Protein AF-0000000065942175 (afdb_homodimer)

Foldseek 3Di:
DDPVVVVVLVVVLQVLLVVLVVVVVAAEDDDDQKDKDDPVPDDPQNVVCVVWWDWDDDDRIIITGAQDDVVVVLVVCLVVPDPGQKHKYWDWHATPNDIFIKIKMKGFPDDPVVQVVRVVSVQVSCCPSVVWHFPAKEKEFQCLCVQQDPPVLPDPVLLVCLLVLVLVVNCVRQNCPRPSSVLSPDFQLCSLVCSCVRGPCPPPQNVVVVVVVVVCVVVPHRHYGYDSSDHDPTPQFGTMKMWTAIDPDRVWIWIKGWGHDSTTIIMIMITD/DDPVVVVVLVVVLQVLLVVLVVVVVAAEDDDDQKDKDDPVPDDPQNVVCVVWWDWDDDDRIIITGAQDDVVVVLVVCLVVPDPGQKHKYWDWHATPNDIFIKIKMKGFPDDPVVQVVVVVSVQVSCCPSVVWHFPAKEKEFQCLCVQQDPPVLPDPVLLVCLLVLVLVVNCVRQNCPRPSSVLSPDFQLCSLVCSCVRGPCPPPQNVVVVVVVVVCVVVPHRHYGYDSSDHDPTPQFGTMKMWTAIDPDRVWIWIKGWGDDSTTIIMIMITD

Organism: Staphylococcus aureus (strain NCTC 8325 / PS 47) (NCBI:txid93061)

Radius of gyration: 29.19 Å; Cα contacts (8 Å, |Δi|>4): 883; chains: 2; bounding box: 44×88×67 Å

Nearest PDB structures (foldseek):
  1z7m-assembly2_A  TM=7.204E-01  e=3.787E-15  Lactococcus lactis
  4yrr-assembly1_A  TM=7.006E-01  e=8.514E-13  Trypanosoma cruzi strain CL Brener
  4yrr-assembly1_B-2  TM=7.001E-01  e=1.846E-12  Trypanosoma cruzi strain CL Brener
  6o76-assembly1_B  TM=7.085E-01  e=9.203E-12  Homo sapiens
  8h9a-assembly1_A  TM=5.505E-01  e=3.182E-05  Escherichia coli

Solvent-accessible surface area (backbone atoms only — not comparable to full-atom values): 29560 Å² total; per-residue (Å²): 129,56,71,44,55,51,54,45,49,50,35,46,50,53,33,50,49,52,52,55,40,45,73,70,68,30,45,56,53,85,76,66,51,55,37,81,46,55,78,91,69,56,46,73,66,52,59,64,42,53,82,63,40,58,61,48,75,55,90,96,38,37,37,31,46,34,62,48,66,67,61,51,51,46,57,49,37,65,76,50,75,69,87,71,46,39,35,33,39,66,48,64,30,38,50,92,80,38,76,44,44,33,38,37,39,39,31,39,72,59,53,71,68,55,52,53,47,50,50,51,52,54,50,48,46,36,37,70,77,64,66,36,47,79,56,38,35,39,36,35,37,47,49,46,48,65,67,63,40,58,74,90,63,66,38,75,67,52,49,47,32,46,59,66,61,34,59,75,63,43,34,74,76,64,34,72,79,29,61,62,51,50,44,68,71,42,56,44,66,49,29,62,70,52,44,55,78,68,39,63,75,79,37,65,60,56,45,51,49,51,54,51,51,53,51,38,44,73,74,65,52,78,52,51,28,49,42,70,47,67,71,60,93,44,87,38,40,56,38,49,34,40,34,39,32,31,59,76,46,75,87,38,48,41,38,33,33,34,32,55,58,92,53,42,30,41,38,38,41,32,66,107,130,55,72,45,54,50,55,45,48,51,36,46,48,54,32,49,50,50,52,54,39,46,73,71,69,28,46,55,53,85,75,67,52,55,37,82,46,55,79,90,68,56,48,72,66,52,58,64,42,54,80,64,38,60,61,49,72,56,91,97,38,37,35,31,47,34,61,46,67,66,60,51,51,46,56,50,38,66,76,49,74,69,88,71,45,39,36,34,41,66,46,63,29,38,51,92,80,36,77,44,44,33,39,36,38,39,30,39,73,59,52,72,67,54,52,53,48,50,52,50,53,52,50,48,45,36,37,69,75,65,65,35,47,79,58,37,35,39,36,35,37,47,49,45,48,65,67,64,40,58,73,90,62,67,38,72,67,52,48,50,32,46,58,66,62,34,59,76,62,43,34,74,75,64,33,73,80,28,60,64,50,50,44,69,70,41,57,44,66,48,29,63,70,53,45,58,80,68,42,63,75,81,34,66,61,56,44,53,49,50,52,51,51,53,52,39,43,73,75,67,51,78,52,50,28,48,43,70,48,66,72,60,94,45,87,37,40,56,38,48,34,40,35,41,31,30,61,77,45,74,87,35,47,42,37,34,33,34,32,55,58,94,53,43,29,39,38,38,38,34,66,106

Structure (mmCIF, N/CA/C/O backbone):
data_AF-0000000065942175-model_v1
#
loop_
_entity.id
_entity.type
_entity.pdbx_description
1 polymer 'ATP phosphoribosyltransferase regulatory subunit'
#
loop_
_atom_site.group_PDB
_atom_site.id
_atom_site.type_symbol
_atom_site.label_atom_id
_atom_site.label_alt_id
_atom_site.label_comp_id
_atom_site.label_asym_id
_atom_site.label_entity_id
_atom_site.label_seq_id
_atom_site.pdbx_PDB_ins_code
_atom_site.Cartn_x
_atom_site.Cartn_y
_atom_site.Cartn_z
_atom_site.occupancy
_atom_site.B_iso_or_equiv
_atom_site.auth_seq_id
_atom_site.auth_comp_id
_atom_site.auth_asym_id
_atom_site.auth_atom_id
_atom_site.pdbx_PDB_model_num
ATOM 1 N N . MET A 1 1 ? -20.281 6.555 -8.578 1 53.06 1 MET A N 1
ATOM 2 C CA . MET A 1 1 ? -19.094 5.852 -9.023 1 53.06 1 MET A CA 1
ATOM 3 C C . MET A 1 1 ? -19.031 4.441 -8.445 1 53.06 1 MET A C 1
ATOM 5 O O . MET A 1 1 ? -19.266 4.25 -7.246 1 53.06 1 MET A O 1
ATOM 9 N N . ASN A 1 2 ? -18.922 3.379 -9.312 1 74.75 2 ASN A N 1
ATOM 10 C CA . ASN A 1 2 ? -18.875 2.023 -8.773 1 74.75 2 ASN A CA 1
ATOM 11 C C . ASN A 1 2 ? -17.516 1.716 -8.141 1 74.75 2 ASN A C 1
ATOM 13 O O . ASN A 1 2 ? -16.594 2.518 -8.242 1 74.75 2 ASN A O 1
ATOM 17 N N . ASN A 1 3 ? -17.391 0.761 -7.316 1 84.25 3 ASN A N 1
ATOM 18 C CA . ASN A 1 3 ? -16.219 0.385 -6.551 1 84.25 3 ASN A CA 1
ATOM 19 C C . ASN A 1 3 ? -14.977 0.311 -7.441 1 84.25 3 ASN A C 1
ATOM 21 O O . ASN A 1 3 ? -13.898 0.774 -7.055 1 84.25 3 ASN A O 1
ATOM 25 N N . SER A 1 4 ? -15.195 0.024 -8.68 1 88.56 4 SER A N 1
ATOM 26 C CA . SER A 1 4 ? -14.078 -0.115 -9.609 1 88.56 4 SER A CA 1
ATOM 27 C C . SER A 1 4 ? -13.547 1.247 -10.039 1 88.56 4 SER A C 1
ATOM 29 O O . SER A 1 4 ? -12.336 1.467 -10.07 1 88.56 4 SER A O 1
ATOM 31 N N . GLU A 1 5 ? -14.461 2.113 -10.281 1 89.81 5 GLU A N 1
ATOM 32 C CA . GLU A 1 5 ? -14.078 3.459 -10.695 1 89.81 5 GLU A CA 1
ATOM 33 C C . GLU A 1 5 ? -13.344 4.191 -9.586 1 89.81 5 GLU A C 1
ATOM 35 O O . GLU A 1 5 ? -12.391 4.93 -9.844 1 89.81 5 GLU A O 1
ATOM 40 N N . GLN A 1 6 ? -13.789 3.953 -8.414 1 92.25 6 GLN A N 1
ATOM 41 C CA . GLN A 1 6 ? -13.156 4.602 -7.266 1 92.25 6 GLN A CA 1
ATOM 42 C C . GLN A 1 6 ? -11.734 4.094 -7.062 1 92.25 6 GLN A C 1
ATOM 44 O O . GLN A 1 6 ? -10.836 4.871 -6.742 1 92.25 6 GLN A O 1
ATOM 49 N N . LEU A 1 7 ? -11.594 2.805 -7.246 1 95.12 7 LEU A N 1
ATOM 50 C CA . LEU A 1 7 ? -10.273 2.201 -7.09 1 95.12 7 LEU A CA 1
ATOM 51 C C . LEU A 1 7 ? -9.305 2.721 -8.148 1 95.12 7 LEU A C 1
ATOM 53 O O . LEU A 1 7 ? -8.164 3.053 -7.836 1 95.12 7 LEU A O 1
ATOM 57 N N . ILE A 1 8 ? -9.742 2.812 -9.352 1 96.69 8 ILE A N 1
ATOM 58 C CA . ILE A 1 8 ? -8.922 3.316 -10.438 1 96.69 8 ILE A CA 1
ATOM 59 C C . ILE A 1 8 ? -8.578 4.785 -10.195 1 96.69 8 ILE A C 1
ATOM 61 O O . ILE A 1 8 ? -7.43 5.199 -10.359 1 96.69 8 ILE A O 1
ATOM 65 N N . ALA A 1 9 ? -9.578 5.555 -9.758 1 95.44 9 ALA A N 1
ATOM 66 C CA . ALA A 1 9 ? -9.391 6.977 -9.492 1 95.44 9 ALA A CA 1
ATOM 67 C C . ALA A 1 9 ? -8.336 7.195 -8.406 1 95.44 9 ALA A C 1
ATOM 69 O O . ALA A 1 9 ? -7.539 8.133 -8.492 1 95.44 9 ALA A O 1
ATOM 70 N N . LEU A 1 10 ? -8.359 6.367 -7.441 1 95.62 10 LEU A N 1
ATOM 71 C CA . LEU A 1 10 ? -7.383 6.465 -6.363 1 95.62 10 LEU A CA 1
ATOM 72 C C . LEU A 1 10 ? -5.969 6.258 -6.891 1 95.62 10 LEU A C 1
ATOM 74 O O . LEU A 1 10 ? -5.07 7.043 -6.59 1 95.62 10 LEU A O 1
ATOM 78 N N . LYS A 1 11 ? -5.781 5.254 -7.691 1 96.94 11 LYS A N 1
ATOM 79 C CA . LYS A 1 11 ? -4.465 4.973 -8.258 1 96.94 11 LYS A CA 1
ATOM 80 C C . LYS A 1 11 ? -4.035 6.07 -9.227 1 96.94 11 LYS A C 1
ATOM 82 O O . LYS A 1 11 ? -2.859 6.441 -9.266 1 96.94 11 LYS A O 1
ATOM 87 N N . GLU A 1 12 ? -4.969 6.57 -9.93 1 97.38 12 GLU A N 1
ATOM 88 C CA . GLU A 1 12 ? -4.684 7.68 -10.836 1 97.38 12 GLU A CA 1
ATOM 89 C C . GLU A 1 12 ? -4.246 8.922 -10.062 1 97.38 12 GLU A C 1
ATOM 91 O O . GLU A 1 12 ? -3.35 9.648 -10.5 1 97.38 12 GLU A O 1
ATOM 96 N N . SER A 1 13 ? -4.906 9.133 -8.977 1 97.56 13 SER A N 1
ATOM 97 C CA . SER A 1 13 ? -4.574 10.297 -8.156 1 97.56 13 SER A CA 1
ATOM 98 C C . SER A 1 13 ? -3.166 10.188 -7.586 1 97.56 13 SER A C 1
ATOM 100 O O . SER A 1 13 ? -2.428 11.18 -7.547 1 97.56 13 SER A O 1
ATOM 102 N N . GLU A 1 14 ? -2.803 9.031 -7.148 1 97.88 14 GLU A N 1
ATOM 103 C CA . GLU A 1 14 ? -1.448 8.812 -6.648 1 97.88 14 GLU A CA 1
ATOM 104 C C . GLU A 1 14 ? -0.41 9.086 -7.734 1 97.88 14 GLU A C 1
ATOM 106 O O . GLU A 1 14 ? 0.584 9.773 -7.496 1 97.88 14 GLU A O 1
ATOM 111 N N . THR A 1 15 ? -0.671 8.539 -8.898 1 97.88 15 THR A N 1
ATOM 112 C CA . THR A 1 15 ? 0.244 8.695 -10.023 1 97.88 15 THR A CA 1
ATOM 113 C C . THR A 1 15 ? 0.358 10.164 -10.422 1 97.88 15 THR A C 1
ATOM 115 O O . THR A 1 15 ? 1.46 10.664 -10.656 1 97.88 15 THR A O 1
ATOM 118 N N . ALA A 1 16 ? -0.771 10.766 -10.492 1 98.38 16 ALA A N 1
ATOM 119 C CA . ALA A 1 16 ? -0.806 12.18 -10.867 1 98.38 16 ALA A CA 1
ATOM 120 C C . ALA A 1 16 ? -0.04 13.031 -9.859 1 98.38 16 ALA A C 1
ATOM 122 O O . ALA A 1 16 ? 0.654 13.977 -10.234 1 98.38 16 ALA A O 1
ATOM 123 N N . PHE A 1 17 ? -0.171 12.703 -8.602 1 98.75 17 PHE A N 1
ATOM 124 C CA . PHE A 1 17 ? 0.521 13.438 -7.551 1 98.75 17 PHE A CA 1
ATOM 125 C C . PHE A 1 17 ? 2.031 13.344 -7.73 1 98.75 17 PHE A C 1
ATOM 127 O O . PHE A 1 17 ? 2.729 14.367 -7.715 1 98.75 17 PHE A O 1
ATOM 134 N N . LEU A 1 18 ? 2.512 12.148 -7.91 1 98.44 18 LEU A N 1
ATOM 135 C CA . LEU A 1 18 ? 3.947 11.938 -8.07 1 98.44 18 LEU A CA 1
ATOM 136 C C . LEU A 1 18 ? 4.469 12.672 -9.305 1 98.44 18 LEU A C 1
ATOM 138 O O . LEU A 1 18 ? 5.516 13.32 -9.25 1 98.44 18 LEU A O 1
ATOM 142 N N . LYS A 1 19 ? 3.752 12.594 -10.375 1 98.25 19 LYS A N 1
ATOM 143 C CA . LYS A 1 19 ? 4.168 13.258 -11.602 1 98.25 19 LYS A CA 1
ATOM 144 C C . LYS A 1 19 ? 4.176 14.781 -11.438 1 98.25 19 LYS A C 1
ATOM 146 O O . LYS A 1 19 ? 5.105 15.453 -11.883 1 98.25 19 LYS A O 1
ATOM 151 N N . TYR A 1 20 ? 3.166 15.273 -10.828 1 98.5 20 TYR A N 1
ATOM 152 C CA . TYR A 1 20 ? 3.004 16.703 -10.617 1 98.5 20 TYR A CA 1
ATOM 153 C C . TYR A 1 20 ? 4.168 17.281 -9.82 1 98.5 20 TYR A C 1
ATOM 155 O O . TYR A 1 20 ? 4.777 18.266 -10.227 1 98.5 20 TYR A O 1
ATOM 163 N N . PHE A 1 21 ? 4.555 16.641 -8.797 1 98.56 21 PHE A N 1
ATOM 164 C CA . PHE A 1 21 ? 5.57 17.203 -7.914 1 98.56 21 PHE A CA 1
ATOM 165 C C . PHE A 1 21 ? 6.969 16.828 -8.391 1 98.56 21 PHE A C 1
ATOM 167 O O . PHE A 1 21 ? 7.941 17.516 -8.07 1 98.56 21 PHE A O 1
ATOM 174 N N . ASN A 1 22 ? 7.047 15.695 -9.109 1 98.12 22 ASN A N 1
ATOM 175 C CA . ASN A 1 22 ? 8.305 15.469 -9.812 1 98.12 22 ASN A CA 1
ATOM 176 C C . ASN A 1 22 ? 8.625 16.594 -10.781 1 98.12 22 ASN A C 1
ATOM 178 O O . ASN A 1 22 ? 9.766 17.047 -10.859 1 98.12 22 ASN A O 1
ATOM 182 N N . LYS A 1 23 ? 7.664 17.031 -11.508 1 97.5 23 LYS A N 1
ATOM 183 C CA . LYS A 1 23 ? 7.82 18.141 -12.453 1 97.5 23 LYS A CA 1
ATOM 184 C C . LYS A 1 23 ? 8.156 19.438 -11.734 1 97.5 23 LYS A C 1
ATOM 186 O O . LYS A 1 23 ? 8.852 20.297 -12.281 1 97.5 23 LYS A O 1
ATOM 191 N N . ALA A 1 24 ? 7.672 19.578 -10.523 1 97.62 24 ALA A N 1
ATOM 192 C CA . ALA A 1 24 ? 7.938 20.766 -9.711 1 97.62 24 ALA A CA 1
ATOM 193 C C . ALA A 1 24 ? 9.258 20.625 -8.961 1 97.62 24 ALA A C 1
ATOM 195 O O . ALA A 1 24 ? 9.516 21.359 -8 1 97.62 24 ALA A O 1
ATOM 196 N N . ASP A 1 25 ? 10.086 19.578 -9.227 1 96.69 25 ASP A N 1
ATOM 197 C CA . ASP A 1 25 ? 11.461 19.391 -8.789 1 96.69 25 ASP A CA 1
ATOM 198 C C . ASP A 1 25 ? 11.508 18.891 -7.344 1 96.69 25 ASP A C 1
ATOM 200 O O . ASP A 1 25 ? 12.453 19.188 -6.609 1 96.69 25 ASP A O 1
ATOM 204 N N . TYR A 1 26 ? 10.453 18.266 -6.887 1 97.88 26 TYR A N 1
ATOM 205 C CA . TYR A 1 26 ? 10.531 17.516 -5.637 1 97.88 26 TYR A CA 1
ATOM 206 C C . TYR A 1 26 ? 11.195 16.172 -5.855 1 97.88 26 TYR A C 1
ATOM 208 O O . TYR A 1 26 ? 10.953 15.508 -6.867 1 97.88 26 TYR A O 1
ATOM 216 N N . GLU A 1 27 ? 12.016 15.797 -4.918 1 97.12 27 GLU A N 1
ATOM 217 C CA . GLU A 1 27 ? 12.531 14.43 -4.941 1 97.12 27 GLU A CA 1
ATOM 218 C C . GLU A 1 27 ? 11.477 13.43 -4.477 1 97.12 27 GLU A C 1
ATOM 220 O O . GLU A 1 27 ? 10.906 13.578 -3.393 1 97.12 27 GLU A O 1
ATOM 225 N N . LEU A 1 28 ? 11.195 12.477 -5.324 1 98 28 LEU A N 1
ATOM 226 C CA . LEU A 1 28 ? 10.234 11.453 -4.93 1 98 28 LEU A CA 1
ATOM 227 C C . LEU A 1 28 ? 10.898 10.398 -4.059 1 98 28 LEU A C 1
ATOM 229 O O . LEU A 1 28 ? 11.961 9.875 -4.402 1 98 28 LEU A O 1
ATOM 233 N N . VAL A 1 29 ? 10.305 10.117 -2.906 1 96.56 29 VAL A N 1
ATOM 234 C CA . VAL A 1 29 ? 10.867 9.117 -2.004 1 96.56 29 VAL A CA 1
ATOM 235 C C . VAL A 1 29 ? 9.836 8.023 -1.727 1 96.56 29 VAL A C 1
ATOM 237 O O . VAL A 1 29 ? 8.625 8.289 -1.731 1 96.56 29 VAL A O 1
ATOM 240 N N . ASP A 1 30 ? 10.352 6.832 -1.58 1 93.06 30 ASP A N 1
ATOM 241 C CA . ASP A 1 30 ? 9.531 5.668 -1.269 1 93.06 30 ASP A CA 1
ATOM 242 C C . ASP A 1 30 ? 10.141 4.848 -0.136 1 93.06 30 ASP A C 1
ATOM 244 O O . ASP A 1 30 ? 11.266 4.344 -0.261 1 93.06 30 ASP A O 1
ATOM 248 N N . PHE A 1 31 ? 9.391 4.758 0.904 1 92.19 31 PHE A N 1
ATOM 249 C CA . PHE A 1 31 ? 9.82 3.957 2.045 1 92.19 31 PHE A CA 1
ATOM 250 C C . PHE A 1 31 ? 8.812 2.852 2.338 1 92.19 31 PHE A C 1
ATOM 252 O O . PHE A 1 31 ? 7.609 3.025 2.121 1 92.19 31 PHE A O 1
ATOM 259 N N . SER A 1 32 ? 9.344 1.788 2.844 1 94.31 32 SER A N 1
ATOM 260 C CA . SER A 1 32 ? 8.5 0.635 3.139 1 94.31 32 SER A CA 1
ATOM 261 C C . SER A 1 32 ? 7.477 0.96 4.223 1 94.31 32 SER A C 1
ATOM 263 O O . SER A 1 32 ? 7.797 1.652 5.195 1 94.31 32 SER A O 1
ATOM 265 N N . VAL A 1 33 ? 6.289 0.426 4.039 1 96.06 33 VAL A N 1
ATOM 266 C CA . VAL A 1 33 ? 5.258 0.579 5.059 1 96.06 33 VAL A CA 1
ATOM 267 C C . VAL A 1 33 ? 5.684 -0.131 6.34 1 96.06 33 VAL A C 1
ATOM 269 O O . VAL A 1 33 ? 5.238 0.228 7.434 1 96.06 33 VAL A O 1
ATOM 272 N N . VAL A 1 34 ? 6.551 -1.148 6.203 1 93.56 34 VAL A N 1
ATOM 273 C CA . VAL A 1 34 ? 7.141 -1.851 7.34 1 93.56 34 VAL A CA 1
ATOM 274 C C . VAL A 1 34 ? 8.477 -1.205 7.707 1 93.56 34 VAL A C 1
ATOM 276 O O . VAL A 1 34 ? 9.406 -1.191 6.902 1 93.56 34 VAL A O 1
ATOM 279 N N . GLU A 1 35 ? 8.531 -0.724 8.938 1 90.56 35 GLU A N 1
ATOM 280 C CA . GLU A 1 35 ? 9.742 -0.055 9.406 1 90.56 35 GLU A CA 1
ATOM 281 C C . GLU A 1 35 ? 10.562 -0.973 10.305 1 90.56 35 GLU A C 1
ATOM 283 O O . GLU A 1 35 ? 10.008 -1.67 11.164 1 90.56 35 GLU A O 1
ATOM 288 N N . LYS A 1 36 ? 11.781 -0.926 9.984 1 87.19 36 LYS A N 1
ATOM 289 C CA . LYS A 1 36 ? 12.734 -1.598 10.867 1 87.19 36 LYS A CA 1
ATOM 290 C C . LYS A 1 36 ? 13.266 -0.642 11.93 1 87.19 36 LYS A C 1
ATOM 292 O O . LYS A 1 36 ? 13.867 0.385 11.602 1 87.19 36 LYS A O 1
ATOM 297 N N . LEU A 1 37 ? 12.992 -1.025 13.219 1 83.69 37 LEU A N 1
ATOM 298 C CA . LEU A 1 37 ? 13.391 -0.137 14.305 1 83.69 37 LEU A CA 1
ATOM 299 C C . LEU A 1 37 ? 14.508 -0.759 15.141 1 83.69 37 LEU A C 1
ATOM 301 O O . LEU A 1 37 ? 14.508 -1.97 15.375 1 83.69 37 LEU A O 1
ATOM 305 N N . ASP A 1 38 ? 15.453 0.049 15.383 1 77.5 38 ASP A N 1
ATOM 306 C CA . ASP A 1 38 ? 16.516 -0.361 16.297 1 77.5 38 ASP A CA 1
ATOM 307 C C . ASP A 1 38 ? 16.234 0.093 17.719 1 77.5 38 ASP A C 1
ATOM 309 O O . ASP A 1 38 ? 16.25 1.29 18.016 1 77.5 38 ASP A O 1
ATOM 313 N N . TRP A 1 39 ? 16.062 -0.89 18.625 1 68.12 39 TRP A N 1
ATOM 314 C CA . TRP A 1 39 ? 15.719 -0.593 20.016 1 68.12 39 TRP A CA 1
ATOM 315 C C . TRP A 1 39 ? 16.688 0.423 20.609 1 68.12 39 TRP A C 1
ATOM 317 O O . TRP A 1 39 ? 16.281 1.293 21.391 1 68.12 39 TRP A O 1
ATOM 327 N N . LYS A 1 40 ? 17.922 0.184 20.266 1 72 40 LYS A N 1
ATOM 328 C CA . LYS A 1 40 ? 18.969 0.979 20.906 1 72 40 LYS A CA 1
ATOM 329 C C . LYS A 1 40 ? 18.922 2.43 20.422 1 72 40 LYS A C 1
ATOM 331 O O . LYS A 1 40 ? 19.484 3.314 21.078 1 72 40 LYS A O 1
ATOM 336 N N . GLN A 1 41 ? 18.125 2.672 19.375 1 71.44 41 GLN A N 1
ATOM 337 C CA . GLN A 1 41 ? 18.156 3.996 18.766 1 71.44 41 GLN A CA 1
ATOM 338 C C . GLN A 1 41 ? 16.812 4.707 18.922 1 71.44 41 GLN A C 1
ATOM 340 O O . GLN A 1 41 ? 16.625 5.801 18.375 1 71.44 41 GLN A O 1
ATOM 345 N N . LEU A 1 42 ? 15.953 3.998 19.578 1 73.69 42 LEU A N 1
ATOM 346 C CA . LEU A 1 42 ? 14.641 4.621 19.75 1 73.69 42 LEU A CA 1
ATOM 347 C C . LEU A 1 42 ? 14.734 5.82 20.688 1 73.69 42 LEU A C 1
ATOM 349 O O . LEU A 1 42 ? 15.383 5.742 21.734 1 73.69 42 LEU A O 1
ATOM 353 N N . ASN A 1 43 ? 14.25 6.883 20.203 1 71.38 43 ASN A N 1
ATOM 354 C CA . ASN A 1 43 ? 14.188 8.062 21.062 1 71.38 43 ASN A CA 1
ATOM 355 C C . ASN A 1 43 ? 12.875 8.133 21.828 1 71.38 43 ASN A C 1
ATOM 357 O O . ASN A 1 43 ? 12.062 7.203 21.766 1 71.38 43 ASN A O 1
ATOM 361 N N . HIS A 1 44 ? 12.805 9.125 22.625 1 69.94 44 HIS A N 1
ATOM 362 C CA . HIS A 1 44 ? 11.633 9.281 23.484 1 69.94 44 HIS A CA 1
ATOM 363 C C . HIS A 1 44 ? 10.359 9.344 22.656 1 69.94 44 HIS A C 1
ATOM 365 O O . HIS A 1 44 ? 9.344 8.742 23.016 1 69.94 44 HIS A O 1
ATOM 371 N N . GLU A 1 45 ? 10.391 9.93 21.609 1 69.81 45 GLU A N 1
ATOM 372 C CA . GLU A 1 45 ? 9.227 10.078 20.734 1 69.81 45 GLU A CA 1
ATOM 373 C C . GLU A 1 45 ? 8.805 8.734 20.156 1 69.81 45 GLU A C 1
ATOM 375 O O . GLU A 1 45 ? 7.609 8.43 20.078 1 69.81 45 GLU A O 1
ATOM 380 N N . ASP A 1 46 ? 9.758 8.023 19.781 1 70.31 46 ASP A N 1
ATOM 381 C CA . ASP A 1 46 ? 9.492 6.691 19.25 1 70.31 46 ASP A CA 1
ATOM 382 C C . ASP A 1 46 ? 8.758 5.824 20.281 1 70.31 46 ASP A C 1
ATOM 384 O O . ASP A 1 46 ? 7.777 5.156 19.938 1 70.31 46 ASP A O 1
ATOM 388 N N . LEU A 1 47 ? 9.281 5.941 21.422 1 70.88 47 LEU A N 1
ATOM 389 C CA . LEU A 1 47 ? 8.734 5.109 22.484 1 70.88 47 LEU A CA 1
ATOM 390 C C . LEU A 1 47 ? 7.285 5.496 22.781 1 70.88 47 LEU A C 1
ATOM 392 O O . LEU A 1 47 ? 6.441 4.625 23 1 70.88 47 LEU A O 1
ATOM 396 N N . GLN A 1 48 ? 6.984 6.77 22.703 1 69.44 48 GLN A N 1
ATOM 397 C CA . GLN A 1 48 ? 5.629 7.238 22.953 1 69.44 48 GLN A CA 1
ATOM 398 C C . GLN A 1 48 ? 4.668 6.777 21.859 1 69.44 48 GLN A C 1
ATOM 400 O O . GLN A 1 48 ? 3.498 6.504 22.125 1 69.44 48 GLN A O 1
ATOM 405 N N . GLN A 1 49 ? 5.238 6.539 20.75 1 70.62 49 GLN A N 1
ATOM 406 C CA . GLN A 1 49 ? 4.414 6.188 19.594 1 70.62 49 GLN A CA 1
ATOM 407 C C . GLN A 1 49 ? 4.102 4.695 19.578 1 70.62 49 GLN A C 1
ATOM 409 O O . GLN A 1 49 ? 3.176 4.258 18.891 1 70.62 49 GLN A O 1
ATOM 414 N N . MET A 1 50 ? 4.867 3.951 20.328 1 69.19 50 MET A N 1
ATOM 415 C CA . MET A 1 50 ? 4.707 2.5 20.312 1 69.19 50 MET A CA 1
ATOM 416 C C . MET A 1 50 ? 3.322 2.098 20.812 1 69.19 50 MET A C 1
ATOM 418 O O . MET A 1 50 ? 2.809 1.041 20.438 1 69.19 50 MET A O 1
ATOM 422 N N . GLY A 1 51 ? 2.73 3.047 21.516 1 69.19 51 GLY A N 1
ATOM 423 C CA . GLY A 1 51 ? 1.383 2.766 21.984 1 69.19 51 GLY A CA 1
ATOM 424 C C . GLY A 1 51 ? 0.333 2.908 20.891 1 69.19 51 GLY A C 1
ATOM 425 O O . GLY A 1 51 ? -0.787 2.412 21.031 1 69.19 51 GLY A O 1
ATOM 426 N N . GLU A 1 52 ? 0.746 3.52 19.812 1 71.69 52 GLU A N 1
ATOM 427 C CA . GLU A 1 52 ? -0.207 3.814 18.75 1 71.69 52 GLU A CA 1
ATOM 428 C C . GLU A 1 52 ? 0.104 3.006 17.484 1 71.69 52 GLU A C 1
ATOM 430 O O . GLU A 1 52 ? -0.658 3.039 16.516 1 71.69 52 GLU A O 1
ATOM 435 N N . ARG A 1 53 ? 1.218 2.285 17.625 1 77.44 53 ARG 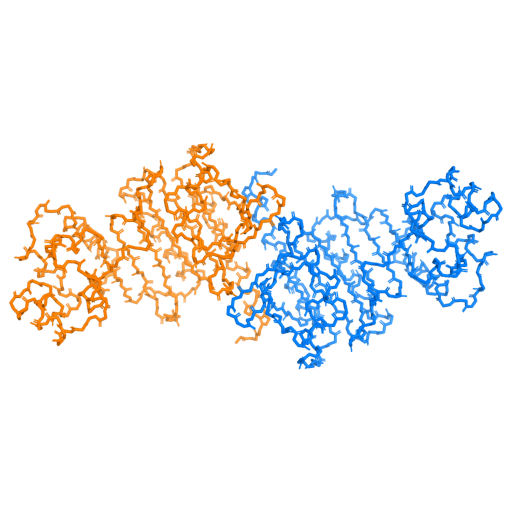A N 1
ATOM 436 C CA . ARG A 1 53 ? 1.676 1.578 16.438 1 77.44 53 ARG A CA 1
ATOM 437 C C . ARG A 1 53 ? 1.514 0.07 16.594 1 77.44 53 ARG A C 1
ATOM 439 O O . ARG A 1 53 ? 1.602 -0.453 17.703 1 77.44 53 ARG A O 1
ATOM 446 N N . ASN A 1 54 ? 1.271 -0.513 15.469 1 79.25 54 ASN A N 1
ATOM 447 C CA . ASN A 1 54 ? 1.382 -1.967 15.414 1 79.25 54 ASN A CA 1
ATOM 448 C C . ASN A 1 54 ? 2.828 -2.412 15.227 1 79.25 54 ASN A C 1
ATOM 450 O O . ASN A 1 54 ? 3.496 -1.973 14.289 1 79.25 54 ASN A O 1
ATOM 454 N N . PHE A 1 55 ? 3.299 -3.168 16.25 1 77.12 55 PHE A N 1
ATOM 455 C CA . PHE A 1 55 ? 4.688 -3.59 16.109 1 77.12 55 PHE A CA 1
ATOM 456 C C . PHE A 1 55 ? 4.852 -5.047 16.531 1 77.12 55 PHE A C 1
ATOM 458 O O . PHE A 1 55 ? 3.988 -5.605 17.203 1 77.12 55 PHE A O 1
ATOM 465 N N . TRP A 1 56 ? 5.914 -5.691 16 1 79.12 56 TRP A N 1
ATOM 466 C CA . TRP A 1 56 ? 6.266 -7.066 16.344 1 79.12 56 TRP A CA 1
ATOM 467 C C . TRP A 1 56 ? 7.781 -7.254 16.359 1 79.12 56 TRP A C 1
ATOM 469 O O . TRP A 1 56 ? 8.523 -6.402 15.867 1 79.12 56 TRP A O 1
ATOM 479 N N . GLN A 1 57 ? 8.133 -8.258 17.078 1 77.69 57 GLN A N 1
ATOM 480 C CA . GLN A 1 57 ? 9.555 -8.586 17.141 1 77.69 57 GLN A CA 1
ATOM 481 C C . GLN A 1 57 ? 9.859 -9.836 16.312 1 77.69 57 GLN A C 1
ATOM 483 O O . GLN A 1 57 ? 9.086 -10.797 16.328 1 77.69 57 GLN A O 1
ATOM 488 N N . HIS A 1 58 ? 10.836 -9.766 15.547 1 78.81 58 HIS A N 1
ATOM 489 C CA . HIS A 1 58 ? 11.391 -10.922 14.844 1 78.81 58 HIS A CA 1
ATOM 490 C C . HIS A 1 58 ? 12.891 -11.055 15.094 1 78.81 58 HIS A C 1
ATOM 492 O O . HIS A 1 58 ? 13.672 -10.195 14.68 1 78.81 58 HIS A O 1
ATOM 498 N N . GLU A 1 59 ? 13.156 -12.141 15.781 1 79.38 59 GLU A N 1
ATOM 499 C CA . GLU A 1 59 ? 14.531 -12.32 16.25 1 79.38 59 GLU A CA 1
ATOM 500 C C . GLU A 1 59 ? 15 -11.109 17.047 1 79.38 59 GLU A C 1
ATOM 502 O O . GLU A 1 59 ? 14.352 -10.703 18.016 1 79.38 59 GLU A O 1
ATOM 507 N N . HIS A 1 60 ? 16 -10.344 16.672 1 78 60 HIS A N 1
ATOM 508 C CA . HIS A 1 60 ? 16.547 -9.25 17.469 1 78 60 HIS A CA 1
ATOM 509 C C . HIS A 1 60 ? 16.141 -7.895 16.906 1 78 60 HIS A C 1
ATOM 511 O O . HIS A 1 60 ? 16.672 -6.859 17.328 1 78 60 HIS A O 1
ATOM 517 N N . GLN A 1 61 ? 15.117 -8.016 15.992 1 82.56 61 GLN A N 1
ATOM 518 C CA . GLN A 1 61 ? 14.727 -6.781 15.328 1 82.56 61 GLN A CA 1
ATOM 519 C C . GLN A 1 61 ? 13.258 -6.457 15.586 1 82.56 61 GLN A C 1
ATOM 521 O O . GLN A 1 61 ? 12.414 -7.355 15.625 1 82.56 61 GLN A O 1
ATOM 526 N N . ILE A 1 62 ? 13.039 -5.191 15.836 1 83.81 62 ILE A N 1
ATOM 527 C CA . ILE A 1 62 ? 11.664 -4.73 15.992 1 83.81 62 ILE A CA 1
ATOM 528 C C . ILE A 1 62 ? 11.172 -4.133 14.68 1 83.81 62 ILE A C 1
ATOM 530 O O . ILE A 1 62 ? 11.898 -3.395 14.008 1 83.81 62 ILE A O 1
ATOM 534 N N . TYR A 1 63 ? 9.977 -4.535 14.375 1 88.06 63 TYR A N 1
ATOM 535 C CA . TYR A 1 63 ? 9.312 -3.99 13.195 1 88.06 63 TYR A CA 1
ATOM 536 C C . TYR A 1 63 ? 8.031 -3.258 13.578 1 88.06 63 TYR A C 1
ATOM 538 O O . TYR A 1 63 ? 7.379 -3.611 14.562 1 88.06 63 TYR A O 1
ATOM 546 N N . ALA A 1 64 ? 7.75 -2.219 12.852 1 88.69 64 ALA A N 1
ATOM 547 C CA . ALA A 1 64 ? 6.516 -1.476 13.086 1 88.69 64 ALA A CA 1
ATOM 548 C C . ALA A 1 64 ? 5.895 -1.017 11.766 1 88.69 64 ALA A C 1
ATOM 550 O O . ALA A 1 64 ? 6.602 -0.829 10.773 1 88.69 64 ALA A O 1
ATOM 551 N N . LEU A 1 65 ? 4.625 -0.876 11.781 1 92.94 65 LEU A N 1
ATOM 552 C CA . LEU A 1 65 ? 3.939 -0.327 10.617 1 92.94 65 LEU A CA 1
ATOM 553 C C . LEU A 1 65 ? 3.971 1.197 10.641 1 92.94 65 LEU A C 1
ATOM 555 O O . LEU A 1 65 ? 3.809 1.812 11.695 1 92.94 65 LEU A O 1
ATOM 559 N N . ARG A 1 66 ? 4.148 1.743 9.484 1 93.31 66 ARG A N 1
ATOM 560 C CA . ARG A 1 66 ? 4.16 3.197 9.375 1 93.31 66 ARG A CA 1
ATOM 561 C C . ARG A 1 66 ? 2.816 3.791 9.773 1 93.31 66 ARG A C 1
ATOM 563 O O . ARG A 1 66 ? 1.779 3.434 9.211 1 93.31 66 ARG A O 1
ATOM 570 N N . ASN A 1 67 ? 2.844 4.703 10.617 1 91.56 67 ASN A N 1
ATOM 571 C CA . ASN A 1 67 ? 1.618 5.406 10.977 1 91.56 67 ASN A CA 1
ATOM 572 C C . ASN A 1 67 ? 1.712 6.895 10.648 1 91.56 67 ASN A C 1
ATOM 574 O O . ASN A 1 67 ? 0.742 7.637 10.82 1 91.56 67 ASN A O 1
ATOM 578 N N . ASP A 1 68 ? 2.912 7.32 10.25 1 92.31 68 ASP A N 1
ATOM 579 C CA . ASP A 1 68 ? 3.172 8.711 9.883 1 92.31 68 ASP A CA 1
ATOM 580 C C . ASP A 1 68 ? 4.41 8.812 8.992 1 92.31 68 ASP A C 1
ATOM 582 O O . ASP A 1 68 ? 5.488 8.344 9.359 1 92.31 68 ASP A O 1
ATOM 586 N N . PHE A 1 69 ? 4.34 9.508 7.91 1 95.25 69 PHE A N 1
ATOM 587 C CA . PHE A 1 69 ? 5.457 9.633 6.984 1 95.25 69 PHE A CA 1
ATOM 588 C C . PHE A 1 69 ? 6.539 10.539 7.559 1 95.25 69 PHE A C 1
ATOM 590 O O . PHE A 1 69 ? 7.73 10.258 7.414 1 95.25 69 PHE A O 1
ATOM 597 N N . THR A 1 70 ? 6.129 11.641 8.164 1 93.75 70 THR A N 1
ATOM 598 C CA . THR A 1 70 ? 7.102 12.586 8.703 1 93.75 70 THR A CA 1
ATOM 599 C C . THR A 1 70 ? 8 11.906 9.734 1 93.75 70 THR A C 1
ATOM 601 O O . THR A 1 70 ? 9.227 12.047 9.68 1 93.75 70 THR A O 1
ATOM 604 N N . ASP A 1 71 ? 7.34 11.188 10.555 1 89.81 71 ASP A N 1
ATOM 605 C CA . ASP A 1 71 ? 8.086 10.469 11.586 1 89.81 71 ASP A CA 1
ATOM 606 C C . ASP A 1 71 ? 9.102 9.516 10.953 1 89.81 71 ASP A C 1
ATOM 608 O O . ASP A 1 71 ? 10.25 9.445 11.391 1 89.81 71 ASP A O 1
ATOM 612 N N . GLN A 1 72 ? 8.648 8.766 10.039 1 91.56 72 GLN A N 1
ATOM 613 C CA . GLN A 1 72 ? 9.508 7.785 9.383 1 91.56 72 GLN A CA 1
ATOM 614 C C . GLN A 1 72 ? 10.672 8.469 8.672 1 91.56 72 GLN A C 1
ATOM 616 O O . GLN A 1 72 ? 11.82 8.023 8.766 1 91.56 72 GLN A O 1
ATOM 621 N N . LEU A 1 73 ? 10.414 9.547 7.969 1 93.12 73 LEU A N 1
ATOM 622 C CA . LEU A 1 73 ? 11.445 10.281 7.242 1 93.12 73 LEU A CA 1
ATOM 623 C C . LEU A 1 73 ? 12.453 10.898 8.203 1 93.12 73 LEU A C 1
ATOM 625 O O . LEU A 1 73 ? 13.656 10.875 7.953 1 93.12 73 LEU A O 1
ATOM 629 N N . LEU A 1 74 ? 11.922 11.438 9.312 1 89.69 74 LEU A N 1
ATOM 630 C CA . LEU A 1 74 ? 12.812 12.023 10.32 1 89.69 74 LEU A CA 1
ATOM 631 C C . LEU A 1 74 ? 13.766 10.977 10.875 1 89.69 74 LEU A C 1
ATOM 633 O O . LEU A 1 74 ? 14.961 11.234 11.023 1 89.69 74 LEU A O 1
ATOM 637 N N . ARG A 1 75 ? 13.227 9.82 11.188 1 86.62 75 ARG A N 1
ATOM 638 C CA . ARG A 1 75 ? 14.047 8.734 11.711 1 86.62 75 ARG A CA 1
ATOM 639 C C . ARG A 1 75 ? 15.094 8.297 10.688 1 86.62 75 ARG A C 1
ATOM 641 O O . ARG A 1 75 ? 16.266 8.102 11.031 1 86.62 75 ARG A O 1
ATOM 648 N N . TYR A 1 76 ? 14.688 8.086 9.492 1 88.69 76 TYR A N 1
ATOM 649 C CA . TYR A 1 76 ? 15.578 7.625 8.438 1 88.69 76 TYR A CA 1
ATOM 650 C C . TYR A 1 76 ? 16.703 8.625 8.203 1 88.69 76 TYR A C 1
ATOM 652 O O . TYR A 1 76 ? 17.875 8.242 8.141 1 88.69 76 TYR A O 1
ATOM 660 N N . TYR A 1 77 ? 16.391 9.867 8.133 1 89.56 77 TYR A N 1
ATOM 661 C CA . TYR A 1 77 ? 17.375 10.883 7.758 1 89.56 77 TYR A CA 1
ATOM 662 C C . TYR A 1 77 ? 18.25 11.258 8.953 1 89.56 77 TYR A C 1
ATOM 664 O O . TYR A 1 77 ? 19.297 11.891 8.789 1 89.56 77 TYR A O 1
ATOM 672 N N . SER A 1 78 ? 17.75 10.938 10.125 1 84.88 78 SER A N 1
ATOM 673 C CA . SER A 1 78 ? 18.641 11.078 11.273 1 84.88 78 SER A CA 1
ATOM 674 C C . SER A 1 78 ? 19.812 10.109 11.188 1 84.88 78 SER A C 1
ATOM 676 O O . SER A 1 78 ? 20.906 10.414 11.664 1 84.88 78 SER A O 1
ATOM 678 N N . MET A 1 79 ? 19.516 8.961 10.602 1 83.69 79 MET A N 1
ATOM 679 C CA . MET A 1 79 ? 20.531 7.938 10.453 1 83.69 79 MET A CA 1
ATOM 680 C C . MET A 1 79 ? 21.281 8.102 9.133 1 83.69 79 MET A C 1
ATOM 682 O O . MET A 1 79 ? 22.5 7.852 9.07 1 83.69 79 MET A O 1
ATOM 686 N N . TYR A 1 80 ? 20.562 8.508 8.109 1 88.75 80 TYR A N 1
ATOM 687 C CA . TYR A 1 80 ? 21.125 8.688 6.773 1 88.75 80 TYR A CA 1
ATOM 688 C C . TYR A 1 80 ? 20.859 10.102 6.258 1 88.75 80 TYR A C 1
ATOM 690 O O . TYR A 1 80 ? 19.906 10.32 5.508 1 88.75 80 TYR A O 1
ATOM 698 N N . PRO A 1 81 ? 21.75 10.992 6.562 1 90.19 81 PRO A N 1
ATOM 699 C CA . PRO A 1 81 ? 21.5 12.391 6.195 1 90.19 81 PRO A CA 1
ATOM 700 C C . PRO A 1 81 ? 21.266 12.578 4.703 1 90.19 81 PRO A C 1
ATOM 702 O O . PRO A 1 81 ? 21.891 11.906 3.881 1 90.19 81 PRO A O 1
ATOM 705 N N . THR A 1 82 ? 20.391 13.445 4.398 1 90.75 82 THR A N 1
ATOM 706 C CA . THR A 1 82 ? 20.031 13.703 3.01 1 90.75 82 THR A CA 1
ATOM 707 C C . THR A 1 82 ? 20.359 15.141 2.623 1 90.75 82 THR A C 1
ATOM 709 O O . THR A 1 82 ? 20.375 16.031 3.477 1 90.75 82 THR A O 1
ATOM 712 N N . ALA A 1 83 ? 20.594 15.305 1.39 1 93 83 ALA A N 1
ATOM 713 C CA . ALA A 1 83 ? 20.797 16.641 0.847 1 93 83 ALA A CA 1
ATOM 714 C C . ALA A 1 83 ? 19.484 17.203 0.289 1 93 83 ALA A C 1
ATOM 716 O O . ALA A 1 83 ? 19.422 18.375 -0.099 1 93 83 ALA A O 1
ATOM 717 N N . ALA A 1 84 ? 18.453 16.391 0.289 1 93.38 84 ALA A N 1
ATOM 718 C CA . ALA A 1 84 ? 17.188 16.828 -0.268 1 93.38 84 ALA A CA 1
ATOM 719 C C . ALA A 1 84 ? 16.562 17.953 0.578 1 93.38 84 ALA A C 1
ATOM 721 O O . ALA A 1 84 ? 16.625 17.906 1.81 1 93.38 84 ALA A O 1
ATOM 722 N N . THR A 1 85 ? 16 18.953 -0.087 1 96.25 85 THR A N 1
ATOM 723 C CA . THR A 1 85 ? 15.359 20.047 0.621 1 96.25 85 THR A CA 1
ATOM 724 C C . THR A 1 85 ? 13.844 19.953 0.501 1 96.25 85 THR A C 1
ATOM 726 O O . THR A 1 85 ? 13.117 20.578 1.282 1 96.25 85 THR A O 1
ATOM 729 N N . LYS A 1 86 ? 13.383 19.297 -0.496 1 97.31 86 LYS A N 1
ATOM 730 C CA . LYS A 1 86 ? 11.961 19.062 -0.707 1 97.31 86 LYS A CA 1
ATOM 731 C C . LYS A 1 86 ? 11.703 17.656 -1.235 1 97.31 86 LYS A C 1
ATOM 733 O O . LYS A 1 86 ? 12.281 17.25 -2.248 1 97.31 86 LYS A O 1
ATOM 738 N N . VAL A 1 87 ? 10.812 16.938 -0.619 1 97.81 87 VAL A N 1
ATOM 739 C CA . VAL A 1 87 ? 10.516 15.578 -1.038 1 97.81 87 VAL A CA 1
ATOM 740 C C . VAL A 1 87 ? 9 15.383 -1.125 1 97.81 87 VAL A C 1
ATOM 742 O O . VAL A 1 87 ? 8.234 16.109 -0.495 1 97.81 87 VAL A O 1
ATOM 745 N N . ALA A 1 88 ? 8.578 14.477 -1.999 1 98.56 88 ALA A N 1
ATOM 746 C CA . ALA A 1 88 ? 7.184 14.062 -2.139 1 98.56 88 ALA A CA 1
ATOM 747 C C . ALA A 1 88 ? 7.039 12.555 -1.997 1 98.56 88 ALA A C 1
ATOM 749 O O . ALA A 1 88 ? 7.949 11.797 -2.357 1 98.56 88 ALA A O 1
ATOM 750 N N . TYR A 1 89 ? 5.934 12.133 -1.413 1 98.31 89 TYR A N 1
ATOM 751 C CA . TYR A 1 89 ? 5.715 10.703 -1.2 1 98.31 89 TYR A CA 1
ATOM 752 C C . TYR A 1 89 ? 4.238 10.352 -1.355 1 98.31 89 TYR A C 1
ATOM 754 O O . TYR A 1 89 ? 3.373 11.227 -1.266 1 98.31 89 TYR A O 1
ATOM 762 N N . THR A 1 90 ? 3.955 9.141 -1.677 1 98.12 90 THR A N 1
ATOM 763 C CA . THR A 1 90 ? 2.646 8.5 -1.58 1 98.12 90 THR A CA 1
ATOM 764 C C . THR A 1 90 ? 2.766 7.117 -0.947 1 98.12 90 THR A C 1
ATOM 766 O O . THR A 1 90 ? 3.764 6.422 -1.148 1 98.12 90 THR A O 1
ATOM 769 N N . GLY A 1 91 ? 1.795 6.746 -0.16 1 97.19 91 GLY A N 1
ATOM 770 C CA . GLY A 1 91 ? 1.81 5.414 0.425 1 97.19 91 GLY A CA 1
ATOM 771 C C . GLY A 1 91 ? 0.781 5.234 1.525 1 97.19 91 GLY A C 1
ATOM 772 O O . GLY A 1 91 ? 0.016 6.152 1.823 1 97.19 91 GLY A O 1
ATOM 773 N N . LEU A 1 92 ? 0.821 4.066 2.129 1 96.81 92 LEU A N 1
ATOM 774 C CA . LEU A 1 92 ? -0.149 3.723 3.164 1 96.81 92 LEU A CA 1
ATOM 775 C C . LEU A 1 92 ? 0.311 4.23 4.527 1 96.81 92 LEU A C 1
ATOM 777 O O . LEU A 1 92 ? 1.506 4.215 4.828 1 96.81 92 LEU A O 1
ATOM 781 N N . ILE A 1 93 ? -0.597 4.66 5.27 1 96.06 93 ILE A N 1
ATOM 782 C CA . ILE A 1 93 ? -0.448 4.82 6.711 1 96.06 93 ILE A CA 1
ATOM 783 C C . ILE A 1 93 ? -1.452 3.926 7.434 1 96.06 93 ILE A C 1
ATOM 785 O O . ILE A 1 93 ? -2.584 3.752 6.973 1 96.06 93 ILE A O 1
ATOM 789 N N . ILE A 1 94 ? -1.024 3.391 8.516 1 94.12 94 ILE A N 1
ATOM 790 C CA . ILE A 1 94 ? -1.878 2.471 9.258 1 94.12 94 ILE A CA 1
ATOM 791 C C . ILE A 1 94 ? -2.084 2.996 10.68 1 94.12 94 ILE A C 1
ATOM 793 O O . ILE A 1 94 ? -1.135 3.084 11.461 1 94.12 94 ILE A O 1
ATOM 797 N N . ARG A 1 95 ? -3.305 3.342 10.961 1 90.62 95 ARG A N 1
ATOM 798 C CA . ARG A 1 95 ? -3.725 3.816 12.273 1 90.62 95 ARG A CA 1
ATOM 799 C C . ARG A 1 95 ? -4.969 3.074 12.758 1 90.62 95 ARG A C 1
ATOM 801 O O . ARG A 1 95 ? -5.891 2.83 11.977 1 90.62 95 ARG A O 1
ATOM 808 N N . ASN A 1 96 ? -4.957 2.709 14.008 1 89.31 96 ASN A N 1
ATOM 809 C CA . ASN A 1 96 ? -6.094 2.002 14.594 1 89.31 96 ASN A CA 1
ATOM 810 C C . ASN A 1 96 ? -6.496 0.796 13.75 1 89.31 96 ASN A C 1
ATOM 812 O O . ASN A 1 96 ? -7.68 0.583 13.484 1 89.31 96 ASN A O 1
ATOM 816 N N . ASN A 1 97 ? -5.473 0.188 13.109 1 89.19 97 ASN A N 1
ATOM 817 C CA . ASN A 1 97 ? -5.609 -1.044 12.344 1 89.19 97 ASN A CA 1
ATOM 818 C C . ASN A 1 97 ? -6.328 -0.801 11.016 1 89.19 97 ASN A C 1
ATOM 820 O O . ASN A 1 97 ? -6.914 -1.722 10.445 1 89.19 97 ASN A O 1
ATOM 824 N N . GLU A 1 98 ? -6.355 0.432 10.672 1 92.62 98 GLU A N 1
ATOM 825 C CA . GLU A 1 98 ? -6.922 0.794 9.375 1 92.62 98 GLU A CA 1
ATOM 826 C C . GLU A 1 98 ? -5.875 1.436 8.469 1 92.62 98 GLU A C 1
ATOM 828 O O . GLU A 1 98 ? -5.047 2.225 8.93 1 92.62 98 GLU A O 1
ATOM 833 N N . ALA A 1 99 ? -5.949 1.033 7.242 1 94.62 99 ALA A N 1
ATOM 834 C CA . ALA A 1 99 ? -4.988 1.551 6.27 1 94.62 99 ALA A CA 1
ATOM 835 C C . ALA A 1 99 ? -5.621 2.629 5.395 1 94.62 99 ALA A C 1
ATOM 837 O O . ALA A 1 99 ? -6.789 2.518 5.008 1 94.62 99 ALA A O 1
ATOM 838 N N . ALA A 1 100 ? -4.867 3.68 5.129 1 95.88 100 ALA A N 1
ATOM 839 C CA . ALA A 1 100 ? -5.293 4.738 4.215 1 95.88 100 ALA A CA 1
ATOM 840 C C . ALA A 1 100 ? -4.129 5.227 3.359 1 95.88 100 ALA A C 1
ATOM 842 O O . ALA A 1 100 ? -2.982 5.246 3.814 1 95.88 100 ALA A O 1
ATOM 843 N N . VAL A 1 101 ? -4.465 5.652 2.174 1 96.88 101 VAL A N 1
ATOM 844 C CA . VAL A 1 101 ? -3.434 6.176 1.284 1 96.88 101 VAL A CA 1
ATOM 845 C C . VAL A 1 101 ? -3.207 7.66 1.569 1 96.88 101 VAL A C 1
ATOM 847 O O . VAL A 1 101 ? -4.156 8.445 1.582 1 96.88 101 VAL A O 1
ATOM 850 N N . GLN A 1 102 ? -1.988 7.965 1.77 1 97.69 102 GLN A N 1
ATOM 851 C CA . GLN A 1 102 ? -1.634 9.367 1.999 1 97.69 102 GLN A CA 1
ATOM 852 C C . GLN A 1 102 ? -0.636 9.859 0.954 1 97.69 102 GLN A C 1
ATOM 854 O O . GLN A 1 102 ? 0.262 9.117 0.548 1 97.69 102 GLN A O 1
ATOM 859 N N . VAL A 1 103 ? -0.821 11.07 0.544 1 98.56 103 VAL A N 1
ATOM 860 C CA . VAL A 1 103 ? 0.168 11.797 -0.245 1 98.56 103 VAL A CA 1
ATOM 861 C C . VAL A 1 103 ? 0.659 13.016 0.535 1 98.56 103 VAL A C 1
ATOM 863 O O . VAL A 1 103 ? -0.1 13.617 1.295 1 98.56 103 VAL A O 1
ATOM 866 N N . GLY A 1 104 ? 1.991 13.312 0.326 1 98.75 104 GLY A N 1
ATOM 867 C CA . GLY A 1 104 ? 2.471 14.438 1.117 1 98.75 104 GLY A CA 1
ATOM 868 C C . GLY A 1 104 ? 3.799 14.984 0.63 1 98.75 104 GLY A C 1
ATOM 869 O O . GLY A 1 104 ? 4.391 14.453 -0.311 1 98.75 104 GLY A O 1
ATOM 870 N N . LEU A 1 105 ? 4.156 16.109 1.188 1 98.81 105 LEU A N 1
ATOM 871 C CA . LEU A 1 105 ? 5.391 16.844 0.939 1 98.81 105 LEU A CA 1
ATOM 872 C C . LEU A 1 105 ? 6.137 17.109 2.242 1 98.81 105 LEU A C 1
ATOM 874 O O . LEU A 1 105 ? 5.512 17.312 3.287 1 98.81 105 LEU A O 1
ATOM 878 N N . GLU A 1 106 ? 7.418 17.094 2.135 1 98.19 106 GLU A N 1
ATOM 879 C CA . GLU A 1 106 ? 8.281 17.594 3.203 1 98.19 106 GLU A CA 1
ATOM 880 C C . GLU A 1 106 ? 9.266 18.625 2.674 1 98.19 106 GLU A C 1
ATOM 882 O O . GLU A 1 106 ? 9.906 18.406 1.646 1 98.19 106 GLU A O 1
ATOM 887 N N . ASN A 1 107 ? 9.273 19.734 3.352 1 98.06 107 ASN A N 1
ATOM 888 C CA . ASN A 1 107 ? 10.297 20.75 3.125 1 98.06 107 ASN A CA 1
ATOM 889 C C . ASN A 1 107 ? 11.312 20.781 4.266 1 98.06 107 ASN A C 1
ATOM 891 O O . ASN A 1 107 ? 10.938 20.984 5.426 1 98.06 107 ASN A O 1
ATOM 895 N N . TYR A 1 108 ? 12.547 20.625 3.918 1 96.94 108 TYR A N 1
ATOM 896 C CA . TYR A 1 108 ? 13.578 20.625 4.949 1 96.94 108 TYR A CA 1
ATOM 897 C C . TYR A 1 108 ? 14.328 21.938 4.977 1 96.94 108 TYR A C 1
ATOM 899 O O . TYR A 1 108 ? 14.75 22.453 3.934 1 96.94 108 TYR A O 1
ATOM 907 N N . ALA A 1 109 ? 14.461 22.469 6.207 1 94.5 109 ALA A N 1
ATOM 908 C CA . ALA A 1 109 ? 15.094 23.766 6.445 1 94.5 109 ALA A CA 1
ATOM 909 C C . ALA A 1 109 ? 14.562 24.828 5.48 1 94.5 109 ALA A C 1
ATOM 911 O O . ALA A 1 109 ? 15.336 25.516 4.809 1 94.5 109 ALA A O 1
ATOM 912 N N . PRO A 1 110 ? 13.227 24.969 5.449 1 94.12 110 PRO A N 1
ATOM 913 C CA . PRO A 1 110 ? 12.648 25.812 4.406 1 94.12 110 PRO A CA 1
ATOM 914 C C . PRO A 1 110 ? 12.562 27.281 4.828 1 94.12 110 PRO A C 1
ATOM 916 O O . PRO A 1 110 ? 12.445 27.578 6.02 1 94.12 110 PRO A O 1
ATOM 919 N N . SER A 1 111 ? 12.633 28.109 3.834 1 96.25 111 SER A N 1
ATOM 920 C CA . SER A 1 111 ? 12.188 29.484 4.027 1 96.25 111 SER A CA 1
ATOM 921 C C . SER A 1 111 ? 10.672 29.578 4.016 1 96.25 111 SER A C 1
ATOM 923 O O . SER A 1 111 ? 9.984 28.656 3.59 1 96.25 111 SER A O 1
ATOM 925 N N . LEU A 1 112 ? 10.148 30.672 4.484 1 96.69 112 LEU A N 1
ATOM 926 C CA . LEU A 1 112 ? 8.719 30.922 4.445 1 96.69 112 LEU A CA 1
ATOM 927 C C . LEU A 1 112 ? 8.195 30.859 3.014 1 96.69 112 LEU A C 1
ATOM 929 O O . LEU A 1 112 ? 7.137 30.266 2.766 1 96.69 112 LEU A O 1
ATOM 933 N N . ALA A 1 113 ? 8.953 31.375 2.127 1 96.94 113 ALA A N 1
ATOM 934 C CA . ALA A 1 113 ? 8.555 31.391 0.722 1 96.94 113 ALA A CA 1
ATOM 935 C C . ALA A 1 113 ? 8.43 29.969 0.173 1 96.94 113 ALA A C 1
ATOM 937 O O . ALA A 1 113 ? 7.52 29.688 -0.605 1 96.94 113 ALA A O 1
ATOM 938 N N . ASN A 1 114 ? 9.352 29.109 0.565 1 96.94 114 ASN A N 1
ATOM 939 C CA . ASN A 1 114 ? 9.32 27.719 0.128 1 96.94 114 ASN A CA 1
ATOM 940 C C . ASN A 1 114 ? 8.07 27 0.627 1 96.94 114 ASN A C 1
ATOM 942 O O . ASN A 1 114 ? 7.445 26.25 -0.118 1 96.94 114 ASN A O 1
ATOM 946 N N . VAL A 1 115 ? 7.727 27.281 1.836 1 97.81 115 VAL A N 1
ATOM 947 C CA . VAL A 1 115 ? 6.574 26.625 2.455 1 97.81 115 VAL A CA 1
ATOM 948 C C . VAL A 1 115 ? 5.289 27.125 1.791 1 97.81 115 VAL A C 1
ATOM 950 O O . VAL A 1 115 ? 4.41 26.312 1.463 1 97.81 115 VAL A O 1
ATOM 953 N N . GLN A 1 116 ? 5.227 28.359 1.629 1 98 116 GLN A N 1
ATOM 954 C CA . GLN A 1 116 ? 4.047 28.953 0.998 1 98 116 GLN A CA 1
ATOM 955 C C . GLN A 1 116 ? 3.881 28.438 -0.433 1 98 116 GLN A C 1
ATOM 957 O O . GLN A 1 116 ? 2.768 28.141 -0.862 1 98 116 GLN A O 1
ATOM 962 N N . GLN A 1 117 ? 4.98 28.297 -1.118 1 98.19 117 GLN A N 1
ATOM 963 C CA . GLN A 1 117 ? 4.949 27.781 -2.48 1 98.19 117 GLN A CA 1
ATOM 964 C C . GLN A 1 117 ? 4.477 26.328 -2.504 1 98.19 117 GLN A C 1
ATOM 966 O O . GLN A 1 117 ? 3.697 25.938 -3.375 1 98.19 117 GLN A O 1
ATOM 971 N N . SER A 1 118 ? 4.973 25.562 -1.584 1 98.69 118 SER A N 1
ATOM 972 C CA . SER A 1 118 ? 4.562 24.172 -1.504 1 98.69 118 SER A CA 1
ATOM 973 C C . SER A 1 118 ? 3.066 24.047 -1.229 1 98.69 118 SER A C 1
ATOM 975 O O . SER A 1 118 ? 2.391 23.188 -1.81 1 98.69 118 SER A O 1
ATOM 977 N N . LEU A 1 119 ? 2.566 24.859 -0.34 1 98.75 119 LEU A N 1
ATOM 978 C CA . LEU A 1 119 ? 1.138 24.844 -0.044 1 98.75 119 LEU A CA 1
ATOM 979 C C . LEU A 1 119 ? 0.322 25.234 -1.273 1 98.75 119 LEU A C 1
ATOM 981 O O . LEU A 1 119 ? -0.674 24.578 -1.594 1 98.75 119 LEU A O 1
ATOM 985 N N . LYS A 1 120 ? 0.77 26.234 -1.936 1 98.5 120 LYS A N 1
ATOM 986 C CA . LYS A 1 120 ? 0.091 26.688 -3.145 1 98.5 120 LYS A CA 1
ATOM 987 C C . LYS A 1 120 ? 0.04 25.594 -4.199 1 98.5 120 LYS A C 1
ATOM 989 O O . LYS A 1 120 ? -1.012 25.344 -4.789 1 98.5 120 LYS A O 1
ATOM 994 N N . LEU A 1 121 ? 1.185 24.953 -4.398 1 98.69 121 LEU A N 1
ATOM 995 C CA . LEU A 1 121 ? 1.265 23.891 -5.387 1 98.69 121 LEU A CA 1
ATOM 996 C C . LEU A 1 121 ? 0.339 22.734 -5.012 1 98.69 121 LEU A C 1
ATOM 998 O O . LEU A 1 121 ? -0.329 22.156 -5.879 1 98.69 121 LEU A O 1
ATOM 1002 N N . PHE A 1 122 ? 0.322 22.391 -3.719 1 98.88 122 PHE A N 1
ATOM 1003 C CA . PHE A 1 122 ? -0.514 21.281 -3.266 1 98.88 122 PHE A CA 1
ATOM 1004 C C . PHE A 1 122 ? -1.99 21.609 -3.463 1 98.88 122 PHE A C 1
ATOM 1006 O O . PHE A 1 122 ? -2.75 20.766 -3.963 1 98.88 122 PHE A O 1
ATOM 1013 N N . ILE A 1 123 ? -2.418 22.797 -3.154 1 98.75 123 ILE A N 1
ATOM 1014 C CA . ILE A 1 123 ? -3.805 23.219 -3.328 1 98.75 123 ILE A CA 1
ATOM 1015 C C . ILE A 1 123 ? -4.16 23.219 -4.812 1 98.75 123 ILE A C 1
ATOM 1017 O O . ILE A 1 123 ? -5.242 22.766 -5.199 1 98.75 123 ILE A O 1
ATOM 1021 N N . GLN A 1 124 ? -3.281 23.672 -5.641 1 98.5 124 GLN A N 1
ATOM 1022 C CA . GLN A 1 124 ? -3.5 23.672 -7.082 1 98.5 124 GLN A CA 1
ATOM 1023 C C . GLN A 1 124 ? -3.691 22.25 -7.602 1 98.5 124 GLN A C 1
ATOM 1025 O O . GLN A 1 124 ? -4.543 22 -8.453 1 98.5 124 GLN A O 1
ATOM 1030 N N . PHE A 1 125 ? -2.857 21.406 -7.105 1 98.62 125 PHE A N 1
ATOM 1031 C CA . PHE A 1 125 ? -3.018 20 -7.473 1 98.62 125 PHE A CA 1
ATOM 1032 C C . PHE A 1 125 ? -4.418 19.516 -7.133 1 98.62 125 PHE A C 1
ATOM 1034 O O . PHE A 1 125 ? -5.07 18.859 -7.953 1 98.62 125 PHE A O 1
ATOM 1041 N N . ILE A 1 126 ? -4.891 19.812 -5.906 1 98.5 126 ILE A N 1
ATOM 1042 C CA . ILE A 1 126 ? -6.199 19.375 -5.449 1 98.5 126 ILE A CA 1
ATOM 1043 C C . ILE A 1 126 ? -7.289 19.984 -6.32 1 98.5 126 ILE A C 1
ATOM 1045 O O . ILE A 1 126 ? -8.227 19.297 -6.738 1 98.5 126 ILE A O 1
ATOM 1049 N N . GLN A 1 127 ? -7.148 21.219 -6.66 1 98 127 GLN A N 1
ATOM 1050 C CA . GLN A 1 127 ? -8.125 21.922 -7.477 1 98 127 GLN A CA 1
ATOM 1051 C C . GLN A 1 127 ? -8.188 21.344 -8.891 1 98 127 GLN A C 1
ATOM 1053 O O . GLN A 1 127 ? -9.273 21.141 -9.43 1 98 127 GLN A O 1
ATOM 1058 N N . GLN A 1 128 ? -7.062 21.016 -9.438 1 97.19 128 GLN A N 1
ATOM 1059 C CA . GLN A 1 128 ? -6.996 20.609 -10.836 1 97.19 128 GLN A CA 1
ATOM 1060 C C . GLN A 1 128 ? -7.246 19.109 -10.984 1 97.19 128 GLN A C 1
ATOM 1062 O O . GLN A 1 128 ? -7.992 18.688 -11.867 1 97.19 128 GLN A O 1
ATOM 1067 N N . GLN A 1 129 ? -6.617 18.359 -10.125 1 96.06 129 GLN A N 1
ATOM 1068 C CA . GLN A 1 129 ? -6.637 16.906 -10.305 1 96.06 129 GLN A CA 1
ATOM 1069 C C . GLN A 1 129 ? -7.789 16.281 -9.531 1 96.06 129 GLN A C 1
ATOM 1071 O O . GLN A 1 129 ? -8.391 15.305 -9.984 1 96.06 129 GLN A O 1
ATOM 1076 N N . LEU A 1 130 ? -8.031 16.844 -8.32 1 96 130 LEU A N 1
ATOM 1077 C CA . LEU A 1 130 ? -9.07 16.266 -7.48 1 96 130 LEU A CA 1
ATOM 1078 C C . LEU A 1 130 ? -10.359 17.078 -7.562 1 96 130 LEU A C 1
ATOM 1080 O O . LEU A 1 130 ? -11.359 16.734 -6.941 1 96 130 LEU A O 1
ATOM 1084 N N . ARG A 1 131 ? -10.414 18.172 -8.328 1 95.88 131 ARG A N 1
ATOM 1085 C CA . ARG A 1 131 ? -11.578 19 -8.633 1 95.88 131 ARG A CA 1
ATOM 1086 C C . ARG A 1 131 ? -12.289 19.438 -7.359 1 95.88 131 ARG A C 1
ATOM 1088 O O . ARG A 1 131 ? -13.492 19.234 -7.211 1 95.88 131 ARG A O 1
ATOM 1095 N N . ASP A 1 132 ? -11.516 19.922 -6.523 1 97.62 132 ASP A N 1
ATOM 1096 C CA . ASP A 1 132 ? -12.008 20.406 -5.234 1 97.62 132 ASP A CA 1
ATOM 1097 C C . ASP A 1 132 ? -11.391 21.766 -4.879 1 97.62 132 ASP A C 1
ATOM 1099 O O . ASP A 1 132 ? -10.227 22.031 -5.211 1 97.62 132 ASP A O 1
ATOM 1103 N N . ASN A 1 133 ? -12.133 22.609 -4.184 1 97.94 133 ASN A N 1
ATOM 1104 C CA . ASN A 1 133 ? -11.672 23.953 -3.805 1 97.94 133 ASN A CA 1
ATOM 1105 C C . ASN A 1 133 ? -11.68 24.125 -2.289 1 97.94 133 ASN A C 1
ATOM 1107 O O . ASN A 1 133 ? -12.477 23.5 -1.588 1 97.94 133 ASN A O 1
ATOM 1111 N N . VAL A 1 134 ? -10.828 25 -1.875 1 98.12 134 VAL A N 1
ATOM 1112 C CA . VAL A 1 134 ? -10.758 25.281 -0.444 1 98.12 134 VAL A CA 1
ATOM 1113 C C . VAL A 1 134 ? -12.039 25.984 0.01 1 98.12 134 VAL A C 1
ATOM 1115 O O . VAL A 1 134 ? -12.445 26.984 -0.583 1 98.12 134 VAL A O 1
ATOM 1118 N N . HIS A 1 135 ? -12.664 25.438 1.017 1 97.88 135 HIS A N 1
ATOM 1119 C CA . HIS A 1 135 ? -13.836 26.047 1.639 1 97.88 135 HIS A CA 1
ATOM 1120 C C . HIS A 1 135 ? -13.438 27 2.76 1 97.88 135 HIS A C 1
ATOM 1122 O O . HIS A 1 135 ? -13.883 28.156 2.789 1 97.88 135 HIS A O 1
ATOM 1128 N N . PHE A 1 136 ? -12.641 26.531 3.645 1 98 136 PHE A N 1
ATOM 1129 C CA . PHE A 1 136 ? -12.109 27.375 4.711 1 98 136 PHE A CA 1
ATOM 1130 C C . PHE A 1 136 ? -10.781 26.828 5.219 1 98 136 PHE A C 1
ATOM 1132 O O . PHE A 1 136 ? -10.406 25.688 4.91 1 98 136 PHE A O 1
ATOM 1139 N N . VAL A 1 137 ? -10.062 27.703 5.922 1 98.5 137 VAL A N 1
ATOM 1140 C CA . VAL A 1 137 ? -8.734 27.375 6.422 1 98.5 137 VAL A CA 1
ATOM 1141 C C . VAL A 1 137 ? -8.695 27.531 7.941 1 98.5 137 VAL A C 1
ATOM 1143 O O . VAL A 1 137 ? -9.289 28.469 8.484 1 98.5 137 VAL A O 1
ATOM 1146 N N . VAL A 1 138 ? -8.07 26.594 8.625 1 98.25 138 VAL A N 1
ATOM 1147 C CA . VAL A 1 138 ? -7.809 26.688 10.055 1 98.25 138 VAL A CA 1
ATOM 1148 C C . VAL A 1 138 ? -6.316 26.891 10.297 1 98.25 138 VAL A C 1
ATOM 1150 O O . VAL A 1 138 ? -5.492 26.141 9.781 1 98.25 138 VAL A O 1
ATOM 1153 N N . LEU A 1 139 ? -6.02 27.938 11.039 1 98 139 LEU A N 1
ATOM 1154 C CA . LEU A 1 139 ? -4.648 28.219 11.445 1 98 139 LEU A CA 1
ATOM 1155 C C . LEU A 1 139 ? -4.488 28.047 12.953 1 98 139 LEU A C 1
ATOM 1157 O O . LEU A 1 139 ? -5.422 28.297 13.719 1 98 139 LEU A O 1
ATOM 1161 N N . GLY A 1 140 ? -3.318 27.594 13.336 1 97.69 140 GLY A N 1
ATOM 1162 C CA . GLY A 1 140 ? -2.977 27.516 14.742 1 97.69 140 GLY A CA 1
ATOM 1163 C C . GLY A 1 140 ? -1.48 27.484 15 1 97.69 140 GLY A C 1
ATOM 1164 O O . GLY A 1 140 ? -0.687 27.5 14.055 1 97.69 140 GLY A O 1
ATOM 1165 N N . HIS A 1 141 ? -1.122 27.547 16.234 1 97.75 141 HIS A N 1
ATOM 1166 C CA . HIS A 1 141 ? 0.266 27.516 16.672 1 97.75 141 HIS A CA 1
ATOM 1167 C C . HIS A 1 141 ? 0.4 26.797 18.016 1 97.75 141 HIS A C 1
ATOM 1169 O O . HIS A 1 141 ? -0.328 27.094 18.953 1 97.75 141 HIS A O 1
ATOM 1175 N N . TYR A 1 142 ? 1.379 25.938 18.109 1 96.62 142 TYR A N 1
ATOM 1176 C CA . TYR A 1 142 ? 1.466 25.062 19.281 1 96.62 142 TYR A CA 1
ATOM 1177 C C . TYR A 1 142 ? 2.078 25.797 20.469 1 96.62 142 TYR A C 1
ATOM 1179 O O . TYR A 1 142 ? 2.119 25.266 21.578 1 96.62 142 TYR A O 1
ATOM 1187 N N . GLN A 1 143 ? 2.434 27.047 20.281 1 95.44 143 GLN A N 1
ATOM 1188 C CA . GLN A 1 143 ? 2.957 27.844 21.391 1 95.44 143 GLN A CA 1
ATOM 1189 C C . GLN A 1 143 ? 1.852 28.672 22.047 1 95.44 143 GLN A C 1
ATOM 1191 O O . GLN A 1 143 ? 2.062 29.281 23.094 1 95.44 143 GLN A O 1
ATOM 1196 N N . LEU A 1 144 ? 0.639 28.672 21.469 1 95.88 144 LEU A N 1
ATOM 1197 C CA . LEU A 1 144 ? -0.425 29.547 21.953 1 95.88 144 LEU A CA 1
ATOM 1198 C C . LEU A 1 144 ? -0.883 29.125 23.344 1 95.88 144 LEU A C 1
ATOM 1200 O O . LEU A 1 144 ? -1.119 29.984 24.203 1 95.88 144 LEU A O 1
ATOM 1204 N N . LEU A 1 145 ? -1.042 27.891 23.5 1 94.56 145 LEU A N 1
ATOM 1205 C CA . LEU A 1 145 ? -1.515 27.438 24.797 1 94.56 145 LEU A CA 1
ATOM 1206 C C . LEU A 1 145 ? -0.552 27.859 25.906 1 94.56 145 LEU A C 1
ATOM 1208 O O . LEU A 1 145 ? -0.982 28.281 26.969 1 94.56 145 LEU A O 1
ATOM 1212 N N . ASP A 1 146 ? 0.721 27.719 25.672 1 94.31 146 ASP A N 1
ATOM 1213 C CA . ASP A 1 146 ? 1.732 28.125 26.641 1 94.31 146 ASP A CA 1
ATOM 1214 C C . ASP A 1 146 ? 1.687 29.625 26.891 1 94.31 146 ASP A C 1
ATOM 1216 O O . ASP A 1 146 ? 1.954 30.094 28 1 94.31 146 ASP A O 1
ATOM 1220 N N . ALA A 1 147 ? 1.38 30.344 25.891 1 95.31 147 ALA A N 1
ATOM 1221 C CA . ALA A 1 147 ? 1.329 31.797 25.984 1 95.31 147 ALA A CA 1
ATOM 1222 C C . ALA A 1 147 ? 0.096 32.25 26.766 1 95.31 147 ALA A C 1
ATOM 1224 O O . ALA A 1 147 ? 0.117 33.312 27.422 1 95.31 147 ALA A O 1
ATOM 1225 N N . LEU A 1 148 ? -0.949 31.469 26.75 1 96.38 148 LEU A N 1
ATOM 1226 C CA . LEU A 1 148 ? -2.238 31.922 27.266 1 96.38 148 LEU A CA 1
ATOM 1227 C C . LEU A 1 148 ? -2.547 31.281 28.609 1 96.38 148 LEU A C 1
ATOM 1229 O O . LEU A 1 148 ? -3.418 31.75 29.344 1 96.38 148 LEU A O 1
ATOM 1233 N N . LEU A 1 149 ? -1.884 30.203 28.875 1 95.94 149 LEU A N 1
ATOM 1234 C CA . LEU A 1 149 ? -2.225 29.406 30.047 1 95.94 149 LEU A CA 1
ATOM 1235 C C . LEU A 1 149 ? -0.98 29.094 30.875 1 95.94 149 LEU A C 1
ATOM 1237 O O . LEU A 1 149 ? -0.025 28.5 30.359 1 95.94 149 LEU A O 1
ATOM 1241 N N . ASP A 1 150 ? -1.042 29.438 32.156 1 95.12 150 ASP A N 1
ATOM 1242 C CA . ASP A 1 150 ? 0.065 29.141 33.062 1 95.12 150 ASP A CA 1
ATOM 1243 C C . ASP A 1 150 ? 0.34 27.641 33.125 1 95.12 150 ASP A C 1
ATOM 1245 O O . ASP A 1 150 ? -0.593 26.844 33.125 1 95.12 150 ASP A O 1
ATOM 1249 N N . LYS A 1 151 ? 1.564 27.312 33.219 1 94.94 151 LYS A N 1
ATOM 1250 C CA . LYS A 1 151 ? 1.97 25.906 33.25 1 94.94 151 LYS A CA 1
ATOM 1251 C C . LYS A 1 151 ? 1.276 25.156 34.375 1 94.94 151 LYS A C 1
ATOM 1253 O O . LYS A 1 151 ? 0.948 23.984 34.25 1 94.94 151 LYS A O 1
ATOM 1258 N N . SER A 1 152 ? 1.101 25.828 35.469 1 94.56 152 SER A N 1
ATOM 1259 C CA . SER A 1 152 ? 0.466 25.203 36.625 1 94.56 152 SER A CA 1
ATOM 1260 C C . SER A 1 152 ? -0.985 24.844 36.344 1 94.56 152 SER A C 1
ATOM 1262 O O . SER A 1 152 ? -1.552 23.953 37 1 94.56 152 SER A O 1
ATOM 1264 N N . LEU A 1 153 ? -1.556 25.469 35.375 1 94.94 153 LEU A N 1
ATOM 1265 C CA . LEU A 1 153 ? -2.957 25.25 35.031 1 94.94 153 LEU A CA 1
ATOM 1266 C C . LEU A 1 153 ? -3.082 24.266 33.875 1 94.94 153 LEU A C 1
ATOM 1268 O O . LEU A 1 153 ? -4.191 23.922 33.469 1 94.94 153 LEU A O 1
ATOM 1272 N N . GLN A 1 154 ? -2.004 23.828 33.281 1 95 154 GLN A N 1
ATOM 1273 C CA . GLN A 1 154 ? -2.025 22.875 32.156 1 95 154 GLN A CA 1
ATOM 1274 C C . GLN A 1 154 ? -2.121 21.438 32.656 1 95 154 GLN A C 1
ATOM 1276 O O . GLN A 1 154 ? -1.253 20.625 32.375 1 95 154 GLN A O 1
ATOM 1281 N N . THR A 1 155 ? -3.219 21.188 33.281 1 94.69 155 THR A N 1
ATOM 1282 C CA . THR A 1 155 ? -3.535 19.859 33.75 1 94.69 155 THR A CA 1
ATOM 1283 C C . THR A 1 155 ? -4.309 19.078 32.688 1 94.69 155 THR A C 1
ATOM 1285 O O . THR A 1 155 ? -4.945 19.656 31.812 1 94.69 155 THR A O 1
ATOM 1288 N N . PRO A 1 156 ? -4.293 17.75 32.812 1 94.38 156 PRO A N 1
ATOM 1289 C CA . PRO A 1 156 ? -5.027 16.938 31.828 1 94.38 156 PRO A CA 1
ATOM 1290 C C . PRO A 1 156 ? -6.5 17.312 31.734 1 94.38 156 PRO A C 1
ATOM 1292 O O . PRO A 1 156 ? -7.062 17.359 30.641 1 94.38 156 PRO A O 1
ATOM 1295 N N . ASP A 1 157 ? -7.098 17.641 32.812 1 94.5 157 ASP A N 1
ATOM 1296 C CA . ASP A 1 157 ? -8.516 17.984 32.844 1 94.5 157 ASP A CA 1
ATOM 1297 C C . ASP A 1 157 ? -8.773 19.281 32.094 1 94.5 157 ASP A C 1
ATOM 1299 O O . ASP A 1 157 ? -9.68 19.359 31.25 1 94.5 157 ASP A O 1
ATOM 1303 N N . ILE A 1 158 ? -8.008 20.266 32.375 1 95.62 158 ILE A N 1
ATOM 1304 C CA . ILE A 1 158 ? -8.195 21.562 31.75 1 95.62 158 ILE A CA 1
ATOM 1305 C C . ILE A 1 158 ? -7.883 21.484 30.266 1 95.62 158 ILE A C 1
ATOM 1307 O O . ILE A 1 158 ? -8.625 22 29.438 1 95.62 158 ILE A O 1
ATOM 1311 N N . LEU A 1 159 ? -6.824 20.797 29.953 1 95.62 159 LEU A N 1
ATOM 1312 C CA . LEU A 1 159 ? -6.438 20.641 28.562 1 95.62 159 LEU A CA 1
ATOM 1313 C C . LEU A 1 159 ? -7.516 19.906 27.781 1 95.62 159 LEU A C 1
ATOM 1315 O O . LEU A 1 159 ? -7.801 20.25 26.625 1 95.62 159 LEU A O 1
ATOM 1319 N N . SER A 1 160 ? -8.094 18.938 28.359 1 95.69 160 SER A N 1
ATOM 1320 C CA . SER A 1 160 ? -9.195 18.219 27.719 1 95.69 160 SER A CA 1
ATOM 1321 C C . SER A 1 160 ? -10.391 19.141 27.484 1 95.69 160 SER A C 1
ATOM 1323 O O . SER A 1 160 ? -11.016 19.094 26.438 1 95.69 160 SER A O 1
ATOM 1325 N N . MET A 1 161 ? -10.727 19.906 28.438 1 95.31 161 MET A N 1
ATOM 1326 C CA . MET A 1 161 ? -11.844 20.844 28.328 1 95.31 161 MET A CA 1
ATOM 1327 C C . MET A 1 161 ? -11.586 21.859 27.219 1 95.31 161 MET A C 1
ATOM 1329 O O . MET A 1 161 ? -12.508 22.297 26.531 1 95.31 161 MET A O 1
ATOM 1333 N N . ILE A 1 162 ? -10.344 22.266 27.109 1 95.69 162 ILE A N 1
ATOM 1334 C CA . ILE A 1 162 ? -9.969 23.203 26.062 1 95.69 162 ILE A CA 1
ATOM 1335 C C . ILE A 1 162 ? -10.148 22.547 24.688 1 95.69 162 ILE A C 1
ATOM 1337 O O . ILE A 1 162 ? -10.766 23.125 23.797 1 95.69 162 ILE A O 1
ATOM 1341 N N . GLU A 1 163 ? -9.656 21.359 24.578 1 93.5 163 GLU A N 1
ATOM 1342 C CA . GLU A 1 163 ? -9.766 20.625 23.328 1 93.5 163 GLU A CA 1
ATOM 1343 C C . GLU A 1 163 ? -11.227 20.438 22.922 1 93.5 163 GLU A C 1
ATOM 1345 O O . GLU A 1 163 ? -11.562 20.5 21.734 1 93.5 163 GLU A O 1
ATOM 1350 N N . GLU A 1 164 ? -12.023 20.25 23.891 1 94.38 164 GLU A N 1
ATOM 1351 C CA . GLU A 1 164 ? -13.445 20.016 23.656 1 94.38 164 GLU A CA 1
ATOM 1352 C C . GLU A 1 164 ? -14.227 21.312 23.578 1 94.38 164 GLU A C 1
ATOM 1354 O O . GLU A 1 164 ? -15.43 21.312 23.312 1 94.38 164 GLU A O 1
ATOM 1359 N N . ARG A 1 165 ? -13.578 22.328 23.797 1 94.44 165 ARG A N 1
ATOM 1360 C CA . ARG A 1 165 ? -14.195 23.656 23.828 1 94.44 165 ARG A CA 1
ATOM 1361 C C . ARG A 1 165 ? -15.344 23.703 24.844 1 94.44 165 ARG A C 1
ATOM 1363 O O . ARG A 1 165 ? -16.406 24.25 24.547 1 94.44 165 ARG A O 1
ATOM 1370 N N . ASN A 1 166 ? -15.094 23.078 25.922 1 94.69 166 ASN A N 1
ATOM 1371 C CA . ASN A 1 166 ? -16.078 23.047 27 1 94.69 166 ASN A CA 1
AT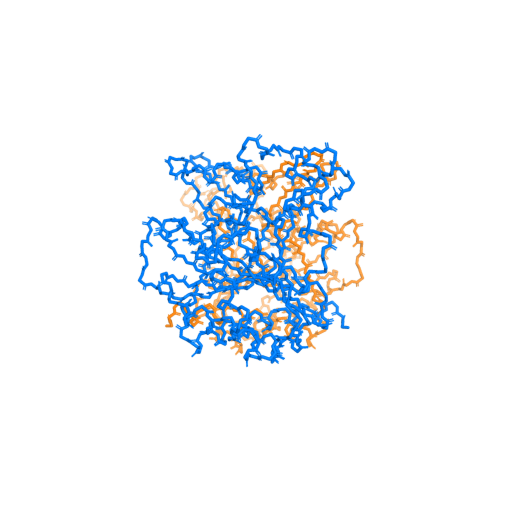OM 1372 C C . ASN A 1 166 ? -16.062 24.328 27.828 1 94.69 166 ASN A C 1
ATOM 1374 O O . ASN A 1 166 ? -15.492 24.359 28.922 1 94.69 166 ASN A O 1
ATOM 1378 N N . LEU A 1 167 ? -16.828 25.281 27.391 1 94.81 167 LEU A N 1
ATOM 1379 C CA . LEU A 1 167 ? -16.797 26.609 28 1 94.81 167 LEU A CA 1
ATOM 1380 C C . LEU A 1 167 ? -17.312 26.578 29.422 1 94.81 167 LEU A C 1
ATOM 1382 O O . LEU A 1 167 ? -16.734 27.219 30.312 1 94.81 167 LEU A O 1
ATOM 1386 N N . SER A 1 168 ? -18.391 25.859 29.609 1 94.31 168 SER A N 1
ATOM 1387 C CA . SER A 1 168 ? -18.969 25.781 30.938 1 94.31 168 SER A CA 1
ATOM 1388 C C . SER A 1 168 ? -17.984 25.188 31.938 1 94.31 168 SER A C 1
ATOM 1390 O O . SER A 1 168 ? -17.859 25.672 33.062 1 94.31 168 SER A O 1
ATOM 1392 N N . GLY A 1 169 ? -17.312 24.188 31.578 1 94.94 169 GLY A N 1
ATOM 1393 C CA . GLY A 1 169 ? -16.312 23.578 32.438 1 94.94 169 GLY A CA 1
ATOM 1394 C C . GLY A 1 169 ? -15.102 24.469 32.656 1 94.94 169 GLY A C 1
ATOM 1395 O O . GLY A 1 169 ? -14.602 24.547 33.781 1 94.94 169 GLY A O 1
ATOM 1396 N N . LEU A 1 170 ? -14.703 25.188 31.656 1 96.31 170 LEU A N 1
ATOM 1397 C CA . LEU A 1 170 ? -13.508 26.016 31.734 1 96.31 170 LEU A CA 1
ATOM 1398 C C . LEU A 1 170 ? -13.727 27.203 32.656 1 96.31 170 LEU A C 1
ATOM 1400 O O . LEU A 1 170 ? -12.82 27.609 33.375 1 96.31 170 LEU A O 1
ATOM 1404 N N . VAL A 1 171 ? -14.922 27.719 32.656 1 95.5 171 VAL A N 1
ATOM 1405 C CA . VAL A 1 171 ? -15.242 28.859 33.5 1 95.5 171 VAL A CA 1
ATOM 1406 C C . VAL A 1 171 ? -15.117 28.469 34.969 1 95.5 171 VAL A C 1
ATOM 1408 O O . VAL A 1 171 ? -14.695 29.281 35.781 1 95.5 171 VAL A O 1
ATOM 1411 N N . THR A 1 172 ? -15.375 27.188 35.281 1 94 172 THR A N 1
ATOM 1412 C CA . THR A 1 172 ? -15.305 26.703 36.656 1 94 172 THR A CA 1
ATOM 1413 C C . THR A 1 172 ? -13.859 26.641 37.125 1 94 172 THR A C 1
ATOM 1415 O O . THR A 1 172 ? -13.57 26.906 38.281 1 94 172 THR A O 1
ATOM 1418 N N . TYR A 1 173 ? -12.953 26.438 36.281 1 92.81 173 TYR A N 1
ATOM 1419 C CA . TYR A 1 173 ? -11.562 26.219 36.656 1 92.81 173 TYR A CA 1
ATOM 1420 C C . TYR A 1 173 ? -10.742 27.484 36.438 1 92.81 173 TYR A C 1
ATOM 1422 O O . TYR A 1 173 ? -9.789 27.75 37.188 1 92.81 173 TYR A O 1
ATOM 1430 N N . LEU A 1 174 ? -10.945 28.375 35.469 1 94.19 174 LEU A N 1
ATOM 1431 C CA . LEU A 1 174 ? -10.117 29.5 35.062 1 94.19 174 LEU A CA 1
ATOM 1432 C C . LEU A 1 174 ? -10.82 30.828 35.375 1 94.19 174 LEU A C 1
ATOM 1434 O O . LEU A 1 174 ? -10.18 31.875 35.438 1 94.19 174 LEU A O 1
ATOM 1438 N N . SER A 1 175 ? -12.156 30.859 35.375 1 93.62 175 SER A N 1
ATOM 1439 C CA . SER A 1 175 ? -13.016 32.031 35.531 1 93.62 175 SER A CA 1
ATOM 1440 C C . SER A 1 175 ? -13.477 32.562 34.156 1 93.62 175 SER A C 1
ATOM 1442 O O . SER A 1 175 ? -12.906 32.219 33.125 1 93.62 175 SER A O 1
ATOM 1444 N N . THR A 1 176 ? -14.422 33.438 34.125 1 94.5 176 THR A N 1
ATOM 1445 C CA . THR A 1 176 ? -15.047 33.969 32.938 1 94.5 176 THR A CA 1
ATOM 1446 C C . THR A 1 176 ? -14.125 35 32.25 1 94.5 176 THR A C 1
ATOM 1448 O O . THR A 1 176 ? -14.164 35.156 31.016 1 94.5 176 THR A O 1
ATOM 1451 N N . GLU A 1 177 ? -13.219 35.562 33 1 94.69 177 GLU A N 1
ATOM 1452 C CA . GLU A 1 177 ? -12.383 36.625 32.5 1 94.69 177 GLU A CA 1
ATOM 1453 C C . GLU A 1 177 ? -11.07 36.094 31.922 1 94.69 177 GLU A C 1
ATOM 1455 O O . GLU A 1 177 ? -10.312 36.812 31.281 1 94.69 177 GLU A O 1
ATOM 1460 N N . HIS A 1 178 ? -10.836 34.844 32.156 1 96.38 178 HIS A N 1
ATOM 1461 C CA . HIS A 1 178 ? -9.57 34.281 31.688 1 96.38 178 HIS A CA 1
ATOM 1462 C C . HIS A 1 178 ? -9.438 34.375 30.172 1 96.38 178 HIS A C 1
ATOM 1464 O O . HIS A 1 178 ? -10.406 34.188 29.438 1 96.38 178 HIS A O 1
ATOM 1470 N N . PRO A 1 179 ? -8.266 34.625 29.703 1 95.75 179 PRO A N 1
ATOM 1471 C CA . PRO A 1 179 ? -8.039 34.844 28.266 1 95.75 179 PRO A CA 1
ATOM 1472 C C . PRO A 1 179 ? -8.547 33.688 27.406 1 95.75 179 PRO A C 1
ATOM 1474 O O . PRO A 1 179 ? -9.18 33.906 26.375 1 95.75 179 PRO A O 1
ATOM 1477 N N . ILE A 1 180 ? -8.328 32.438 27.766 1 96.25 180 ILE A N 1
ATOM 1478 C CA . ILE A 1 180 ? -8.75 31.281 27 1 96.25 180 ILE A CA 1
ATOM 1479 C C . ILE A 1 180 ? -10.266 31.297 26.844 1 96.25 180 ILE A C 1
ATOM 1481 O O . ILE A 1 180 ? -10.781 31.078 25.75 1 96.25 180 ILE A O 1
ATOM 1485 N N . VAL A 1 181 ? -10.953 31.547 27.922 1 96.19 181 VAL A N 1
ATOM 1486 C CA . VAL A 1 181 ? -12.406 31.562 27.906 1 96.19 181 VAL A CA 1
ATOM 1487 C C . VAL A 1 181 ? -12.898 32.719 27.016 1 96.19 181 VAL A C 1
ATOM 1489 O O . VAL A 1 181 ? -13.805 32.531 26.203 1 96.19 181 VAL A O 1
ATOM 1492 N N . GLN A 1 182 ? -12.273 33.844 27.141 1 95.75 182 GLN A N 1
ATOM 1493 C CA . GLN A 1 182 ? -12.664 35.031 26.375 1 95.75 182 GLN A CA 1
ATOM 1494 C C . GLN A 1 182 ? -12.469 34.781 24.875 1 95.75 182 GLN A C 1
ATOM 1496 O O . GLN A 1 182 ? -13.328 35.156 24.062 1 95.75 182 GLN A O 1
ATOM 1501 N N . ILE A 1 183 ? -11.391 34.219 24.547 1 96.06 183 ILE A N 1
ATOM 1502 C CA . ILE A 1 183 ? -11.094 33.969 23.141 1 96.06 183 ILE A CA 1
ATOM 1503 C C . ILE A 1 183 ? -12.055 32.938 22.578 1 96.06 183 ILE A C 1
ATOM 1505 O O . ILE A 1 183 ? -12.602 33.094 21.484 1 96.06 183 ILE A O 1
ATOM 1509 N N . LEU A 1 184 ? -12.32 31.844 23.312 1 95.38 184 LEU A N 1
ATOM 1510 C CA . LEU A 1 184 ? -13.156 30.75 22.844 1 95.38 184 LEU A CA 1
ATOM 1511 C C . LEU A 1 184 ? -14.602 31.188 22.688 1 95.38 184 LEU A C 1
ATOM 1513 O O . LEU A 1 184 ? -15.367 30.547 21.953 1 95.38 184 LEU A O 1
ATOM 1517 N N . LYS A 1 185 ? -14.984 32.25 23.312 1 94.06 185 LYS A N 1
ATOM 1518 C CA . LYS A 1 185 ? -16.328 32.812 23.188 1 94.06 185 LYS A CA 1
ATOM 1519 C C . LYS A 1 185 ? -16.516 33.531 21.859 1 94.06 185 LYS A C 1
ATOM 1521 O O . LYS A 1 185 ? -17.656 33.688 21.406 1 94.06 185 LYS A O 1
ATOM 1526 N N . GLU A 1 186 ? -15.453 33.938 21.297 1 93.94 186 GLU A N 1
ATOM 1527 C CA . GLU A 1 186 ? -15.508 34.656 20.031 1 93.94 186 GLU A CA 1
ATOM 1528 C C . GLU A 1 186 ? -15.664 33.688 18.859 1 93.94 186 GLU A C 1
ATOM 1530 O O . GLU A 1 186 ? -15.281 32.5 18.969 1 93.94 186 GLU A O 1
ATOM 1535 N N . ASN A 1 187 ? -16.25 34.219 17.812 1 93.94 187 ASN A N 1
ATOM 1536 C CA . ASN A 1 187 ? -16.234 33.469 16.562 1 93.94 187 ASN A CA 1
ATOM 1537 C C . ASN A 1 187 ? -14.805 33.188 16.109 1 93.94 187 ASN A C 1
ATOM 1539 O O . ASN A 1 187 ? -13.914 34.031 16.25 1 93.94 187 ASN A O 1
ATOM 1543 N N . THR A 1 188 ? -14.594 31.984 15.555 1 92.44 188 THR A N 1
ATOM 1544 C CA . THR A 1 188 ? -13.25 31.531 15.219 1 92.44 188 THR A CA 1
ATOM 1545 C C . THR A 1 188 ? -12.602 32.438 14.188 1 92.44 188 THR A C 1
ATOM 1547 O O . THR A 1 188 ? -11.375 32.531 14.109 1 92.44 188 THR A O 1
ATOM 1550 N N . GLN A 1 189 ? -13.32 33.219 13.391 1 92.75 189 GLN A N 1
ATOM 1551 C CA . GLN A 1 189 ? -12.805 34.156 12.391 1 92.75 189 GLN A CA 1
ATOM 1552 C C . GLN A 1 189 ? -12.266 35.406 13.039 1 92.75 189 GLN A C 1
ATOM 1554 O O . GLN A 1 189 ? -11.383 36.094 12.484 1 92.75 189 GLN A O 1
ATOM 1559 N N . GLN A 1 190 ? -12.75 35.625 14.242 1 93 190 GLN A N 1
ATOM 1560 C CA . GLN A 1 190 ? -12.391 36.875 14.93 1 93 190 GLN A CA 1
ATOM 1561 C C . GLN A 1 190 ? -11.312 36.625 15.977 1 93 190 GLN A C 1
ATOM 1563 O O . GLN A 1 190 ? -10.695 37.562 16.484 1 93 190 GLN A O 1
ATOM 1568 N N . GLN A 1 191 ? -11.062 35.375 16.219 1 93.25 191 GLN A N 1
ATOM 1569 C CA . GLN A 1 191 ? -10.188 35.031 17.328 1 93.25 191 GLN A CA 1
ATOM 1570 C C . GLN A 1 191 ? -8.766 35.531 17.094 1 93.25 191 GLN A C 1
ATOM 1572 O O . GLN A 1 191 ? -8.086 35.938 18.031 1 93.25 191 GLN A O 1
ATOM 1577 N N . LEU A 1 192 ? -8.383 35.531 15.883 1 91.81 192 LEU A N 1
ATOM 1578 C CA . LEU A 1 192 ? -7.035 36 15.602 1 91.81 192 LEU A CA 1
ATOM 1579 C C . LEU A 1 192 ? -6.914 37.5 15.961 1 91.81 192 LEU A C 1
ATOM 1581 O O . LEU A 1 192 ? -5.898 37.906 16.516 1 91.81 192 LEU A O 1
ATOM 1585 N N . ASN A 1 193 ? -7.934 38.219 15.711 1 91.25 193 ASN A N 1
ATOM 1586 C CA . ASN A 1 193 ? -7.945 39.656 16 1 91.25 193 ASN A CA 1
ATOM 1587 C C . ASN A 1 193 ? -7.938 39.938 17.5 1 91.25 193 ASN A C 1
ATOM 1589 O O . ASN A 1 193 ? -7.301 40.875 17.969 1 91.25 193 ASN A O 1
ATOM 1593 N N . VAL A 1 194 ? -8.57 39.094 18.219 1 93.94 194 VAL A N 1
ATOM 1594 C CA . VAL A 1 194 ? -8.695 39.312 19.656 1 93.94 194 VAL A CA 1
ATOM 1595 C C . VAL A 1 194 ? -7.453 38.781 20.375 1 93.94 194 VAL A C 1
ATOM 1597 O O . VAL A 1 194 ? -7.121 39.25 21.469 1 93.94 194 VAL A O 1
ATOM 1600 N N . LEU A 1 195 ? -6.766 37.875 19.766 1 95.31 195 LEU A N 1
ATOM 1601 C CA . LEU A 1 195 ? -5.59 37.25 20.359 1 95.31 195 LEU A CA 1
ATOM 1602 C C . LEU A 1 195 ? -4.551 38.281 20.75 1 95.31 195 LEU A C 1
ATOM 1604 O O . LEU A 1 195 ? -3.857 38.125 21.766 1 95.31 195 LEU A O 1
ATOM 1608 N N . GLU A 1 196 ? -4.465 39.344 19.969 1 92.06 196 GLU A N 1
ATOM 1609 C CA . GLU A 1 196 ? -3.467 40.375 20.172 1 92.06 196 GLU A CA 1
ATOM 1610 C C . GLU A 1 196 ? -3.697 41.125 21.5 1 92.06 196 GLU A C 1
ATOM 1612 O O . GLU A 1 196 ? -2.791 41.781 22.016 1 92.06 196 GLU A O 1
ATOM 1617 N N . HIS A 1 197 ? -4.883 41 22.047 1 94.75 197 HIS A N 1
ATOM 1618 C CA . HIS A 1 197 ? -5.195 41.625 23.328 1 94.75 197 HIS A CA 1
ATOM 1619 C C . HIS A 1 197 ? -4.648 40.812 24.5 1 94.75 197 HIS A C 1
ATOM 1621 O O . HIS A 1 197 ? -4.535 41.312 25.609 1 94.75 197 HIS A O 1
ATOM 1627 N N . TYR A 1 198 ? -4.258 39.594 24.203 1 95.69 198 TYR A N 1
ATOM 1628 C CA . TYR A 1 198 ? -3.969 38.719 25.328 1 95.69 198 TYR A CA 1
ATOM 1629 C C . TYR A 1 198 ? -2.525 38.219 25.281 1 95.69 198 TYR A C 1
ATOM 1631 O O . TYR A 1 198 ? -2.01 37.688 26.266 1 95.69 198 TYR A O 1
ATOM 1639 N N . ILE A 1 199 ? -1.896 38.375 24.156 1 95.19 199 ILE A N 1
ATOM 1640 C CA . ILE A 1 199 ? -0.48 38.031 24.062 1 95.19 199 ILE A CA 1
ATOM 1641 C C . ILE A 1 199 ? 0.296 39.188 23.438 1 95.19 199 ILE A C 1
ATOM 1643 O O . ILE A 1 199 ? -0.253 39.938 22.641 1 95.19 199 ILE A O 1
ATOM 1647 N N . PRO A 1 200 ? 1.587 39.344 23.812 1 95.31 200 PRO A N 1
ATOM 1648 C CA . PRO A 1 200 ? 2.383 40.438 23.266 1 95.31 200 PRO A CA 1
ATOM 1649 C C . PRO A 1 200 ? 2.416 40.438 21.734 1 95.31 200 PRO A C 1
ATOM 1651 O O . PRO A 1 200 ? 2.492 39.375 21.125 1 95.31 200 PRO A O 1
ATOM 1654 N N . ASN A 1 201 ? 2.42 41.625 21.141 1 93.94 201 ASN A N 1
ATOM 1655 C CA . ASN A 1 201 ? 2.383 41.75 19.688 1 93.94 201 ASN A CA 1
ATOM 1656 C C . ASN A 1 201 ? 3.625 41.156 19.031 1 93.94 201 ASN A C 1
ATOM 1658 O O . ASN A 1 201 ? 3.59 40.781 17.875 1 93.94 201 ASN A O 1
ATOM 1662 N N . ASP A 1 202 ? 4.664 41.125 19.828 1 96.12 202 ASP A N 1
ATOM 1663 C CA . ASP A 1 202 ? 5.91 40.625 19.266 1 96.12 202 ASP A CA 1
ATOM 1664 C C . ASP A 1 202 ? 6.102 39.125 19.594 1 96.12 202 ASP A C 1
ATOM 1666 O O . ASP A 1 202 ? 7.168 38.562 19.344 1 96.12 202 ASP A O 1
ATOM 1670 N N . HIS A 1 203 ? 5.086 38.531 20.219 1 96.81 203 HIS A N 1
ATOM 1671 C CA . HIS A 1 203 ? 5.184 37.094 20.453 1 96.81 203 HIS A CA 1
ATOM 1672 C C . HIS A 1 203 ? 5.336 36.344 19.125 1 96.81 203 HIS A C 1
ATOM 1674 O O . HIS A 1 203 ? 4.586 36.594 18.188 1 96.81 203 HIS A O 1
ATOM 1680 N N . PRO A 1 204 ? 6.227 35.438 19.078 1 96 204 PRO A N 1
ATOM 1681 C CA . PRO A 1 204 ? 6.523 34.75 17.812 1 96 204 PRO A CA 1
ATOM 1682 C C . PRO A 1 204 ? 5.297 34.062 17.219 1 96 204 PRO A C 1
ATOM 1684 O O . PRO A 1 204 ? 5.102 34.125 15.992 1 96 204 PRO A O 1
ATOM 1687 N N . ALA A 1 205 ? 4.473 33.469 17.984 1 96.94 205 ALA A N 1
ATOM 1688 C CA . ALA A 1 205 ? 3.279 32.781 17.5 1 96.94 205 ALA A CA 1
ATOM 1689 C C . ALA A 1 205 ? 2.32 33.781 16.828 1 96.94 205 ALA A C 1
ATOM 1691 O O . ALA A 1 205 ? 1.784 33.469 15.75 1 96.94 205 ALA A O 1
ATOM 1692 N N . LEU A 1 206 ? 2.094 34.875 17.469 1 97.06 206 LEU A N 1
ATOM 1693 C CA . LEU A 1 206 ? 1.186 35.875 16.906 1 97.06 206 LEU A CA 1
ATOM 1694 C C . LEU A 1 206 ? 1.741 36.469 15.617 1 97.06 206 LEU A C 1
ATOM 1696 O O . LEU A 1 206 ? 1.006 36.656 14.641 1 97.06 206 LEU A O 1
ATOM 1700 N N . VAL A 1 207 ? 3.021 36.75 15.617 1 97.31 207 VAL A N 1
ATOM 1701 C CA . VAL A 1 207 ? 3.674 37.312 14.445 1 97.31 207 VAL A CA 1
ATOM 1702 C C . VAL A 1 207 ? 3.531 36.375 13.258 1 97.31 207 VAL A C 1
ATOM 1704 O O . VAL A 1 207 ? 3.125 36.781 12.164 1 97.31 207 VAL A O 1
ATOM 1707 N N . GLU A 1 208 ? 3.824 35.125 13.5 1 97.19 208 GLU A N 1
ATOM 1708 C CA . GLU A 1 208 ? 3.748 34.125 12.438 1 97.19 208 GLU 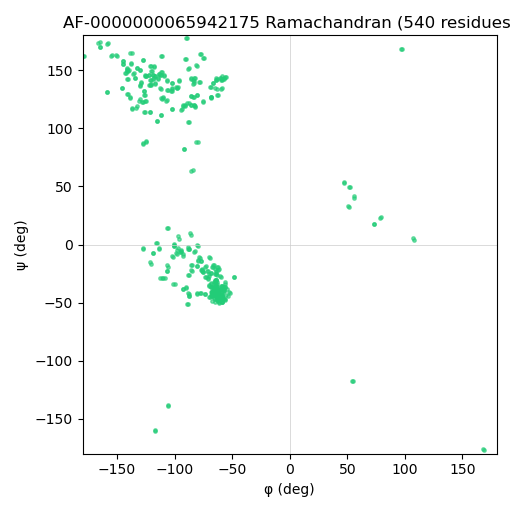A CA 1
ATOM 1709 C C . GLU A 1 208 ? 2.314 33.969 11.938 1 97.19 208 GLU A C 1
ATOM 1711 O O . GLU A 1 208 ? 2.078 33.844 10.734 1 97.19 208 GLU A O 1
ATOM 1716 N N . LEU A 1 209 ? 1.393 33.969 12.812 1 97.94 209 LEU A N 1
ATOM 1717 C CA . LEU A 1 209 ? -0.012 33.812 12.453 1 97.94 209 LEU A CA 1
ATOM 1718 C C . LEU A 1 209 ? -0.474 34.969 11.57 1 97.94 209 LEU A C 1
ATOM 1720 O O . LEU A 1 209 ? -1.173 34.75 10.578 1 97.94 209 LEU A O 1
ATOM 1724 N N . LYS A 1 210 ? -0.092 36.094 11.953 1 96.94 210 LYS A N 1
ATOM 1725 C CA . LYS A 1 210 ? -0.491 37.281 11.188 1 96.94 210 LYS A CA 1
ATOM 1726 C C . LYS A 1 210 ? 0.127 37.25 9.797 1 96.94 210 LYS A C 1
ATOM 1728 O O . LYS A 1 210 ? -0.521 37.656 8.82 1 96.94 210 LYS A O 1
ATOM 1733 N N . ILE A 1 211 ? 1.354 36.875 9.695 1 97.5 211 ILE A N 1
ATOM 1734 C CA . ILE A 1 211 ? 2.02 36.75 8.406 1 97.5 211 ILE A CA 1
ATOM 1735 C C . ILE A 1 211 ? 1.257 35.781 7.516 1 97.5 211 ILE A C 1
ATOM 1737 O O . ILE A 1 211 ? 0.972 36.062 6.355 1 97.5 211 ILE A O 1
ATOM 1741 N N . TRP A 1 212 ? 0.878 34.594 8.062 1 98.19 212 TRP A N 1
ATOM 1742 C CA . TRP A 1 212 ? 0.173 33.562 7.305 1 98.19 212 TRP A CA 1
ATOM 1743 C C . TRP A 1 212 ? -1.232 34.031 6.934 1 98.19 212 TRP A C 1
ATOM 1745 O O . TRP A 1 212 ? -1.7 33.781 5.82 1 98.19 212 TRP A O 1
ATOM 1755 N N . GLU A 1 213 ? -1.904 34.688 7.855 1 97.44 213 GLU A N 1
ATOM 1756 C CA . GLU A 1 213 ? -3.238 35.219 7.559 1 97.44 213 GLU A CA 1
ATOM 1757 C C . GLU A 1 213 ? -3.205 36.188 6.383 1 97.44 213 GLU A C 1
ATOM 1759 O O . GLU A 1 213 ? -4.023 36.094 5.465 1 97.44 213 GLU A O 1
ATOM 1764 N N . ARG A 1 214 ? -2.275 37.125 6.445 1 97.12 214 ARG A N 1
ATOM 1765 C CA . ARG A 1 214 ? -2.141 38.094 5.375 1 97.12 214 ARG A CA 1
ATOM 1766 C C . ARG A 1 214 ? -1.853 37.406 4.039 1 97.12 214 ARG A C 1
ATOM 1768 O O . ARG A 1 214 ? -2.428 37.781 3.014 1 97.12 214 ARG A O 1
ATOM 1775 N N . TRP A 1 215 ? -0.94 36.469 4.062 1 98.12 215 TRP A N 1
ATOM 1776 C CA . TRP A 1 215 ? -0.594 35.75 2.84 1 98.12 215 TRP A CA 1
ATOM 1777 C C . TRP A 1 215 ? -1.805 35.031 2.285 1 98.12 215 TRP A C 1
ATOM 1779 O O . TRP A 1 215 ? -2.062 35.062 1.079 1 98.12 215 TRP A O 1
ATOM 1789 N N . LEU A 1 216 ? -2.568 34.375 3.131 1 98.25 216 LEU A N 1
ATOM 1790 C CA . LEU A 1 216 ? -3.75 33.625 2.711 1 98.25 216 LEU A CA 1
ATOM 1791 C C . LEU A 1 216 ? -4.793 34.531 2.105 1 98.25 216 LEU A C 1
ATOM 1793 O O . LEU A 1 216 ? -5.398 34.219 1.079 1 98.25 216 LEU A O 1
ATOM 1797 N N . HIS A 1 217 ? -4.945 35.719 2.723 1 97.56 217 HIS A N 1
ATOM 1798 C CA . HIS A 1 217 ? -5.859 36.688 2.178 1 97.56 217 HIS A CA 1
ATOM 1799 C C . HIS A 1 217 ? -5.438 37.125 0.777 1 97.56 217 HIS A C 1
ATOM 1801 O O . HIS A 1 217 ? -6.273 37.25 -0.118 1 97.56 217 HIS A O 1
ATOM 1807 N N . LYS A 1 218 ? -4.188 37.312 0.628 1 97.62 218 LYS A N 1
ATOM 1808 C CA . LYS A 1 218 ? -3.656 37.75 -0.668 1 97.62 218 LYS A CA 1
ATOM 1809 C C . LYS A 1 218 ? -3.889 36.656 -1.724 1 97.62 218 LYS A C 1
ATOM 1811 O O . LYS A 1 218 ? -4.078 36.969 -2.902 1 97.62 218 LYS A O 1
ATOM 1816 N N . GLN A 1 219 ? -3.881 35.375 -1.272 1 97.5 219 GLN A N 1
ATOM 1817 C CA . GLN A 1 219 ? -4.121 34.281 -2.188 1 97.5 219 GLN A CA 1
ATOM 1818 C C . GLN A 1 219 ? -5.605 34.125 -2.49 1 97.5 219 GLN A C 1
ATOM 1820 O O . GLN A 1 219 ? -5.992 33.312 -3.354 1 97.5 219 GLN A O 1
ATOM 1825 N N . GLY A 1 220 ? -6.496 34.844 -1.728 1 96.81 220 GLY A N 1
ATOM 1826 C CA . GLY A 1 220 ? -7.918 34.844 -2.021 1 96.81 220 GLY A CA 1
ATOM 1827 C C . GLY A 1 220 ? -8.734 34.031 -1.012 1 96.81 220 GLY A C 1
ATOM 1828 O O . GLY A 1 220 ? -9.945 33.875 -1.174 1 96.81 220 GLY A O 1
ATOM 1829 N N . TYR A 1 221 ? -8.086 33.562 0.013 1 96.81 221 TYR A N 1
ATOM 1830 C CA . TYR A 1 221 ? -8.812 32.812 1.044 1 96.81 221 TYR A CA 1
ATOM 1831 C C . TYR A 1 221 ? -9.336 33.781 2.115 1 96.81 221 TYR A C 1
ATOM 1833 O O . TYR A 1 221 ? -8.562 34.438 2.799 1 96.81 221 TYR A O 1
ATOM 1841 N N . LYS A 1 222 ? -10.648 33.781 2.312 1 92.88 222 LYS A N 1
ATOM 1842 C CA . LYS A 1 222 ? -11.25 34.75 3.201 1 92.88 222 LYS A CA 1
ATOM 1843 C C . LYS A 1 222 ? -11.742 34.125 4.492 1 92.88 222 LYS A C 1
ATOM 1845 O O . LYS A 1 222 ? -11.805 34.75 5.535 1 92.88 222 LYS A O 1
ATOM 1850 N N . ASP A 1 223 ? -12.109 32.875 4.395 1 96.88 223 ASP A N 1
ATOM 1851 C CA . ASP A 1 223 ? -12.656 32.188 5.555 1 96.88 223 ASP A CA 1
ATOM 1852 C C . ASP A 1 223 ? -11.555 31.484 6.344 1 96.88 223 ASP A C 1
ATOM 1854 O O . ASP A 1 223 ? -11.336 30.281 6.184 1 96.88 223 ASP A O 1
ATOM 1858 N N . ILE A 1 224 ? -10.891 32.25 7.16 1 97.75 224 ILE A N 1
ATOM 1859 C CA . ILE A 1 224 ? -9.766 31.766 7.949 1 97.75 224 ILE A CA 1
ATOM 1860 C C . ILE A 1 224 ? -10.141 31.75 9.43 1 97.75 224 ILE A C 1
ATOM 1862 O O . ILE A 1 224 ? -10.617 32.75 9.969 1 97.75 224 ILE A O 1
ATOM 1866 N N . HIS A 1 225 ? -9.969 30.578 10.055 1 97.62 225 HIS A N 1
ATOM 1867 C CA . HIS A 1 225 ? -10.305 30.359 11.453 1 97.62 225 HIS A CA 1
ATOM 1868 C C . HIS A 1 225 ? -9.062 30.094 12.289 1 97.62 225 HIS A C 1
ATOM 1870 O O . HIS A 1 225 ? -8.109 29.484 11.812 1 97.62 225 HIS A O 1
ATOM 1876 N N . LEU A 1 226 ? -9.109 30.531 13.5 1 97.38 226 LEU A N 1
ATOM 1877 C CA . LEU A 1 226 ? -8.031 30.25 14.438 1 97.38 226 LEU A CA 1
ATOM 1878 C C . LEU A 1 226 ? -8.391 29.078 15.344 1 97.38 226 LEU A C 1
ATOM 1880 O O . LEU A 1 226 ? -9.523 28.969 15.82 1 97.38 226 LEU A O 1
ATOM 1884 N N . ASP A 1 227 ? -7.457 28.203 15.516 1 96.75 227 ASP A N 1
ATOM 1885 C CA . ASP A 1 227 ? -7.562 27.141 16.516 1 96.75 227 ASP A CA 1
ATOM 1886 C C . ASP A 1 227 ? -6.551 27.344 17.641 1 96.75 227 ASP A C 1
ATOM 1888 O O . ASP A 1 227 ? -5.355 27.094 17.453 1 96.75 227 ASP A O 1
ATOM 1892 N N . ILE A 1 228 ? -7.012 27.656 18.797 1 95.38 228 ILE A N 1
ATOM 1893 C CA . ILE A 1 228 ? -6.109 27.875 19.922 1 95.38 228 ILE A CA 1
ATOM 1894 C C . ILE A 1 228 ? -6.074 26.641 20.812 1 95.38 228 ILE A C 1
ATOM 1896 O O . ILE A 1 228 ? -5.363 26.625 21.812 1 95.38 228 ILE A O 1
ATOM 1900 N N . THR A 1 229 ? -6.855 25.625 20.438 1 94.69 229 THR A N 1
ATOM 1901 C CA . THR A 1 229 ? -7.066 24.5 21.359 1 94.69 229 THR A CA 1
ATOM 1902 C C . THR A 1 229 ? -6.156 23.328 21 1 94.69 229 THR A C 1
ATOM 1904 O O . THR A 1 229 ? -6.023 22.375 21.766 1 94.69 229 THR A O 1
ATOM 1907 N N . ALA A 1 230 ? -5.5 23.406 19.953 1 93.19 230 ALA A N 1
ATOM 1908 C CA . ALA A 1 230 ? -4.77 22.266 19.406 1 93.19 230 ALA A CA 1
ATOM 1909 C C . ALA A 1 230 ? -3.584 21.891 20.297 1 93.19 230 ALA A C 1
ATOM 1911 O O . ALA A 1 230 ? -2.863 22.781 20.781 1 93.19 230 ALA A O 1
ATOM 1912 N N . GLN A 1 231 ? -3.455 20.625 20.516 1 91.38 231 GLN A N 1
ATOM 1913 C CA . GLN A 1 231 ? -2.271 20.062 21.156 1 91.38 231 GLN A CA 1
ATOM 1914 C C . GLN A 1 231 ? -1.394 19.328 20.156 1 91.38 231 GLN A C 1
ATOM 1916 O O . GLN A 1 231 ? -1.901 18.656 19.25 1 91.38 231 GLN A O 1
ATOM 1921 N N . PRO A 1 232 ? -0.099 19.516 20.359 1 89.75 232 PRO A N 1
ATOM 1922 C CA . PRO A 1 232 ? 0.779 18.844 19.406 1 89.75 232 PRO A CA 1
ATOM 1923 C C . PRO A 1 232 ? 0.67 17.328 19.453 1 89.75 232 PRO A C 1
ATOM 1925 O O . PRO A 1 232 ? 0.719 16.734 20.547 1 89.75 232 PRO A O 1
ATOM 1928 N N . PRO A 1 233 ? 0.578 16.734 18.266 1 85.69 233 PRO A N 1
ATOM 1929 C CA . PRO A 1 233 ? 0.513 15.266 18.25 1 85.69 233 PRO A CA 1
ATOM 1930 C C . PRO A 1 233 ? 1.832 14.609 18.656 1 85.69 233 PRO A C 1
ATOM 1932 O O . PRO A 1 233 ? 1.843 13.469 19.109 1 85.69 233 PRO A O 1
ATOM 1935 N N . ARG A 1 234 ? 2.916 15.336 18.406 1 87.12 234 ARG A N 1
ATOM 1936 C CA . ARG A 1 234 ? 4.266 14.945 18.797 1 87.12 234 ARG A CA 1
ATOM 1937 C C . ARG A 1 234 ? 5.043 16.125 19.359 1 87.12 234 ARG A C 1
ATOM 1939 O O . ARG A 1 234 ? 4.703 17.281 19.094 1 87.12 234 ARG A O 1
ATOM 1946 N N . SER A 1 235 ? 6.105 15.742 20 1 86.75 235 SER A N 1
ATOM 1947 C CA . SER A 1 235 ? 6.836 16.781 20.703 1 86.75 235 SER A CA 1
ATOM 1948 C C . SER A 1 235 ? 7.594 17.688 19.734 1 86.75 235 SER A C 1
ATOM 1950 O O . SER A 1 235 ? 7.891 18.844 20.062 1 86.75 235 SER A O 1
ATOM 1952 N N . TYR A 1 236 ? 7.773 17.172 18.562 1 89.44 236 TYR A N 1
ATOM 1953 C CA . TYR A 1 236 ? 8.594 17.953 17.656 1 89.44 236 TYR A CA 1
ATOM 1954 C C . TYR A 1 236 ? 7.746 18.969 16.891 1 89.44 236 TYR A C 1
ATOM 1956 O O . TYR A 1 236 ? 8.281 19.828 16.188 1 89.44 236 TYR A O 1
ATOM 1964 N N . TYR A 1 237 ? 6.504 18.875 17.141 1 91.75 237 TYR A N 1
ATOM 1965 C CA . TYR A 1 237 ? 5.629 19.891 16.547 1 91.75 237 TYR A CA 1
ATOM 1966 C C . TYR A 1 237 ? 5.512 21.094 17.469 1 91.75 237 TYR A C 1
ATOM 1968 O O . TYR A 1 237 ? 4.77 21.078 18.453 1 91.75 237 TYR A O 1
ATOM 1976 N N . THR A 1 238 ? 6.191 22.188 17.078 1 91.12 238 THR A N 1
ATOM 1977 C CA . THR A 1 238 ? 6.281 23.312 18 1 91.12 238 THR A CA 1
ATOM 1978 C C . THR A 1 238 ? 5.836 24.609 17.312 1 91.12 238 THR A C 1
ATOM 1980 O O . THR A 1 238 ? 5.805 25.672 17.938 1 91.12 238 THR A O 1
ATOM 1983 N N . GLY A 1 239 ? 5.52 24.547 16.078 1 95.62 239 GLY A N 1
ATOM 1984 C CA . GLY A 1 239 ? 5.25 25.766 15.336 1 95.62 239 GLY A CA 1
ATOM 1985 C C . GLY A 1 239 ? 3.828 25.844 14.82 1 95.62 239 GLY A C 1
ATOM 1986 O O . GLY A 1 239 ? 2.9 25.344 15.453 1 95.62 239 GLY A O 1
ATOM 1987 N N . LEU A 1 240 ? 3.688 26.672 13.844 1 97.75 240 LEU A N 1
ATOM 1988 C CA . LEU A 1 240 ? 2.4 26.906 13.195 1 97.75 240 LEU A CA 1
ATOM 1989 C C . LEU A 1 240 ? 1.903 25.641 12.508 1 97.75 240 LEU A C 1
ATOM 1991 O O . LEU A 1 240 ? 2.695 24.891 11.938 1 97.75 240 LEU A O 1
ATOM 1995 N N . PHE A 1 241 ? 0.583 25.406 12.539 1 98.19 241 PHE A N 1
ATOM 1996 C CA . PHE A 1 241 ? -0.054 24.391 11.719 1 98.19 241 PHE A CA 1
ATOM 1997 C C . PHE A 1 241 ? -1.217 24.984 10.93 1 98.19 241 PHE A C 1
ATOM 1999 O O . PHE A 1 241 ? -1.729 26.047 11.273 1 98.19 241 PHE A O 1
ATOM 2006 N N . ILE A 1 242 ? -1.559 24.312 9.906 1 98.69 242 ILE A N 1
ATOM 2007 C CA . ILE A 1 242 ? -2.613 24.781 9.008 1 98.69 242 ILE A CA 1
ATOM 2008 C C . ILE A 1 242 ? -3.459 23.594 8.555 1 98.69 242 ILE A C 1
ATOM 2010 O O . ILE A 1 242 ? -2.939 22.484 8.359 1 98.69 242 ILE A O 1
ATOM 2014 N N . GLN A 1 243 ? -4.723 23.781 8.43 1 98.44 243 GLN A N 1
ATOM 2015 C CA . GLN A 1 243 ? -5.66 22.844 7.832 1 98.44 243 GLN A CA 1
ATOM 2016 C C . GLN A 1 243 ? -6.504 23.5 6.75 1 98.44 243 GLN A C 1
ATOM 2018 O O . GLN A 1 243 ? -7.121 24.547 6.992 1 98.44 243 GLN A O 1
ATOM 2023 N N . CYS A 1 244 ? -6.477 23 5.602 1 98.69 244 CYS A N 1
ATOM 2024 C CA . CYS A 1 244 ? -7.363 23.438 4.531 1 98.69 244 CYS A CA 1
ATOM 2025 C C . CYS A 1 244 ? -8.508 22.453 4.332 1 98.69 244 CYS A C 1
ATOM 2027 O O . CYS A 1 244 ? -8.281 21.281 4 1 98.69 244 CYS A O 1
ATOM 2029 N N . HIS A 1 245 ? -9.68 22.906 4.566 1 98.5 245 HIS A N 1
ATOM 2030 C CA . HIS A 1 245 ? -10.875 22.109 4.363 1 98.5 245 HIS A CA 1
ATOM 2031 C C . HIS A 1 245 ? -11.508 22.391 3.002 1 98.5 245 HIS A C 1
ATOM 2033 O O . HIS A 1 245 ? -11.555 23.547 2.566 1 98.5 245 HIS A O 1
ATOM 2039 N N . PHE A 1 246 ? -12.008 21.344 2.359 1 98 246 PHE A N 1
ATOM 2040 C CA . PHE A 1 246 ? -12.406 21.516 0.968 1 98 246 PHE A CA 1
ATOM 2041 C C . PHE A 1 246 ? -13.922 21.406 0.826 1 98 246 PHE A C 1
ATOM 2043 O O . PHE A 1 246 ? -14.602 20.891 1.711 1 98 246 PHE A O 1
ATOM 2050 N N . ALA A 1 247 ? -14.414 21.891 -0.287 1 97.06 247 ALA A N 1
ATOM 2051 C CA . ALA A 1 247 ? -15.844 22.156 -0.473 1 97.06 247 ALA A CA 1
ATOM 2052 C C . ALA A 1 247 ? -16.562 20.906 -0.983 1 97.06 247 ALA A C 1
ATOM 2054 O O . ALA A 1 247 ? -17.672 20.594 -0.536 1 97.06 247 ALA A O 1
ATOM 2055 N N . GLU A 1 248 ? -16.031 20.156 -1.921 1 95.5 248 GLU A N 1
ATOM 2056 C CA . GLU A 1 248 ? -16.719 19.047 -2.586 1 95.5 248 GLU A CA 1
ATOM 2057 C C . GLU A 1 248 ? -16.688 17.781 -1.729 1 95.5 248 GLU A C 1
ATOM 2059 O O . GLU A 1 248 ? -17.672 17.047 -1.655 1 95.5 248 GLU A O 1
ATOM 2064 N N . ASN A 1 249 ? -15.547 17.531 -1.134 1 93.44 249 ASN A N 1
ATOM 2065 C CA . ASN A 1 249 ? -15.352 16.406 -0.218 1 93.44 249 ASN A CA 1
ATOM 2066 C C . ASN A 1 249 ? -15.047 16.891 1.198 1 93.44 249 ASN A C 1
ATOM 2068 O O . ASN A 1 249 ? -13.898 17.188 1.526 1 93.44 249 ASN A O 1
ATOM 2072 N N . GLU A 1 250 ? -15.961 16.781 2.084 1 91.19 250 GLU A N 1
ATOM 2073 C CA . GLU A 1 250 ? -15.852 17.344 3.428 1 91.19 250 GLU A CA 1
ATOM 2074 C C . GLU A 1 250 ? -14.844 16.578 4.27 1 91.19 250 GLU A C 1
ATOM 2076 O O . GLU A 1 250 ? -14.344 17.094 5.273 1 91.19 250 GLU A O 1
ATOM 2081 N N . SER A 1 251 ? -14.617 15.367 3.885 1 92.31 251 SER A N 1
ATOM 2082 C CA . SER A 1 251 ? -13.664 14.555 4.637 1 92.31 251 SER A CA 1
ATOM 2083 C C . SER A 1 251 ? -12.227 14.844 4.211 1 92.31 251 SER A C 1
ATOM 2085 O O . SER A 1 251 ? -11.281 14.422 4.867 1 92.31 251 SER A O 1
ATOM 2087 N N . ARG A 1 252 ? -12.18 15.688 3.15 1 94.38 252 ARG A N 1
ATOM 2088 C CA . ARG A 1 252 ? -10.852 16.031 2.639 1 94.38 252 ARG A CA 1
ATOM 2089 C C . ARG A 1 252 ? -10.258 17.203 3.398 1 94.38 252 ARG A C 1
ATOM 2091 O O . ARG A 1 252 ? -10.82 18.312 3.385 1 94.38 252 ARG A O 1
ATOM 2098 N N . VAL A 1 253 ? -9.109 16.922 4.012 1 98.31 253 VAL A N 1
ATOM 2099 C CA . VAL A 1 253 ? -8.398 17.953 4.75 1 98.31 253 VAL A CA 1
ATOM 2100 C C . VAL A 1 253 ? -6.902 17.875 4.449 1 98.31 253 VAL A C 1
ATOM 2102 O O . VAL A 1 253 ? -6.27 16.844 4.699 1 98.31 253 VAL A O 1
ATOM 2105 N N . LEU A 1 254 ? -6.418 18.953 3.848 1 98.69 254 LEU A N 1
ATOM 2106 C CA . LEU A 1 254 ? -4.969 19.109 3.723 1 98.69 254 LEU A CA 1
ATOM 2107 C C . LEU A 1 254 ? -4.371 19.688 5 1 98.69 254 LEU A C 1
ATOM 2109 O O . LEU A 1 254 ? -4.777 20.766 5.449 1 98.69 254 LEU A O 1
ATOM 2113 N N . THR A 1 255 ? -3.455 18.938 5.617 1 98.06 255 THR A N 1
ATOM 2114 C CA . THR A 1 255 ? -2.871 19.359 6.879 1 98.06 255 THR A CA 1
ATOM 2115 C C . THR A 1 255 ? -1.38 19.641 6.719 1 98.06 255 THR A C 1
ATOM 2117 O O . THR A 1 255 ? -0.685 18.938 5.992 1 98.06 255 THR A O 1
ATOM 2120 N N . GLY A 1 256 ? -0.926 20.656 7.406 1 97.69 256 GLY A N 1
ATOM 2121 C CA . GLY A 1 256 ? 0.489 21 7.395 1 97.69 256 GLY A CA 1
ATOM 2122 C C . GLY A 1 256 ? 0.958 21.656 8.68 1 97.69 256 GLY A C 1
ATOM 2123 O O . GLY A 1 256 ? 0.144 22.141 9.469 1 97.69 256 GLY A O 1
ATOM 2124 N N . GLY A 1 257 ? 2.299 21.625 8.82 1 97.38 257 GLY A N 1
ATOM 2125 C CA . GLY A 1 257 ? 2.848 22.281 10 1 97.38 257 GLY A CA 1
ATOM 2126 C C . GLY A 1 257 ? 4.359 22.219 10.07 1 97.38 257 GLY A C 1
ATOM 2127 O O . GLY A 1 257 ? 4.984 21.406 9.391 1 97.38 257 GLY A O 1
ATOM 2128 N N . TYR A 1 258 ? 4.859 23.141 10.922 1 97.5 258 TYR A N 1
ATOM 2129 C CA . TYR A 1 258 ? 6.289 23.172 11.203 1 97.5 258 TYR A CA 1
ATOM 2130 C C . TYR A 1 258 ? 6.652 22.156 12.281 1 97.5 258 TYR A C 1
ATOM 2132 O O . TYR A 1 258 ? 5.883 21.938 13.219 1 97.5 258 TYR A O 1
ATOM 2140 N N . TYR A 1 259 ? 7.832 21.562 12.102 1 95 259 TYR A N 1
ATOM 2141 C CA . TYR A 1 259 ? 8.375 20.688 13.141 1 95 259 TYR A CA 1
ATOM 2142 C C . TYR A 1 259 ? 9.883 20.875 13.281 1 95 259 TYR A C 1
ATOM 2144 O O . TYR A 1 259 ? 10.547 21.312 12.344 1 95 259 TYR A O 1
ATOM 2152 N N . LYS A 1 260 ? 10.305 20.656 14.477 1 91.75 260 LYS A N 1
ATOM 2153 C CA . LYS A 1 260 ? 11.734 20.734 14.766 1 91.75 260 LYS A CA 1
ATOM 2154 C C . LYS A 1 260 ? 12.234 19.469 15.469 1 91.75 260 LYS A C 1
ATOM 2156 O O . LYS A 1 260 ? 12.336 19.438 16.688 1 91.75 260 LYS A O 1
ATOM 2161 N N . GLY A 1 261 ? 12.594 18.516 14.711 1 83.06 261 GLY A N 1
ATOM 2162 C CA . GLY A 1 261 ? 13.258 17.312 15.203 1 83.06 261 GLY A CA 1
ATOM 2163 C C . GLY A 1 261 ? 14.742 17.281 14.883 1 83.06 261 GLY A C 1
ATOM 2164 O O . GLY A 1 261 ? 15.445 18.266 15.078 1 83.06 261 GLY A O 1
ATOM 2165 N N . SER A 1 262 ? 15.164 16.109 14.5 1 82.25 262 SER A N 1
ATOM 2166 C CA . SER A 1 262 ? 16.531 16.016 14.016 1 82.25 262 SER A CA 1
ATOM 2167 C C . SER A 1 262 ? 16.766 16.922 12.805 1 82.25 262 SER A C 1
ATOM 2169 O O . SER A 1 262 ? 17.875 17.375 12.562 1 82.25 262 SER A O 1
ATOM 2171 N N . ILE A 1 263 ? 15.656 17.094 12.148 1 88.12 263 ILE A N 1
ATOM 2172 C CA . ILE A 1 263 ? 15.617 18.047 11.047 1 88.12 263 ILE A CA 1
ATOM 2173 C C . ILE A 1 263 ? 14.43 19 11.234 1 88.12 263 ILE A C 1
ATOM 2175 O O . ILE A 1 263 ? 13.375 18.594 11.727 1 88.12 263 ILE A O 1
ATOM 2179 N N . GLU A 1 264 ? 14.703 20.203 10.938 1 94.25 264 GLU A N 1
ATOM 2180 C CA . GLU A 1 264 ? 13.594 21.156 10.891 1 94.25 264 GLU A CA 1
ATOM 2181 C C . GLU A 1 264 ? 12.883 21.109 9.539 1 94.25 264 GLU A C 1
ATOM 2183 O O . GLU A 1 264 ? 13.539 20.984 8.492 1 94.25 264 GLU A O 1
ATOM 2188 N N . GLY A 1 265 ? 11.586 21.156 9.641 1 96.44 265 GLY A N 1
ATOM 2189 C CA . GLY A 1 265 ? 10.883 21.078 8.367 1 96.44 265 GLY A CA 1
ATOM 2190 C C . GLY A 1 265 ? 9.43 21.5 8.461 1 96.44 265 GLY A C 1
ATOM 2191 O O . GLY A 1 265 ? 8.969 21.953 9.516 1 96.44 265 GLY A O 1
ATOM 2192 N N . PHE A 1 266 ? 8.82 21.562 7.375 1 97.94 266 PHE A N 1
ATOM 2193 C CA . PHE A 1 266 ? 7.387 21.781 7.211 1 97.94 266 PHE A CA 1
ATOM 2194 C C . PHE A 1 266 ? 6.773 20.672 6.359 1 97.94 266 PHE A C 1
ATOM 2196 O O . PHE A 1 266 ? 7.188 20.453 5.219 1 97.94 266 PHE A O 1
ATOM 2203 N N . GLY A 1 267 ? 5.785 20.016 6.918 1 98.06 267 GLY A N 1
ATOM 2204 C CA . GLY A 1 267 ? 5.125 18.922 6.219 1 98.06 267 GLY A CA 1
ATOM 2205 C C . GLY A 1 267 ? 3.719 19.266 5.77 1 98.06 267 GLY A C 1
ATOM 2206 O O . GLY A 1 267 ? 3.025 20.047 6.426 1 98.06 267 GLY A O 1
ATOM 2207 N N . LEU A 1 268 ? 3.33 18.75 4.641 1 98.75 268 LEU A N 1
ATOM 2208 C CA . LEU A 1 268 ? 1.966 18.781 4.125 1 98.75 268 LEU A CA 1
ATOM 2209 C C . LEU A 1 268 ? 1.478 17.375 3.773 1 98.75 268 LEU A C 1
ATOM 2211 O O . LEU A 1 268 ? 2.203 16.609 3.146 1 98.75 268 LEU A O 1
ATOM 2215 N N . GLY A 1 269 ? 0.295 17.031 4.215 1 98.44 269 GLY A N 1
ATOM 2216 C CA . GLY A 1 269 ? -0.223 15.703 3.938 1 98.44 269 GLY A CA 1
ATOM 2217 C C . GLY A 1 269 ? -1.715 15.695 3.662 1 98.44 269 GLY A C 1
ATOM 2218 O O . GLY A 1 269 ? -2.461 16.5 4.215 1 98.44 269 GLY A O 1
ATOM 2219 N N . LEU A 1 270 ? -2.127 14.797 2.826 1 98.56 270 LEU A N 1
ATOM 2220 C CA . LEU A 1 270 ? -3.52 14.578 2.447 1 98.56 270 LEU A CA 1
ATOM 2221 C C . LEU A 1 270 ? -3.838 13.094 2.367 1 98.56 270 LEU A C 1
ATOM 2223 O O . LEU A 1 270 ? -3.109 12.328 1.727 1 98.56 270 LEU A O 1
ATOM 2227 N N . THR A 1 271 ? -4.867 12.695 3.066 1 97.12 271 THR A N 1
ATO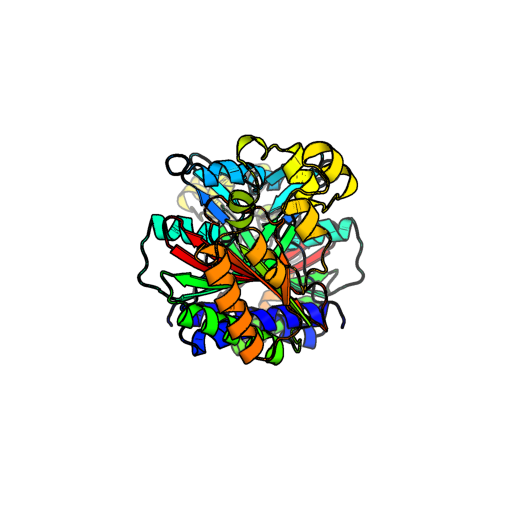M 2228 C CA . THR A 1 271 ? -5.363 11.328 2.902 1 97.12 271 THR A CA 1
ATOM 2229 C C . THR A 1 271 ? -6.309 11.242 1.709 1 97.12 271 THR A C 1
ATOM 2231 O O . THR A 1 271 ? -7.227 12.055 1.575 1 97.12 271 THR A O 1
ATOM 2234 N N . LEU A 1 272 ? -6.031 10.336 0.851 1 95.12 272 LEU A N 1
ATOM 2235 C CA . LEU A 1 272 ? -6.84 10.195 -0.357 1 95.12 272 LEU A CA 1
ATOM 2236 C C . LEU A 1 272 ? -8.047 9.297 -0.104 1 95.12 272 LEU A C 1
ATOM 2238 O O . LEU A 1 272 ? -7.965 8.344 0.677 1 95.12 272 LEU A O 1
ATOM 2242 N N . MET B 1 1 ? 17.125 4.652 -15.172 1 54.53 1 MET B N 1
ATOM 2243 C CA . MET B 1 1 ? 15.945 5.297 -14.609 1 54.53 1 MET B CA 1
ATOM 2244 C C . MET B 1 1 ? 16.203 5.742 -13.172 1 54.53 1 MET B C 1
ATOM 2246 O O . MET B 1 1 ? 16.75 4.98 -12.367 1 54.53 1 MET B O 1
ATOM 2250 N N . ASN B 1 2 ? 15.992 7.059 -12.859 1 75.62 2 ASN B N 1
ATOM 2251 C CA . ASN B 1 2 ? 16.234 7.508 -11.492 1 75.62 2 ASN B CA 1
ATOM 2252 C C . ASN B 1 2 ? 15.125 7.07 -10.547 1 75.62 2 ASN B C 1
ATOM 2254 O O . ASN B 1 2 ? 14.109 6.516 -10.992 1 75.62 2 ASN B O 1
ATOM 2258 N N . ASN B 1 3 ? 15.312 7.039 -9.305 1 84.38 3 ASN B N 1
ATOM 2259 C CA . ASN B 1 3 ? 14.398 6.566 -8.273 1 84.38 3 ASN B CA 1
ATOM 2260 C C . ASN B 1 3 ? 13 7.145 -8.445 1 84.38 3 ASN B C 1
ATOM 2262 O O . ASN B 1 3 ? 12 6.43 -8.305 1 84.38 3 ASN B O 1
ATOM 2266 N N . SER B 1 4 ? 12.938 8.297 -9.016 1 88.62 4 SER B N 1
ATOM 2267 C CA . SER B 1 4 ? 11.656 8.961 -9.203 1 88.62 4 SER B CA 1
ATOM 2268 C C . SER B 1 4 ? 10.883 8.352 -10.375 1 88.62 4 SER B C 1
ATOM 2270 O O . SER B 1 4 ? 9.688 8.094 -10.266 1 88.62 4 SER B O 1
ATOM 2272 N N . GLU B 1 5 ? 11.609 8.086 -11.398 1 89.81 5 GLU B N 1
ATOM 2273 C CA . GLU B 1 5 ? 10.984 7.496 -12.578 1 89.81 5 GLU B CA 1
ATOM 2274 C C . GLU B 1 5 ? 10.461 6.094 -12.281 1 89.81 5 GLU B C 1
ATOM 2276 O O . GLU B 1 5 ? 9.398 5.711 -12.766 1 89.81 5 GLU B O 1
ATOM 2281 N N . GLN B 1 6 ? 11.203 5.414 -11.492 1 92.38 6 GLN B N 1
ATOM 2282 C CA . GLN B 1 6 ? 10.805 4.055 -11.141 1 92.38 6 GLN B CA 1
ATOM 2283 C C . GLN B 1 6 ? 9.539 4.059 -10.289 1 92.38 6 GLN B C 1
ATOM 2285 O O . GLN B 1 6 ? 8.656 3.215 -10.469 1 92.38 6 GLN B O 1
ATOM 2290 N N . LEU B 1 7 ? 9.508 5.004 -9.383 1 95.12 7 LEU B N 1
ATOM 2291 C CA . LEU B 1 7 ? 8.344 5.117 -8.508 1 95.12 7 LEU B CA 1
ATOM 2292 C C . LEU B 1 7 ? 7.094 5.477 -9.312 1 95.12 7 LEU B C 1
ATOM 2294 O O . LEU B 1 7 ? 6.027 4.895 -9.102 1 95.12 7 LEU B O 1
ATOM 2298 N N . ILE B 1 8 ? 7.219 6.375 -10.211 1 96.69 8 ILE B N 1
ATOM 2299 C CA . ILE B 1 8 ? 6.102 6.789 -11.055 1 96.69 8 ILE B CA 1
ATOM 2300 C C . ILE B 1 8 ? 5.664 5.621 -11.938 1 96.69 8 ILE B C 1
ATOM 2302 O O . ILE B 1 8 ? 4.469 5.352 -12.078 1 96.69 8 ILE B O 1
ATOM 2306 N N . ALA B 1 9 ? 6.648 4.918 -12.508 1 95.5 9 ALA B N 1
ATOM 2307 C CA . ALA B 1 9 ? 6.363 3.785 -13.383 1 95.5 9 ALA B CA 1
ATOM 2308 C C . ALA B 1 9 ? 5.586 2.701 -12.641 1 95.5 9 ALA B C 1
ATOM 2310 O O . ALA B 1 9 ? 4.691 2.072 -13.211 1 95.5 9 ALA B O 1
ATOM 2311 N N . LEU B 1 10 ? 5.938 2.494 -11.43 1 95.69 10 LEU B N 1
ATOM 2312 C CA . LEU B 1 10 ? 5.25 1.501 -10.617 1 95.69 10 LEU B CA 1
ATOM 2313 C C . LEU B 1 10 ? 3.779 1.871 -10.438 1 95.69 10 LEU B C 1
ATOM 2315 O O . LEU B 1 10 ? 2.895 1.036 -10.641 1 95.69 10 LEU B O 1
ATOM 2319 N N . LYS B 1 11 ? 3.52 3.109 -10.109 1 96.94 11 LYS B N 1
ATOM 2320 C CA . LYS B 1 11 ? 2.145 3.564 -9.922 1 96.94 11 LYS B CA 1
ATOM 2321 C C . LYS B 1 11 ? 1.372 3.547 -11.234 1 96.94 11 LYS B C 1
ATOM 2323 O O . LYS B 1 11 ? 0.188 3.205 -11.266 1 96.94 11 LYS B O 1
ATOM 2328 N N . GLU B 1 12 ? 2.043 3.869 -12.266 1 97.38 12 GLU B N 1
ATOM 2329 C CA . GLU B 1 12 ? 1.423 3.816 -13.586 1 97.38 12 GLU B CA 1
ATOM 2330 C C . GLU B 1 12 ? 1.044 2.387 -13.961 1 97.38 12 GLU B C 1
ATOM 2332 O O . GLU B 1 12 ? -0.01 2.154 -14.555 1 97.38 12 GLU B O 1
ATOM 2337 N N . SER B 1 13 ? 1.922 1.493 -13.625 1 97.62 13 SER B N 1
ATOM 2338 C CA . SER B 1 13 ? 1.667 0.091 -13.938 1 97.62 13 SER B CA 1
ATOM 2339 C C . SER B 1 13 ? 0.459 -0.436 -13.172 1 97.62 13 SER B C 1
ATOM 2341 O O . SER B 1 13 ? -0.356 -1.18 -13.719 1 97.62 13 SER B O 1
ATOM 2343 N N . GLU B 1 14 ? 0.346 -0.064 -11.93 1 97.88 14 GLU B N 1
ATOM 2344 C CA . GLU B 1 14 ? -0.814 -0.462 -11.141 1 97.88 14 GLU B CA 1
ATOM 2345 C C . GLU B 1 14 ? -2.107 0.071 -11.75 1 97.88 14 GLU B C 1
ATOM 2347 O O . GLU B 1 14 ? -3.084 -0.667 -11.891 1 97.88 14 GLU B O 1
ATOM 2352 N N . THR B 1 15 ? -2.072 1.337 -12.094 1 97.88 15 THR B N 1
ATOM 2353 C CA . THR B 1 15 ? -3.244 1.984 -12.672 1 97.88 15 THR B CA 1
ATOM 2354 C C . THR B 1 15 ? -3.619 1.338 -14.008 1 97.88 15 THR B C 1
ATOM 2356 O O . THR B 1 15 ? -4.793 1.068 -14.266 1 97.88 15 THR B O 1
ATOM 2359 N N . ALA B 1 16 ? -2.617 1.132 -14.789 1 98.38 16 ALA B N 1
ATOM 2360 C CA . ALA B 1 16 ? -2.836 0.515 -16.094 1 98.38 16 ALA B CA 1
ATOM 2361 C C . ALA B 1 16 ? -3.43 -0.884 -15.945 1 98.38 16 ALA B C 1
ATOM 2363 O O . ALA B 1 16 ? -4.297 -1.281 -16.734 1 98.38 16 ALA B O 1
ATOM 2364 N N . PHE B 1 17 ? -2.961 -1.617 -14.969 1 98.75 17 PHE B N 1
ATOM 2365 C CA . PHE B 1 17 ? -3.461 -2.967 -14.727 1 98.75 17 PHE B CA 1
ATOM 2366 C C . PHE B 1 17 ? -4.949 -2.943 -14.398 1 98.75 17 PHE B C 1
ATOM 2368 O O . PHE B 1 17 ? -5.73 -3.688 -14.992 1 98.75 17 PHE B O 1
ATOM 2375 N N . LEU B 1 18 ? -5.316 -2.1 -13.477 1 98.44 18 LEU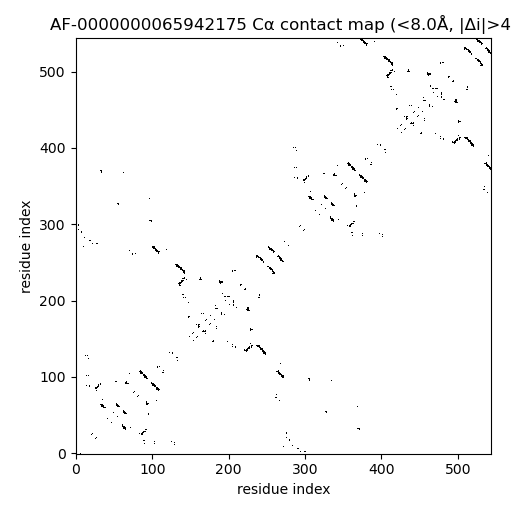 B N 1
ATOM 2376 C CA . LEU B 1 18 ? -6.711 -2.008 -13.062 1 98.44 18 LEU B CA 1
ATOM 2377 C C . LEU B 1 18 ? -7.598 -1.597 -14.234 1 98.44 18 LEU B C 1
ATOM 2379 O O . LEU B 1 18 ? -8.672 -2.17 -14.445 1 98.44 18 LEU B O 1
ATOM 2383 N N . LYS B 1 19 ? -7.152 -0.645 -15 1 98.25 19 LYS B N 1
ATOM 2384 C CA . LYS B 1 19 ? -7.93 -0.182 -16.141 1 98.25 19 LYS B CA 1
ATOM 2385 C C . LYS B 1 19 ? -8.07 -1.283 -17.188 1 98.25 19 LYS B C 1
ATOM 2387 O O . LYS B 1 19 ? -9.156 -1.481 -17.75 1 98.25 19 LYS B O 1
ATOM 2392 N N . TYR B 1 20 ? -7.008 -1.958 -17.453 1 98.5 20 TYR B N 1
ATOM 2393 C CA . TYR B 1 20 ? -6.969 -3.018 -18.453 1 98.5 20 TYR B CA 1
ATOM 2394 C C . TYR B 1 20 ? -7.969 -4.121 -18.125 1 98.5 20 TYR B C 1
ATOM 2396 O O . TYR B 1 20 ? -8.766 -4.516 -18.969 1 98.5 20 TYR B O 1
ATOM 2404 N N . PHE B 1 21 ? -8.016 -4.535 -16.922 1 98.56 21 PHE B N 1
ATOM 2405 C CA . PHE B 1 21 ? -8.852 -5.68 -16.562 1 98.56 21 PHE B CA 1
ATOM 2406 C C . PHE B 1 21 ? -10.266 -5.238 -16.234 1 98.56 21 PHE B C 1
ATOM 2408 O O . PHE B 1 21 ? -11.211 -6.031 -16.328 1 98.56 21 PHE B O 1
ATOM 2415 N N . ASN B 1 22 ? -10.383 -3.971 -15.797 1 98.12 22 ASN B N 1
ATOM 2416 C CA . ASN B 1 22 ? -11.742 -3.434 -15.734 1 98.12 22 ASN B CA 1
ATOM 2417 C C . ASN B 1 22 ? -12.414 -3.457 -17.109 1 98.12 22 ASN B C 1
ATOM 2419 O O . ASN B 1 22 ? -13.578 -3.826 -17.219 1 98.12 22 ASN B O 1
ATOM 2423 N N . LYS B 1 23 ? -11.711 -3.078 -18.109 1 97.5 23 LYS B N 1
ATOM 2424 C CA . LYS B 1 23 ? -12.219 -3.084 -19.484 1 97.5 23 LYS B CA 1
ATOM 2425 C C . LYS B 1 23 ? -12.516 -4.504 -19.953 1 97.5 23 LYS B C 1
ATOM 2427 O O . LYS B 1 23 ? -13.414 -4.719 -20.766 1 97.5 23 LYS B O 1
ATOM 2432 N N . ALA B 1 24 ? -11.773 -5.457 -19.438 1 97.62 24 ALA B N 1
ATOM 2433 C CA . ALA B 1 24 ? -11.969 -6.863 -19.797 1 97.62 24 ALA B CA 1
ATOM 2434 C C . ALA B 1 24 ? -13.039 -7.5 -18.906 1 97.62 24 ALA B C 1
ATOM 2436 O O . ALA B 1 24 ? -13.133 -8.727 -18.828 1 97.62 24 ALA B O 1
ATOM 2437 N N . ASP B 1 25 ? -13.789 -6.723 -18.094 1 96.69 25 ASP B N 1
ATOM 2438 C CA . ASP B 1 25 ? -14.984 -7.094 -17.344 1 96.69 25 ASP B CA 1
ATOM 2439 C C . ASP B 1 25 ? -14.633 -7.867 -16.078 1 96.69 25 ASP B C 1
ATOM 2441 O O . ASP B 1 25 ? -15.398 -8.719 -15.633 1 96.69 25 ASP B O 1
ATOM 2445 N N . TYR B 1 26 ? -13.43 -7.699 -15.594 1 97.94 26 TYR B N 1
ATOM 2446 C CA . TYR B 1 26 ? -13.117 -8.172 -14.25 1 97.94 26 TYR B CA 1
ATOM 2447 C C . TYR B 1 26 ? -13.656 -7.219 -13.195 1 97.94 26 TYR B C 1
ATOM 2449 O O . TYR B 1 26 ? -13.594 -6 -13.359 1 97.94 26 TYR B O 1
ATOM 2457 N N . GLU B 1 27 ? -14.18 -7.785 -12.141 1 97.12 27 GLU B N 1
ATOM 2458 C CA . GLU B 1 27 ? -14.523 -6.953 -10.992 1 97.12 27 GLU B CA 1
ATOM 2459 C C . GLU B 1 27 ? -13.281 -6.547 -10.211 1 97.12 27 GLU B C 1
ATOM 2461 O O . GLU B 1 27 ? -12.492 -7.402 -9.812 1 97.12 27 GLU B O 1
ATOM 2466 N N . LEU B 1 28 ? -13.102 -5.262 -10.07 1 98 28 LEU B N 1
ATOM 2467 C CA . LEU B 1 28 ? -11.961 -4.793 -9.289 1 98 28 LEU B CA 1
ATOM 2468 C C . LEU B 1 28 ? -12.266 -4.855 -7.793 1 98 28 LEU B C 1
ATOM 2470 O O . LEU B 1 28 ? -13.312 -4.387 -7.348 1 98 28 LEU B O 1
ATOM 2474 N N . VAL B 1 29 ? -11.375 -5.484 -7.031 1 96.56 29 VAL B N 1
ATOM 2475 C CA . VAL B 1 29 ? -11.578 -5.594 -5.594 1 96.56 29 VAL B CA 1
ATOM 2476 C C . VAL B 1 29 ? -10.391 -4.984 -4.852 1 96.56 29 VAL B C 1
ATOM 2478 O O . VAL B 1 29 ? -9.266 -5.016 -5.344 1 96.56 29 VAL B O 1
ATOM 2481 N N . ASP B 1 30 ? -10.719 -4.387 -3.721 1 93.12 30 ASP B N 1
ATOM 2482 C CA . ASP B 1 30 ? -9.719 -3.783 -2.85 1 93.12 30 ASP B CA 1
ATOM 2483 C C . ASP B 1 30 ? -9.938 -4.188 -1.395 1 93.12 30 ASP B C 1
ATOM 2485 O O . ASP B 1 30 ? -10.977 -3.865 -0.806 1 93.12 30 ASP B O 1
ATOM 2489 N N . PHE B 1 31 ? -8.961 -4.859 -0.891 1 92.25 31 PHE B N 1
ATOM 2490 C CA . PHE B 1 31 ? -9.016 -5.262 0.51 1 92.25 31 PHE B CA 1
ATOM 2491 C C . PHE B 1 31 ? -7.848 -4.664 1.287 1 92.25 31 PHE B C 1
ATOM 2493 O O . PHE B 1 31 ? -6.762 -4.473 0.736 1 92.25 31 PHE B O 1
ATOM 2500 N N . SER B 1 32 ? -8.117 -4.43 2.527 1 94.38 32 SER B N 1
ATOM 2501 C CA . SER B 1 32 ? -7.102 -3.818 3.379 1 94.38 32 SER B CA 1
ATOM 2502 C C . SER B 1 32 ? -5.891 -4.73 3.545 1 94.38 32 SER B C 1
ATOM 2504 O O . SER B 1 32 ? -6.039 -5.949 3.682 1 94.38 32 SER B O 1
ATOM 2506 N N . VAL B 1 33 ? -4.73 -4.113 3.551 1 96.06 33 VAL B N 1
ATOM 2507 C CA . VAL B 1 33 ? -3.506 -4.863 3.801 1 96.06 33 VAL B CA 1
ATOM 2508 C C . VAL B 1 33 ? -3.529 -5.434 5.219 1 96.06 33 VAL B C 1
ATOM 2510 O O . VAL B 1 33 ? -2.879 -6.441 5.5 1 96.06 33 VAL B O 1
ATOM 2513 N N . VAL B 1 34 ? -4.281 -4.777 6.117 1 93.62 34 VAL B N 1
ATOM 2514 C CA . VAL B 1 34 ? -4.5 -5.258 7.48 1 93.62 34 VAL B CA 1
ATOM 2515 C C . VAL B 1 34 ? -5.77 -6.102 7.531 1 93.62 34 VAL B C 1
ATOM 2517 O O . VAL B 1 34 ? -6.867 -5.602 7.266 1 93.62 34 VAL B O 1
ATOM 2520 N N . GLU B 1 35 ? -5.586 -7.352 7.918 1 90.5 35 GLU B N 1
ATOM 2521 C CA . GLU B 1 35 ? -6.715 -8.273 7.984 1 90.5 35 GLU B CA 1
ATOM 2522 C C . GLU B 1 35 ? -7.184 -8.469 9.422 1 90.5 35 GLU B C 1
ATOM 2524 O O . GLU B 1 35 ? -6.371 -8.625 10.336 1 90.5 35 GLU B O 1
ATOM 2529 N N . LYS B 1 36 ? -8.453 -8.391 9.484 1 87.19 36 LYS B N 1
ATOM 2530 C CA . LYS B 1 36 ? -9.07 -8.742 10.758 1 87.19 36 LYS B CA 1
ATOM 2531 C C . LYS B 1 36 ? -9.438 -10.227 10.805 1 87.19 36 LYS B C 1
ATOM 2533 O O . LYS B 1 36 ? -10.211 -10.703 9.969 1 87.19 36 LYS B O 1
ATOM 2538 N N . LEU B 1 37 ? -8.82 -10.93 11.805 1 83.69 37 LEU B N 1
ATOM 2539 C CA . LEU B 1 37 ? -9.039 -12.367 11.883 1 83.69 37 LEU B CA 1
ATOM 2540 C C . LEU B 1 37 ? -9.836 -12.727 13.133 1 83.69 37 LEU B C 1
ATOM 2542 O O . LEU B 1 37 ? -9.648 -12.125 14.188 1 83.69 37 LEU B O 1
ATOM 2546 N N . ASP B 1 38 ? -10.773 -13.562 12.891 1 77.25 38 ASP B N 1
ATOM 2547 C CA . ASP B 1 38 ? -11.531 -14.117 14.016 1 77.25 38 ASP B CA 1
ATOM 2548 C C . ASP B 1 38 ? -10.945 -15.453 14.461 1 77.25 38 ASP B C 1
ATOM 2550 O O . ASP B 1 38 ? -11.031 -16.453 13.742 1 77.25 38 ASP B O 1
ATOM 2554 N N . TRP B 1 39 ? -10.438 -15.477 15.711 1 67.94 39 TRP B N 1
ATOM 2555 C CA . TRP B 1 39 ? -9.781 -16.672 16.234 1 67.94 39 TRP B CA 1
ATOM 2556 C C . TRP B 1 39 ? -10.68 -17.891 16.078 1 67.94 39 TRP B C 1
ATOM 2558 O O . TRP B 1 39 ? -10.195 -19 15.789 1 67.94 39 TRP B O 1
ATOM 2568 N N . LYS B 1 40 ? -11.945 -17.641 16.359 1 72.06 40 LYS B N 1
ATOM 2569 C CA . LYS B 1 40 ? -12.883 -18.75 16.406 1 72.06 40 LYS B CA 1
ATOM 2570 C C . LYS B 1 40 ? -13.125 -19.328 15.023 1 72.06 40 LYS B C 1
ATOM 2572 O O . LYS B 1 40 ? -13.617 -20.453 14.883 1 72.06 40 LYS B O 1
ATOM 2577 N N . GLN B 1 41 ? -12.648 -18.594 14.016 1 71.44 41 GLN B N 1
ATOM 2578 C CA . GLN B 1 41 ? -12.984 -19 12.648 1 71.44 41 GLN B CA 1
ATOM 2579 C C . GLN B 1 41 ? -11.734 -19.406 11.875 1 71.44 41 GLN B C 1
ATOM 2581 O O . GLN B 1 41 ? -11.812 -19.688 10.672 1 71.44 41 GLN B O 1
ATOM 2586 N N . LEU B 1 42 ? -10.656 -19.344 12.586 1 73.69 42 LEU B N 1
ATOM 2587 C CA . LEU B 1 42 ? -9.43 -19.719 11.898 1 73.69 42 LEU B CA 1
ATOM 2588 C C . LEU B 1 42 ? -9.422 -21.219 11.586 1 73.69 42 LEU B C 1
ATOM 2590 O O . LEU B 1 42 ? -9.773 -22.031 12.438 1 73.69 42 LEU B O 1
ATOM 2594 N N . ASN B 1 43 ? -9.203 -21.469 10.375 1 71.25 43 ASN B N 1
ATOM 2595 C CA . ASN B 1 43 ? -9.062 -22.875 9.984 1 71.25 43 ASN B CA 1
ATOM 2596 C C . ASN B 1 43 ? -7.617 -23.344 10.078 1 71.25 43 ASN B C 1
ATOM 2598 O O . ASN B 1 43 ? -6.746 -22.609 10.539 1 71.25 43 ASN B O 1
ATOM 2602 N N . HIS B 1 44 ? -7.465 -24.578 9.797 1 70 44 HIS B N 1
ATOM 2603 C CA . HIS B 1 44 ? -6.141 -25.188 9.914 1 70 44 HIS B CA 1
ATOM 2604 C C . HIS B 1 44 ? -5.125 -24.469 9.039 1 70 44 HIS B C 1
ATOM 2606 O O . HIS B 1 44 ? -3.99 -24.234 9.461 1 70 44 HIS B O 1
ATOM 2612 N N . GLU B 1 45 ? -5.488 -24.047 7.961 1 70.06 45 GLU B N 1
ATOM 2613 C CA . GLU B 1 45 ? -4.602 -23.344 7.035 1 70.06 45 GLU B CA 1
ATOM 2614 C C . GLU B 1 45 ? -4.184 -21.984 7.598 1 70.06 45 GLU B C 1
ATOM 2616 O O . GLU B 1 45 ? -3.02 -21.594 7.484 1 70.06 45 GLU B O 1
ATOM 2621 N N . ASP B 1 46 ? -5.102 -21.375 8.141 1 70.44 46 ASP B N 1
ATOM 2622 C CA . ASP B 1 46 ? -4.824 -20.078 8.766 1 70.44 46 ASP B CA 1
ATOM 2623 C C . ASP B 1 46 ? -3.77 -20.219 9.859 1 70.44 46 ASP B C 1
ATOM 2625 O O . ASP B 1 46 ? -2.828 -19.422 9.922 1 70.44 46 ASP B O 1
ATOM 2629 N N . LEU B 1 47 ? -4.008 -21.219 10.586 1 70.81 47 LEU B N 1
ATOM 2630 C CA . LEU B 1 47 ? -3.121 -21.422 11.727 1 70.81 47 LEU B CA 1
ATOM 2631 C C . LEU B 1 47 ? -1.7 -21.719 11.258 1 70.81 47 LEU B C 1
ATOM 2633 O O . LEU B 1 47 ? -0.732 -21.234 11.852 1 70.81 47 LEU B O 1
ATOM 2637 N N . GLN B 1 48 ? -1.58 -22.453 10.172 1 69.44 48 GLN B N 1
ATOM 2638 C CA . GLN B 1 48 ? -0.263 -22.781 9.641 1 69.44 48 GLN B CA 1
ATOM 2639 C C . GLN B 1 48 ? 0.443 -21.547 9.094 1 69.44 48 GLN B C 1
ATOM 2641 O O . GLN B 1 48 ? 1.668 -21.438 9.18 1 69.44 48 GLN B O 1
ATOM 2646 N N . GLN B 1 49 ? -0.352 -20.609 8.742 1 70.88 49 GLN B N 1
ATOM 2647 C CA . GLN B 1 49 ? 0.201 -19.422 8.117 1 70.88 49 GLN B CA 1
ATOM 2648 C C . GLN B 1 49 ? 0.663 -18.406 9.164 1 70.88 49 GLN B C 1
ATOM 2650 O O . GLN B 1 49 ? 1.441 -17.5 8.859 1 70.88 49 GLN B O 1
ATOM 2655 N N . MET B 1 50 ? 0.182 -18.594 10.352 1 69.06 50 MET B N 1
ATOM 2656 C CA . MET B 1 50 ? 0.496 -17.625 11.398 1 69.06 50 MET B CA 1
ATOM 2657 C C . MET B 1 50 ? 1.995 -17.594 11.68 1 69.06 50 MET B C 1
ATOM 2659 O O . MET B 1 50 ? 2.523 -16.578 12.133 1 69.06 50 MET B O 1
ATOM 2663 N N . GLY B 1 51 ? 2.627 -18.672 11.25 1 69.06 51 GLY B N 1
ATOM 2664 C CA . GLY B 1 51 ? 4.07 -18.688 11.422 1 69.06 51 GLY B CA 1
ATOM 2665 C C . GLY B 1 51 ? 4.805 -17.828 10.406 1 69.06 51 GLY B C 1
ATOM 2666 O O . GLY B 1 51 ? 5.973 -17.5 10.602 1 69.06 51 GLY B O 1
ATOM 2667 N N . GLU B 1 52 ? 4.07 -17.453 9.391 1 72 52 GLU B N 1
ATOM 2668 C CA . GLU B 1 52 ? 4.699 -16.719 8.297 1 72 52 GLU B CA 1
ATOM 2669 C C . GLU B 1 52 ? 4.188 -15.289 8.219 1 72 52 GLU B C 1
ATOM 2671 O O . GLU B 1 52 ? 4.68 -14.492 7.422 1 72 52 GLU B O 1
ATOM 2676 N N . ARG B 1 53 ? 3.234 -15.047 9.117 1 77.81 53 ARG B N 1
ATOM 2677 C CA . ARG B 1 53 ? 2.586 -13.742 9.047 1 77.81 53 ARG B CA 1
ATOM 2678 C C . ARG B 1 53 ? 2.945 -12.883 10.25 1 77.81 53 ARG B C 1
ATOM 2680 O O . ARG B 1 53 ? 3.184 -13.406 11.344 1 77.81 53 ARG B O 1
ATOM 2687 N N . ASN B 1 54 ? 2.973 -11.633 9.953 1 79.62 54 ASN B N 1
ATOM 2688 C CA . ASN B 1 54 ? 3.016 -10.672 11.055 1 79.62 54 ASN B CA 1
ATOM 2689 C C . ASN B 1 54 ? 1.625 -10.406 11.625 1 79.62 54 ASN B C 1
ATOM 2691 O O . ASN B 1 54 ? 0.703 -10.062 10.875 1 79.62 54 ASN B O 1
ATOM 2695 N N . PHE B 1 55 ? 1.496 -10.742 12.93 1 77.44 55 PHE B N 1
ATOM 2696 C CA . PHE B 1 55 ? 0.173 -10.531 13.5 1 77.44 55 PHE B CA 1
ATOM 2697 C C . PHE B 1 55 ? 0.279 -9.93 14.898 1 77.44 55 PHE B C 1
ATOM 2699 O O . PHE B 1 55 ? 1.338 -9.984 15.523 1 77.44 55 PHE B O 1
ATOM 2706 N N . TRP B 1 56 ? -0.798 -9.227 15.32 1 79.38 56 TRP B N 1
ATOM 2707 C CA . TRP B 1 56 ? -0.898 -8.648 16.656 1 79.38 56 TRP B CA 1
ATOM 2708 C C . TRP B 1 56 ? -2.332 -8.711 17.172 1 79.38 56 TRP B C 1
ATOM 2710 O O . TRP B 1 56 ? -3.264 -8.969 16.406 1 79.38 56 TRP B O 1
ATOM 2720 N N . GLN B 1 57 ? -2.395 -8.648 18.453 1 77.81 57 GLN B N 1
ATOM 2721 C CA . GLN B 1 57 ? -3.715 -8.641 19.078 1 77.81 57 GLN B CA 1
ATOM 2722 C C . GLN B 1 57 ? -4.062 -7.25 19.609 1 77.81 57 GLN B C 1
ATOM 2724 O O . GLN B 1 57 ? -3.209 -6.559 20.156 1 77.81 57 GLN B O 1
ATOM 2729 N N . HIS B 1 58 ? -5.207 -6.816 19.328 1 79.19 58 HIS B N 1
ATOM 2730 C CA . HIS B 1 58 ? -5.777 -5.613 19.922 1 79.19 58 HIS B CA 1
ATOM 2731 C C . HIS B 1 58 ? -7.141 -5.895 20.547 1 79.19 58 HIS B C 1
ATOM 2733 O O . HIS B 1 58 ? -8.094 -6.234 19.844 1 79.19 58 HIS B O 1
ATOM 2739 N N . GLU B 1 59 ? -7.109 -5.758 21.844 1 79.44 59 GLU B N 1
ATOM 2740 C CA . GLU B 1 59 ? -8.297 -6.16 22.594 1 79.44 59 GLU B CA 1
ATOM 2741 C C . GLU B 1 59 ? -8.688 -7.598 22.281 1 79.44 59 GLU B C 1
ATOM 2743 O O . GLU B 1 59 ? -7.867 -8.516 22.375 1 79.44 59 GLU B O 1
ATOM 2748 N N . HIS B 1 60 ? -9.812 -7.93 21.734 1 77.94 60 HIS B N 1
ATOM 2749 C CA . HIS B 1 60 ? -10.273 -9.297 21.516 1 77.94 60 HIS B CA 1
ATOM 2750 C C . HIS B 1 60 ? -10.172 -9.688 20.047 1 77.94 60 HIS B C 1
ATOM 2752 O O . HIS B 1 60 ? -10.695 -10.727 19.641 1 77.94 60 HIS B O 1
ATOM 2758 N N . GLN B 1 61 ? -9.398 -8.805 19.328 1 82.56 61 GLN B N 1
ATOM 2759 C CA . GLN B 1 61 ? -9.328 -9.031 17.891 1 82.56 61 GLN B CA 1
ATOM 2760 C C . GLN B 1 61 ? -7.887 -9.266 17.438 1 82.56 61 GLN B C 1
ATOM 2762 O O . GLN B 1 61 ? -6.961 -8.625 17.938 1 82.56 61 GLN B O 1
ATOM 2767 N N . ILE B 1 62 ? -7.762 -10.25 16.562 1 83.75 62 ILE B N 1
ATOM 2768 C CA . ILE B 1 62 ? -6.4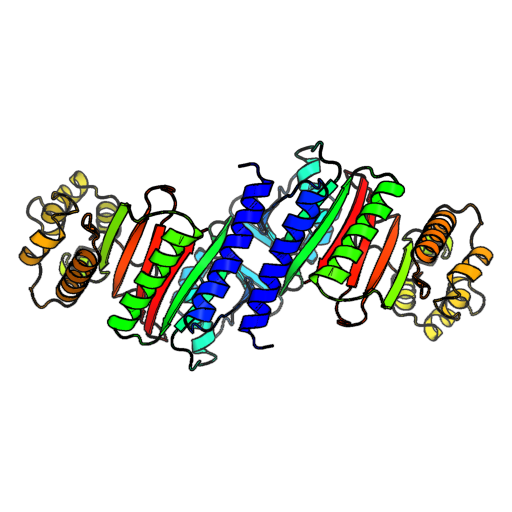53 -10.508 15.977 1 83.75 62 ILE B CA 1
ATOM 2769 C C . ILE B 1 62 ? -6.359 -9.836 14.609 1 83.75 62 ILE B C 1
ATOM 2771 O O .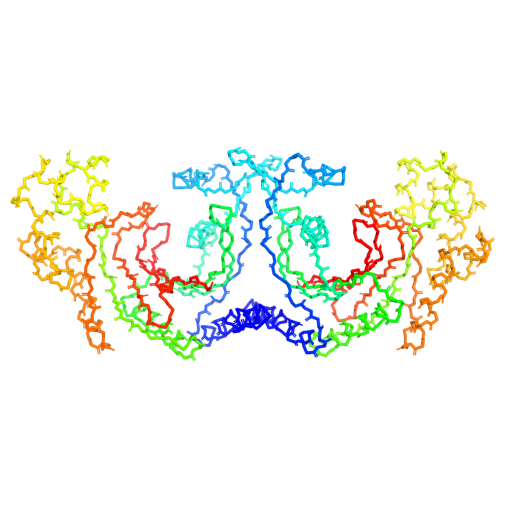 ILE B 1 62 ? -7.309 -9.883 13.82 1 83.75 62 ILE B O 1
ATOM 2775 N N . TYR B 1 63 ? -5.234 -9.211 14.445 1 88.06 63 TYR B N 1
ATOM 2776 C CA . TYR B 1 63 ? -4.941 -8.594 13.156 1 88.06 63 TYR B CA 1
ATOM 2777 C C . TYR B 1 63 ? -3.699 -9.211 12.523 1 88.06 63 TYR B C 1
ATOM 2779 O O . TYR B 1 63 ? -2.793 -9.656 13.234 1 88.06 63 TYR B O 1
ATOM 2787 N N . ALA B 1 64 ? -3.725 -9.289 11.227 1 88.69 64 ALA B N 1
ATOM 2788 C CA . ALA B 1 64 ? -2.562 -9.805 10.5 1 88.69 64 ALA B CA 1
ATOM 2789 C C . ALA B 1 64 ? -2.336 -9.031 9.203 1 88.69 64 ALA B C 1
ATOM 2791 O O . ALA B 1 64 ? -3.279 -8.477 8.633 1 88.69 64 ALA B O 1
ATOM 2792 N N . LEU B 1 65 ? -1.116 -8.984 8.805 1 92.94 65 LEU B N 1
ATOM 2793 C CA . LEU B 1 65 ? -0.8 -8.375 7.523 1 92.94 65 LEU B CA 1
ATOM 2794 C C . LEU B 1 65 ? -0.998 -9.367 6.383 1 92.94 65 LEU B C 1
ATOM 2796 O O . LEU B 1 65 ? -0.658 -10.539 6.516 1 92.94 65 LEU B O 1
ATOM 2800 N N . ARG B 1 66 ? -1.517 -8.844 5.324 1 93.19 66 ARG B N 1
ATOM 2801 C CA . ARG B 1 66 ? -1.722 -9.688 4.152 1 93.19 66 ARG B CA 1
ATOM 2802 C C . ARG B 1 66 ? -0.394 -10.227 3.621 1 93.19 66 ARG B C 1
ATOM 2804 O O . ARG B 1 66 ? 0.51 -9.445 3.305 1 93.19 66 ARG B O 1
ATOM 2811 N N . ASN B 1 67 ? -0.312 -11.453 3.439 1 91.5 67 ASN B N 1
ATOM 2812 C CA . ASN B 1 67 ? 0.875 -12.039 2.824 1 91.5 67 ASN B CA 1
ATOM 2813 C C . ASN B 1 67 ? 0.536 -12.75 1.52 1 91.5 67 ASN B C 1
ATOM 2815 O O . ASN B 1 67 ? 1.429 -13.242 0.827 1 91.5 67 ASN B O 1
ATOM 2819 N N . ASP B 1 68 ? -0.761 -12.859 1.247 1 92.12 68 ASP B N 1
ATOM 2820 C CA . ASP B 1 68 ? -1.258 -13.492 0.029 1 92.12 68 ASP B CA 1
ATOM 2821 C C . ASP B 1 68 ? -2.678 -13.031 -0.291 1 92.12 68 ASP B C 1
ATOM 2823 O O . ASP B 1 68 ? -3.574 -13.133 0.547 1 92.12 68 ASP B O 1
ATOM 2827 N N . PHE B 1 69 ? -2.951 -12.641 -1.488 1 95.19 69 PHE B N 1
ATOM 2828 C CA . PHE B 1 69 ? -4.27 -12.141 -1.872 1 95.19 69 PHE B CA 1
ATOM 2829 C C . PHE B 1 69 ? -5.273 -13.289 -1.955 1 95.19 69 PHE B C 1
ATOM 2831 O O . PHE B 1 69 ? -6.426 -13.141 -1.542 1 95.19 69 PHE B O 1
ATOM 2838 N N . THR B 1 70 ? -4.859 -14.406 -2.527 1 93.56 70 THR B N 1
ATOM 2839 C CA . THR B 1 70 ? -5.773 -15.531 -2.689 1 93.56 70 THR B CA 1
ATOM 2840 C C . THR B 1 70 ? -6.32 -15.984 -1.337 1 93.56 70 THR B C 1
ATOM 2842 O O . THR B 1 70 ? -7.527 -16.172 -1.181 1 93.56 70 THR B O 1
ATOM 2845 N N . ASP B 1 71 ? -5.402 -16.078 -0.449 1 89.56 71 ASP B N 1
ATOM 2846 C CA . ASP B 1 71 ? -5.797 -16.484 0.897 1 89.56 71 ASP B CA 1
ATOM 2847 C C . ASP B 1 71 ? -6.812 -15.508 1.489 1 89.56 71 ASP B C 1
ATOM 2849 O O . ASP B 1 71 ? -7.809 -15.93 2.082 1 89.56 71 ASP B O 1
ATOM 2853 N N . GLN B 1 72 ? -6.5 -14.281 1.405 1 91.44 72 GLN B N 1
ATOM 2854 C CA . GLN B 1 72 ? -7.383 -13.258 1.962 1 91.44 72 GLN B CA 1
ATOM 2855 C C . GLN B 1 72 ? -8.75 -13.289 1.291 1 91.44 72 GLN B C 1
ATOM 2857 O O . GLN B 1 72 ? -9.781 -13.203 1.965 1 91.44 72 GLN B O 1
ATOM 2862 N N . LEU B 1 73 ? -8.797 -13.398 -0.008 1 93 73 LEU B N 1
ATOM 2863 C CA . LEU B 1 73 ? -10.047 -13.43 -0.754 1 93 73 LEU B CA 1
ATOM 2864 C C . LEU B 1 73 ? -10.859 -14.68 -0.407 1 93 73 LEU B C 1
ATOM 2866 O O . LEU B 1 73 ? -12.078 -14.602 -0.25 1 93 73 LEU B O 1
ATOM 2870 N N . LEU B 1 74 ? -10.148 -15.805 -0.276 1 89.44 74 LEU B N 1
ATOM 2871 C CA . LEU B 1 74 ? -10.828 -17.047 0.096 1 89.44 74 LEU B CA 1
ATOM 2872 C C . LEU B 1 74 ? -11.492 -16.906 1.461 1 89.44 74 LEU B C 1
ATOM 2874 O O . LEU B 1 74 ? -12.641 -17.312 1.64 1 89.44 74 LEU B O 1
ATOM 2878 N N . ARG B 1 75 ? -10.773 -16.344 2.395 1 86.44 75 ARG B N 1
ATOM 2879 C CA . ARG B 1 75 ? -11.312 -16.156 3.734 1 86.44 75 ARG B CA 1
ATOM 2880 C C . ARG B 1 75 ? -12.516 -15.211 3.703 1 86.44 75 ARG B C 1
ATOM 2882 O O . ARG B 1 75 ? -13.539 -15.484 4.336 1 86.44 75 ARG B O 1
ATOM 2889 N N . TYR B 1 76 ? -12.383 -14.117 3.047 1 88.56 76 TYR B N 1
ATOM 2890 C CA . TYR B 1 76 ? -13.445 -13.117 2.98 1 88.56 76 TYR B CA 1
ATOM 2891 C C . TYR B 1 76 ? -14.703 -13.703 2.355 1 88.56 76 TYR B C 1
ATOM 2893 O O . TYR B 1 76 ? -15.805 -13.547 2.895 1 88.56 76 TYR B O 1
ATOM 2901 N N . TYR B 1 77 ? -14.562 -14.406 1.287 1 89.5 77 TYR B N 1
ATOM 2902 C CA . TYR B 1 77 ? -15.719 -14.875 0.532 1 89.5 77 TYR B CA 1
ATOM 2903 C C . TYR B 1 77 ? -16.312 -16.125 1.17 1 89.5 77 TYR B C 1
ATOM 2905 O O . TYR B 1 77 ? -17.438 -16.531 0.837 1 89.5 77 TYR B O 1
ATOM 2913 N N . SER B 1 78 ? -15.5 -16.75 2.002 1 84.81 78 SER B N 1
ATOM 2914 C CA . SER B 1 78 ? -16.094 -17.828 2.799 1 84.81 78 SER B CA 1
ATOM 2915 C C . SER B 1 78 ? -17.141 -17.281 3.771 1 84.81 78 SER B C 1
ATOM 2917 O O . SER B 1 78 ? -18.109 -17.953 4.09 1 84.81 78 SER B O 1
ATOM 2919 N N . MET B 1 79 ? -16.859 -16.062 4.215 1 83.62 79 MET B N 1
ATOM 2920 C CA . MET B 1 79 ? -17.766 -15.406 5.156 1 83.62 79 MET B CA 1
ATOM 2921 C C . MET B 1 79 ? -18.828 -14.602 4.418 1 83.62 79 MET B C 1
ATOM 2923 O O . MET B 1 79 ? -19.969 -14.523 4.863 1 83.62 79 MET B O 1
ATOM 2927 N N . TYR B 1 80 ? -18.422 -13.992 3.324 1 88.75 80 TYR B N 1
ATOM 2928 C CA . TYR B 1 80 ? -19.312 -13.156 2.518 1 88.75 80 TYR B CA 1
ATOM 2929 C C . TYR B 1 80 ? -19.328 -13.625 1.069 1 88.75 80 TYR B C 1
ATOM 2931 O O . TYR B 1 80 ? -18.625 -13.094 0.22 1 88.75 80 TYR B O 1
ATOM 2939 N N . PRO B 1 81 ? -20.234 -14.539 0.782 1 90.19 81 PRO B N 1
ATOM 2940 C CA . PRO B 1 81 ? -20.25 -15.125 -0.559 1 90.19 81 PRO B CA 1
ATOM 2941 C C . PRO B 1 81 ? -20.391 -14.078 -1.66 1 90.19 81 PRO B C 1
ATOM 2943 O O . PRO B 1 81 ? -21.109 -13.086 -1.489 1 90.19 81 PRO B O 1
ATOM 2946 N N . THR B 1 82 ? -19.734 -14.305 -2.711 1 90.75 82 THR B N 1
ATOM 2947 C CA . THR B 1 82 ? -19.75 -13.375 -3.832 1 90.75 82 THR B CA 1
ATOM 2948 C C . THR B 1 82 ? -20.328 -14.039 -5.078 1 90.75 82 THR B C 1
ATOM 2950 O O . THR B 1 82 ? -20.234 -15.258 -5.238 1 90.75 82 THR B O 1
ATOM 2953 N N . ALA B 1 83 ? -20.859 -13.227 -5.883 1 92.94 83 ALA B N 1
ATOM 2954 C CA . ALA B 1 83 ? -21.344 -13.695 -7.184 1 92.94 83 ALA B CA 1
ATOM 2955 C C . ALA B 1 83 ? -20.281 -13.492 -8.258 1 92.94 83 ALA B C 1
ATOM 2957 O O . ALA B 1 83 ? -20.438 -13.938 -9.398 1 92.94 83 ALA B O 1
ATOM 2958 N N . ALA B 1 84 ? -19.188 -12.852 -7.891 1 93.38 84 ALA B N 1
ATOM 2959 C CA . ALA B 1 84 ? -18.141 -12.57 -8.867 1 93.38 84 ALA B CA 1
ATOM 2960 C C . ALA B 1 84 ? -17.484 -13.852 -9.359 1 93.38 84 ALA B C 1
ATOM 2962 O O . ALA B 1 84 ? -17.234 -14.766 -8.562 1 93.38 84 ALA B O 1
ATOM 2963 N N . THR B 1 85 ? -17.219 -13.922 -10.664 1 96.31 85 THR B N 1
ATOM 2964 C CA . THR B 1 85 ? -16.562 -15.094 -11.227 1 96.31 85 THR B CA 1
ATOM 2965 C C . THR B 1 85 ? -15.117 -14.773 -11.594 1 96.31 85 THR B C 1
ATOM 2967 O O . THR B 1 85 ? -14.297 -15.68 -11.766 1 96.31 85 THR B O 1
ATOM 2970 N N . LYS B 1 86 ? -14.828 -13.547 -11.797 1 97.31 86 LYS B N 1
ATOM 2971 C CA . LYS B 1 86 ? -13.477 -13.078 -12.094 1 97.31 86 LYS B CA 1
ATOM 2972 C C . LYS B 1 86 ? -13.195 -11.75 -11.406 1 97.31 86 LYS B C 1
ATOM 2974 O O . LYS B 1 86 ? -13.953 -10.789 -11.57 1 97.31 86 LYS B O 1
ATOM 2979 N N . VAL B 1 87 ? -12.109 -11.656 -10.711 1 97.81 87 VAL B N 1
ATOM 2980 C CA . VAL B 1 87 ? -11.766 -10.43 -10 1 97.81 87 VAL B CA 1
ATOM 2981 C C . VAL B 1 87 ? -10.305 -10.062 -10.273 1 97.81 87 VAL B C 1
ATOM 2983 O O . VAL B 1 87 ? -9.5 -10.93 -10.633 1 97.81 87 VAL B O 1
ATOM 2986 N N . ALA B 1 88 ? -10 -8.773 -10.219 1 98.62 88 ALA B N 1
ATOM 2987 C CA . ALA B 1 88 ? -8.641 -8.25 -10.328 1 98.62 88 ALA B CA 1
ATOM 2988 C C . ALA B 1 88 ? -8.297 -7.371 -9.133 1 98.62 88 ALA B C 1
ATOM 2990 O O . ALA B 1 88 ? -9.172 -6.719 -8.555 1 98.62 88 ALA B O 1
ATOM 2991 N N . TYR B 1 89 ? -7.043 -7.422 -8.727 1 98.31 89 TYR B N 1
ATOM 2992 C CA . TYR B 1 89 ? -6.613 -6.648 -7.562 1 98.31 89 TYR B CA 1
ATOM 2993 C C . TYR B 1 89 ? -5.188 -6.133 -7.746 1 98.31 89 TYR B C 1
ATOM 2995 O O . TYR B 1 89 ? -4.434 -6.66 -8.562 1 98.31 89 TYR B O 1
ATOM 3003 N N . THR B 1 90 ? -4.844 -5.074 -7.086 1 98.12 90 THR B N 1
ATOM 3004 C CA . THR B 1 90 ? -3.488 -4.59 -6.859 1 98.12 90 THR B CA 1
ATOM 3005 C C . THR B 1 90 ? -3.291 -4.199 -5.398 1 98.12 90 THR B C 1
ATOM 3007 O O . THR B 1 90 ? -4.219 -3.705 -4.754 1 98.12 90 THR B O 1
ATOM 3010 N N . GLY B 1 91 ? -2.133 -4.449 -4.875 1 97.19 91 GLY B N 1
ATOM 3011 C CA . GLY B 1 91 ? -1.854 -4.043 -3.508 1 97.19 91 GLY B CA 1
ATOM 3012 C C . GLY B 1 91 ? -0.578 -4.648 -2.953 1 97.19 91 GLY B C 1
ATOM 3013 O O . GLY B 1 91 ? 0.122 -5.383 -3.652 1 97.19 91 GLY B O 1
ATOM 3014 N N . LEU B 1 92 ? -0.335 -4.355 -1.698 1 96.81 92 LEU B N 1
ATOM 3015 C CA . LEU B 1 92 ? 0.889 -4.812 -1.049 1 96.81 92 LEU B CA 1
ATOM 3016 C C . LEU B 1 92 ? 0.716 -6.227 -0.496 1 96.81 92 LEU B C 1
ATOM 3018 O O . LEU B 1 92 ? -0.361 -6.578 -0.013 1 96.81 92 LEU B O 1
ATOM 3022 N N . ILE B 1 93 ? 1.723 -6.969 -0.587 1 96 93 ILE B N 1
ATOM 3023 C CA . ILE B 1 93 ? 1.907 -8.18 0.202 1 96 93 ILE B CA 1
ATOM 3024 C C . ILE B 1 93 ? 3.152 -8.047 1.075 1 96 93 ILE B C 1
ATOM 3026 O O . ILE B 1 93 ? 4.152 -7.457 0.655 1 96 93 ILE B O 1
ATOM 3030 N N . ILE B 1 94 ? 3.047 -8.562 2.23 1 94 94 ILE B N 1
ATOM 3031 C CA . ILE B 1 94 ? 4.156 -8.445 3.172 1 94 94 ILE B CA 1
ATOM 3032 C C . ILE B 1 94 ? 4.637 -9.836 3.584 1 94 94 ILE B C 1
ATOM 3034 O O . ILE B 1 94 ? 3.895 -10.594 4.219 1 94 94 ILE B O 1
ATOM 3038 N N . ARG B 1 95 ? 5.844 -10.141 3.203 1 90.44 95 ARG B N 1
ATOM 3039 C CA . ARG B 1 95 ? 6.508 -11.391 3.537 1 90.44 95 ARG B CA 1
ATOM 3040 C C . ARG B 1 95 ? 7.906 -11.141 4.094 1 90.44 95 ARG B C 1
ATOM 3042 O O . ARG B 1 95 ? 8.641 -10.297 3.58 1 90.44 95 ARG B O 1
ATOM 3049 N N . ASN B 1 96 ? 8.234 -11.859 5.137 1 89.12 96 ASN B N 1
ATOM 3050 C CA . ASN B 1 96 ? 9.547 -11.719 5.758 1 89.12 96 ASN B CA 1
ATOM 3051 C C . ASN B 1 96 ? 9.875 -10.258 6.059 1 89.12 96 ASN B C 1
ATOM 3053 O O . ASN B 1 96 ? 10.977 -9.789 5.773 1 89.12 96 ASN B O 1
ATOM 3057 N N . ASN B 1 97 ? 8.805 -9.5 6.379 1 89 97 ASN B N 1
ATOM 3058 C CA . ASN B 1 97 ? 8.891 -8.109 6.809 1 89 97 ASN B CA 1
ATOM 3059 C C . ASN B 1 97 ? 9.242 -7.188 5.648 1 89 97 ASN B C 1
ATOM 3061 O O . ASN B 1 97 ? 9.773 -6.094 5.855 1 89 97 ASN B O 1
ATOM 3065 N N . GLU B 1 98 ? 9.047 -7.711 4.5 1 92.5 98 GLU B N 1
ATOM 3066 C CA . GLU B 1 98 ? 9.242 -6.898 3.303 1 92.5 98 GLU B CA 1
ATOM 3067 C C . GLU B 1 98 ? 7.945 -6.742 2.52 1 92.5 98 GLU B C 1
ATOM 3069 O O . GLU B 1 98 ? 7.168 -7.691 2.398 1 92.5 98 GLU B O 1
ATOM 3074 N N . ALA B 1 99 ? 7.77 -5.543 2.07 1 94.56 99 ALA B N 1
ATOM 3075 C CA . ALA B 1 99 ? 6.551 -5.246 1.321 1 94.56 99 ALA B CA 1
ATOM 3076 C C . ALA B 1 99 ? 6.828 -5.199 -0.179 1 94.56 99 ALA B C 1
ATOM 3078 O O . ALA B 1 99 ? 7.871 -4.699 -0.609 1 94.56 99 ALA B O 1
ATOM 3079 N N . ALA B 1 100 ? 5.918 -5.75 -0.961 1 95.88 100 ALA B N 1
ATOM 3080 C CA . ALA B 1 100 ? 5.988 -5.688 -2.42 1 95.88 100 ALA B CA 1
ATOM 3081 C C . ALA B 1 100 ? 4.602 -5.48 -3.025 1 95.88 100 ALA B C 1
ATOM 3083 O O . ALA B 1 100 ? 3.604 -5.961 -2.482 1 95.88 100 ALA B O 1
ATOM 3084 N N . VAL B 1 101 ? 4.582 -4.812 -4.148 1 96.88 101 VAL B N 1
ATOM 3085 C CA . VAL B 1 101 ? 3.314 -4.586 -4.832 1 96.88 101 VAL B CA 1
ATOM 3086 C C . VAL B 1 101 ? 2.994 -5.777 -5.734 1 96.88 101 VAL B C 1
ATOM 3088 O O . VAL B 1 101 ? 3.82 -6.176 -6.559 1 96.88 101 VAL B O 1
ATOM 3091 N N . GLN B 1 102 ? 1.837 -6.266 -5.547 1 97.62 102 GLN B N 1
ATOM 3092 C CA . GLN B 1 102 ? 1.39 -7.371 -6.383 1 97.62 102 GLN B CA 1
ATOM 3093 C C . GLN B 1 102 ? 0.123 -7.004 -7.152 1 97.62 102 GLN B C 1
ATOM 3095 O O . GLN B 1 102 ? -0.755 -6.32 -6.621 1 97.62 102 GLN B O 1
ATOM 3100 N N . VAL B 1 103 ? 0.065 -7.453 -8.367 1 98.56 103 VAL B N 1
ATOM 3101 C CA . VAL B 1 103 ? -1.161 -7.43 -9.156 1 98.56 103 VAL B CA 1
ATOM 3102 C C . VAL B 1 103 ? -1.587 -8.859 -9.492 1 98.56 103 VAL B C 1
ATOM 3104 O O . VAL B 1 103 ? -0.742 -9.734 -9.68 1 98.56 103 VAL B O 1
ATOM 3107 N N . GLY B 1 104 ? -2.953 -9.047 -9.523 1 98.69 104 GLY B N 1
ATOM 3108 C CA . GLY B 1 104 ? -3.355 -10.422 -9.781 1 98.69 104 GLY B CA 1
ATOM 3109 C C . GLY B 1 104 ? -4.812 -10.555 -10.172 1 98.69 104 GLY B C 1
ATOM 3110 O O . GLY B 1 104 ? -5.547 -9.562 -10.195 1 98.69 104 GLY B O 1
ATOM 3111 N N . LEU B 1 105 ? -5.152 -11.734 -10.609 1 98.81 105 LEU B N 1
ATOM 3112 C CA . LEU B 1 105 ? -6.488 -12.156 -11.016 1 98.81 105 LEU B CA 1
ATOM 3113 C C . LEU B 1 105 ? -6.922 -13.406 -10.258 1 98.81 105 LEU B C 1
ATOM 3115 O O . LEU B 1 105 ? -6.094 -14.258 -9.938 1 98.81 105 LEU B O 1
ATOM 3119 N N . GLU B 1 106 ? -8.18 -13.453 -9.992 1 98.19 106 GLU B N 1
ATOM 3120 C CA . GLU B 1 106 ? -8.812 -14.68 -9.523 1 98.19 106 GLU B CA 1
ATOM 3121 C C . GLU B 1 106 ? -10.008 -15.055 -10.391 1 98.19 106 GLU B C 1
ATOM 3123 O O . GLU B 1 106 ? -10.859 -14.211 -10.688 1 98.19 106 GLU B O 1
ATOM 3128 N N . ASN B 1 107 ? -9.984 -16.281 -10.812 1 98.06 107 ASN B N 1
ATOM 3129 C CA . ASN B 1 107 ? -11.141 -16.875 -11.469 1 98.06 107 ASN B CA 1
ATOM 3130 C C . ASN B 1 107 ? -11.844 -17.891 -10.57 1 98.06 107 ASN B C 1
ATOM 3132 O O . ASN B 1 107 ? -11.227 -18.859 -10.109 1 98.06 107 ASN B O 1
ATOM 3136 N N . TYR B 1 108 ? -13.109 -17.656 -10.352 1 96.88 108 TYR B N 1
ATOM 3137 C CA . TYR B 1 108 ? -13.852 -18.562 -9.477 1 96.88 108 TYR B CA 1
ATOM 3138 C C . TYR B 1 108 ? -14.719 -19.516 -10.281 1 96.88 108 TYR B C 1
ATOM 3140 O O . TYR B 1 108 ? -15.445 -19.094 -11.188 1 96.88 108 TYR B O 1
ATOM 3148 N N . ALA B 1 109 ? -14.602 -20.797 -9.906 1 94.62 109 ALA B N 1
ATOM 3149 C CA . ALA B 1 109 ? -15.297 -21.875 -10.594 1 94.62 109 ALA B CA 1
ATOM 3150 C C . ALA B 1 109 ? -15.141 -21.766 -12.102 1 94.62 109 ALA B C 1
ATOM 3152 O O . ALA B 1 109 ? -16.141 -21.797 -12.844 1 94.62 109 ALA B O 1
ATOM 3153 N N . PRO B 1 110 ? -13.891 -21.672 -12.547 1 94.06 110 PRO B N 1
ATOM 3154 C CA . PRO B 1 110 ? -13.688 -21.359 -13.969 1 94.06 110 PRO B CA 1
ATOM 3155 C C . PRO B 1 110 ? -13.672 -22.609 -14.844 1 94.06 110 PRO B C 1
ATOM 3157 O O . PRO B 1 110 ? -13.305 -23.688 -14.375 1 94.06 110 PRO B O 1
ATOM 3160 N N . SER B 1 111 ? -14.07 -22.375 -16.062 1 96.25 111 SER B N 1
ATOM 3161 C CA . SER B 1 111 ? -13.758 -23.359 -17.094 1 96.25 111 SER B CA 1
ATOM 3162 C C . SER B 1 111 ? -12.312 -23.234 -17.547 1 96.25 111 SER B C 1
ATOM 3164 O O . SER B 1 111 ? -11.641 -22.234 -17.266 1 96.25 111 SER B O 1
ATOM 3166 N N . LEU B 1 112 ? -11.82 -24.25 -18.219 1 96.69 112 LEU B N 1
ATOM 3167 C CA . LEU B 1 112 ? -10.484 -24.219 -18.781 1 96.69 112 LEU B CA 1
ATOM 3168 C C . LEU B 1 112 ? -10.312 -23.031 -19.719 1 96.69 112 LEU B C 1
ATOM 3170 O O . LEU B 1 112 ? -9.289 -22.344 -19.688 1 96.69 112 LEU B O 1
ATOM 3174 N N . ALA B 1 113 ? -11.32 -22.766 -20.469 1 96.94 113 ALA B N 1
ATOM 3175 C CA . ALA B 1 113 ? -11.281 -21.672 -21.422 1 96.94 113 ALA B CA 1
ATOM 3176 C C . ALA B 1 113 ? -11.133 -20.328 -20.703 1 96.94 113 ALA B C 1
ATOM 3178 O O . ALA B 1 113 ? -10.406 -19.453 -21.172 1 96.94 113 ALA B O 1
ATOM 3179 N N . ASN B 1 114 ? -11.82 -20.188 -19.578 1 97 114 ASN B N 1
ATOM 3180 C CA . ASN B 1 114 ? -11.734 -18.953 -18.797 1 97 114 ASN B CA 1
ATOM 3181 C C . ASN B 1 114 ? -10.328 -18.734 -18.25 1 97 114 ASN B C 1
ATOM 3183 O O . ASN B 1 114 ? -9.812 -17.609 -18.297 1 97 114 ASN B O 1
ATOM 3187 N N . VAL B 1 115 ? -9.734 -19.797 -17.828 1 97.75 115 VAL B N 1
ATOM 3188 C CA . VAL B 1 115 ? -8.398 -19.719 -17.25 1 97.75 115 VAL B CA 1
ATOM 3189 C C . VAL B 1 115 ? -7.375 -19.375 -18.328 1 97.75 115 VAL B C 1
ATOM 3191 O O . VAL B 1 115 ? -6.516 -18.516 -18.141 1 97.75 115 VAL B O 1
ATOM 3194 N N . GLN B 1 116 ? -7.5 -20.031 -19.391 1 98 116 GLN B N 1
ATOM 3195 C CA . GLN B 1 116 ? -6.59 -19.797 -20.5 1 98 116 GLN B CA 1
ATOM 3196 C C . GLN B 1 116 ? -6.715 -18.359 -21.016 1 98 116 GLN B C 1
ATOM 3198 O O . GLN B 1 116 ? -5.711 -17.719 -21.312 1 98 116 GLN B O 1
ATOM 3203 N N . GLN B 1 117 ? -7.922 -17.891 -21.062 1 98.19 117 GLN B N 1
ATOM 3204 C CA . GLN B 1 117 ? -8.156 -16.516 -21.5 1 98.19 117 GLN B CA 1
ATOM 3205 C C . GLN B 1 117 ? -7.543 -15.508 -20.531 1 98.19 117 GLN B C 1
ATOM 3207 O O . GLN B 1 117 ? -6.957 -14.508 -20.938 1 98.19 117 GLN B O 1
ATOM 3212 N N . SER B 1 118 ? -7.707 -15.781 -19.266 1 98.69 118 SER B N 1
ATOM 3213 C CA . SER B 1 118 ? -7.129 -14.898 -18.266 1 98.69 118 SER B CA 1
ATOM 3214 C C . SER B 1 118 ? -5.609 -14.859 -18.359 1 98.69 118 SER B C 1
ATOM 3216 O O . SER B 1 118 ? -5 -13.789 -18.234 1 98.69 118 SER B O 1
ATOM 3218 N N . LEU B 1 119 ? -5.008 -15.992 -18.562 1 98.75 119 LEU B N 1
ATOM 3219 C CA . LEU B 1 119 ? -3.557 -16.047 -18.719 1 98.75 119 LEU B CA 1
ATOM 3220 C C . LEU B 1 119 ? -3.115 -15.266 -19.953 1 98.75 119 LEU B C 1
ATOM 3222 O O . LEU B 1 119 ? -2.158 -14.492 -19.906 1 98.75 119 LEU B O 1
ATOM 3226 N N . LYS B 1 120 ? -3.826 -15.445 -21.016 1 98.5 120 LYS B N 1
ATOM 3227 C CA . LYS B 1 120 ? -3.521 -14.742 -22.25 1 98.5 120 LYS B CA 1
ATOM 3228 C C . LYS B 1 120 ? -3.598 -13.234 -22.062 1 98.5 120 LYS B C 1
ATOM 3230 O O . LYS B 1 120 ? -2.695 -12.5 -22.469 1 98.5 120 LYS B O 1
ATOM 3235 N N . LEU B 1 121 ? -4.668 -12.812 -21.422 1 98.69 121 LEU B N 1
ATOM 3236 C CA . LEU B 1 121 ? -4.859 -11.383 -21.188 1 98.69 121 LEU B CA 1
ATOM 3237 C C . LEU B 1 121 ? -3.744 -10.828 -20.312 1 98.69 121 LEU B C 1
ATOM 3239 O O . LEU B 1 121 ? -3.244 -9.727 -20.562 1 98.69 121 LEU B O 1
ATOM 3243 N N . PHE B 1 122 ? -3.383 -11.594 -19.266 1 98.88 122 PHE B N 1
ATOM 3244 C CA . PHE B 1 122 ? -2.34 -11.133 -18.359 1 98.88 122 PHE B CA 1
ATOM 3245 C C . PHE B 1 122 ? -1.004 -11.016 -19.078 1 98.88 122 PHE B C 1
ATOM 3247 O O . PHE B 1 122 ? -0.297 -10.016 -18.938 1 98.88 122 PHE B O 1
ATOM 3254 N N . ILE B 1 123 ? -0.654 -11.961 -19.906 1 98.75 123 ILE B N 1
ATOM 3255 C CA . ILE B 1 123 ? 0.593 -11.938 -20.656 1 98.75 123 ILE B CA 1
ATOM 3256 C C . ILE B 1 123 ? 0.576 -10.773 -21.641 1 98.75 123 ILE B C 1
ATOM 3258 O O . ILE B 1 123 ? 1.576 -10.062 -21.797 1 98.75 123 ILE B O 1
ATOM 3262 N N . GLN B 1 124 ? -0.528 -10.531 -22.281 1 98.56 124 GLN B N 1
ATOM 3263 C CA . GLN B 1 124 ? -0.665 -9.406 -23.188 1 98.56 124 GLN B CA 1
ATOM 3264 C C . GLN B 1 124 ? -0.441 -8.078 -22.469 1 98.56 124 GLN B C 1
ATOM 3266 O O . GLN B 1 124 ? 0.204 -7.176 -23 1 98.56 124 GLN B O 1
ATOM 3271 N N . PHE B 1 125 ? -1.024 -8.023 -21.328 1 98.69 125 PHE B N 1
ATOM 3272 C CA . PHE B 1 125 ? -0.798 -6.828 -20.516 1 98.69 125 PHE B CA 1
ATOM 3273 C C . PHE B 1 125 ? 0.691 -6.613 -20.281 1 98.69 125 PHE B C 1
ATOM 3275 O O . PHE B 1 125 ? 1.193 -5.496 -20.438 1 98.69 125 PHE B O 1
ATOM 3282 N N . ILE B 1 126 ? 1.398 -7.68 -19.906 1 98.5 126 ILE B N 1
ATOM 3283 C CA . ILE B 1 126 ? 2.824 -7.59 -19.594 1 98.5 126 ILE B CA 1
ATOM 3284 C C . ILE B 1 126 ? 3.592 -7.199 -20.859 1 98.5 126 ILE B C 1
ATOM 3286 O O . ILE B 1 126 ? 4.477 -6.34 -20.812 1 98.5 126 ILE B O 1
ATOM 3290 N N . GLN B 1 127 ? 3.23 -7.742 -21.953 1 98 127 GLN B N 1
ATOM 3291 C CA . GLN B 1 127 ? 3.891 -7.461 -23.234 1 98 127 GLN B CA 1
ATOM 3292 C C . GLN B 1 127 ? 3.682 -6.012 -23.656 1 98 127 GLN B C 1
ATOM 3294 O O . GLN B 1 127 ? 4.625 -5.34 -24.078 1 98 127 GLN B O 1
ATOM 3299 N N . GLN B 1 128 ? 2.504 -5.512 -23.453 1 97.19 128 GLN B N 1
ATOM 3300 C CA . GLN B 1 128 ? 2.15 -4.191 -23.969 1 97.19 128 GLN B CA 1
ATOM 3301 C C . GLN B 1 128 ? 2.529 -3.096 -22.984 1 97.19 128 GLN B C 1
ATOM 3303 O O . GLN B 1 128 ? 3.09 -2.068 -23.375 1 97.19 128 GLN B O 1
ATOM 3308 N N . GLN B 1 129 ? 2.221 -3.348 -21.75 1 96.12 129 GLN B N 1
ATOM 3309 C CA . GLN B 1 129 ? 2.365 -2.283 -20.75 1 96.12 129 GLN B CA 1
ATOM 3310 C C . GLN B 1 129 ? 3.734 -2.338 -20.078 1 96.12 129 GLN B C 1
ATOM 3312 O O . GLN B 1 129 ? 4.32 -1.301 -19.766 1 96.12 129 GLN B O 1
ATOM 3317 N N . LEU B 1 130 ? 4.188 -3.572 -19.844 1 96 130 LEU B N 1
ATOM 3318 C CA . LEU B 1 130 ? 5.461 -3.725 -19.156 1 96 130 LEU B CA 1
ATOM 3319 C C . LEU B 1 130 ? 6.582 -4.039 -20.141 1 96 130 LEU B C 1
ATOM 3321 O O . LEU B 1 130 ? 7.742 -4.176 -19.734 1 96 130 LEU B O 1
ATOM 3325 N N . ARG B 1 131 ? 6.316 -4.129 -21.438 1 95.88 131 ARG B N 1
ATOM 3326 C CA . ARG B 1 131 ? 7.266 -4.293 -22.531 1 95.88 131 ARG B CA 1
ATOM 3327 C C . ARG B 1 131 ? 8.211 -5.461 -22.281 1 95.88 131 ARG B C 1
ATOM 3329 O O . ARG B 1 131 ? 9.43 -5.305 -22.328 1 95.88 131 ARG B O 1
ATOM 3336 N N . ASP B 1 132 ? 7.621 -6.516 -21.953 1 97.62 132 ASP B N 1
ATOM 3337 C CA . ASP B 1 132 ? 8.352 -7.746 -21.672 1 97.62 132 ASP B CA 1
ATOM 3338 C C . ASP B 1 132 ? 7.684 -8.953 -22.328 1 97.62 132 ASP B C 1
ATOM 3340 O O . ASP B 1 132 ? 6.457 -9 -22.438 1 97.62 132 ASP B O 1
ATOM 3344 N N . ASN B 1 133 ? 8.469 -9.938 -22.75 1 97.94 133 ASN B N 1
ATOM 3345 C CA . ASN B 1 133 ? 7.965 -11.133 -23.406 1 97.94 133 ASN B CA 1
ATOM 3346 C C . ASN B 1 133 ? 8.32 -12.406 -22.641 1 97.94 133 ASN B C 1
ATOM 3348 O O . ASN B 1 133 ? 9.328 -12.445 -21.938 1 97.94 133 ASN B O 1
ATOM 3352 N N . VAL B 1 134 ? 7.496 -13.383 -22.844 1 98.12 134 VAL B N 1
ATOM 3353 C CA . VAL B 1 134 ? 7.742 -14.656 -22.172 1 98.12 134 VAL B CA 1
ATOM 3354 C C . VAL B 1 134 ? 9 -15.305 -22.734 1 98.12 134 VAL B C 1
ATOM 3356 O O . VAL B 1 134 ? 9.141 -15.445 -23.953 1 98.12 134 VAL B O 1
ATOM 3359 N N . HIS B 1 135 ? 9.914 -15.648 -21.875 1 97.81 135 HIS B N 1
ATOM 3360 C CA . HIS B 1 135 ? 11.133 -16.375 -22.25 1 97.81 135 HIS B CA 1
ATOM 3361 C C . HIS B 1 135 ? 10.906 -17.875 -22.203 1 97.81 135 HIS B C 1
ATOM 3363 O O . HIS B 1 135 ? 11.211 -18.594 -23.156 1 97.81 135 HIS B O 1
ATOM 3369 N N . PHE B 1 136 ? 10.398 -18.344 -21.109 1 97.94 136 PHE B N 1
ATOM 3370 C CA . PHE B 1 136 ? 10.055 -19.75 -20.984 1 97.94 136 PHE B CA 1
ATOM 3371 C C . PHE B 1 136 ? 8.961 -19.953 -19.938 1 97.94 136 PHE B C 1
ATOM 3373 O O . PHE B 1 136 ? 8.656 -19.031 -19.172 1 97.94 136 PHE B O 1
ATOM 3380 N N . VAL B 1 137 ? 8.328 -21.125 -20.016 1 98.44 137 VAL B N 1
ATOM 3381 C CA . VAL B 1 137 ? 7.207 -21.453 -19.125 1 98.44 137 VAL B CA 1
ATOM 3382 C C . VAL B 1 137 ? 7.523 -22.719 -18.328 1 98.44 137 VAL B C 1
ATOM 3384 O O . VAL B 1 137 ? 8.109 -23.656 -18.859 1 98.44 137 VAL B O 1
ATOM 3387 N N . VAL B 1 138 ? 7.195 -22.703 -17.047 1 98.19 138 VAL B N 1
ATOM 3388 C CA . VAL B 1 138 ? 7.277 -23.891 -16.203 1 98.19 138 VAL B CA 1
ATOM 3389 C C . VAL B 1 138 ? 5.871 -24.359 -15.836 1 98.19 138 VAL B C 1
ATOM 3391 O O . VAL B 1 138 ? 5.039 -23.578 -15.375 1 98.19 138 VAL B O 1
ATOM 3394 N N . LEU B 1 139 ? 5.637 -25.625 -16.109 1 98 139 LEU B N 1
ATOM 3395 C CA . LEU B 1 139 ? 4.387 -26.281 -15.742 1 98 139 LEU B CA 1
ATOM 3396 C C . LEU B 1 139 ? 4.617 -27.328 -14.656 1 98 139 LEU B C 1
ATOM 3398 O O . LEU B 1 139 ? 5.672 -27.953 -14.617 1 98 139 LEU B O 1
ATOM 3402 N N . GLY B 1 140 ? 3.637 -27.453 -13.805 1 97.62 140 GLY B N 1
ATOM 3403 C CA . GLY B 1 140 ? 3.658 -28.516 -12.812 1 97.62 140 GLY B CA 1
ATOM 3404 C C . GLY B 1 140 ? 2.283 -28.859 -12.266 1 97.62 140 GLY B C 1
ATOM 3405 O O . GLY B 1 140 ? 1.286 -28.25 -12.672 1 97.62 140 GLY B O 1
ATOM 3406 N N . HIS B 1 141 ? 2.225 -29.891 -11.492 1 97.69 141 HIS B N 1
ATOM 3407 C CA . HIS B 1 141 ? 0.999 -30.359 -10.867 1 97.69 141 HIS B CA 1
ATOM 3408 C C . HIS B 1 141 ? 1.276 -30.938 -9.477 1 97.69 141 HIS B C 1
ATOM 3410 O O . HIS B 1 141 ? 2.17 -31.766 -9.312 1 97.69 141 HIS B O 1
ATOM 3416 N N . TYR B 1 142 ? 0.466 -30.562 -8.531 1 96.62 142 TYR B N 1
ATOM 3417 C CA . TYR B 1 142 ? 0.766 -30.906 -7.148 1 96.62 142 TYR B CA 1
ATOM 3418 C C . TYR B 1 142 ? 0.376 -32.344 -6.84 1 96.62 142 TYR B C 1
ATOM 3420 O O . TYR B 1 142 ? 0.669 -32.844 -5.758 1 96.62 142 TYR B O 1
ATOM 3428 N N . GLN B 1 143 ? -0.165 -33.031 -7.805 1 95.38 143 GLN B N 1
ATOM 3429 C CA . GLN B 1 143 ? -0.498 -34.438 -7.625 1 95.38 143 GLN B CA 1
ATOM 3430 C C . GLN B 1 143 ? 0.631 -35.344 -8.125 1 95.38 143 GLN B C 1
ATOM 3432 O O . GLN B 1 143 ? 0.614 -36.562 -7.895 1 95.38 143 GLN B O 1
ATOM 3437 N N . LEU B 1 144 ? 1.663 -34.781 -8.758 1 95.88 144 LEU B N 1
ATOM 3438 C CA . LEU B 1 144 ? 2.705 -35.594 -9.391 1 95.88 144 LEU B CA 1
ATOM 3439 C C . LEU B 1 144 ? 3.527 -36.312 -8.344 1 95.88 144 LEU B C 1
ATOM 3441 O O . LEU B 1 144 ? 3.863 -37.5 -8.523 1 95.88 144 LEU B O 1
ATOM 3445 N N . LEU B 1 145 ? 3.85 -35.625 -7.355 1 94.56 145 LEU B N 1
ATOM 3446 C CA . LEU B 1 145 ? 4.668 -36.281 -6.332 1 94.56 145 LEU B CA 1
ATOM 3447 C C . LEU B 1 145 ? 3.955 -37.5 -5.75 1 94.56 145 LEU B C 1
ATOM 3449 O O . LEU B 1 145 ? 4.574 -38.531 -5.539 1 94.56 145 LEU B O 1
ATOM 3453 N N . ASP B 1 146 ? 2.699 -37.375 -5.488 1 94.31 146 ASP B N 1
ATOM 3454 C CA . ASP B 1 146 ? 1.91 -38.469 -4.965 1 94.31 146 ASP B CA 1
ATOM 3455 C C . ASP B 1 146 ? 1.841 -39.625 -5.973 1 94.31 146 ASP B C 1
ATOM 3457 O O . ASP B 1 146 ? 1.795 -40.812 -5.59 1 94.31 146 ASP B O 1
ATOM 3461 N N . ALA B 1 147 ? 1.801 -39.281 -7.184 1 95.25 147 ALA B N 1
ATOM 3462 C CA . ALA B 1 147 ? 1.706 -40.281 -8.242 1 95.25 147 ALA B CA 1
ATOM 3463 C C . ALA B 1 147 ? 3.027 -41.031 -8.414 1 95.25 147 ALA B C 1
ATOM 3465 O O . ALA B 1 147 ? 3.043 -42.219 -8.812 1 95.25 147 ALA B O 1
ATOM 3466 N N . LEU B 1 148 ? 4.137 -40.406 -8.086 1 96.38 148 LEU B N 1
ATOM 3467 C CA . LEU B 1 148 ? 5.445 -40.938 -8.43 1 96.38 148 LEU B CA 1
ATOM 3468 C C . LEU B 1 148 ? 6.145 -41.5 -7.207 1 96.38 148 LEU B C 1
ATOM 3470 O O . LEU B 1 148 ? 7.109 -42.281 -7.332 1 96.38 148 LEU B O 1
ATOM 3474 N N . LEU B 1 149 ? 5.695 -41.125 -6.07 1 95.94 149 LEU B N 1
ATOM 3475 C CA . LEU B 1 149 ? 6.395 -41.438 -4.836 1 95.94 149 LEU B CA 1
ATOM 3476 C C . LEU B 1 149 ? 5.43 -42.031 -3.801 1 95.94 149 LEU B C 1
ATOM 3478 O O . LEU B 1 149 ? 4.461 -41.344 -3.422 1 95.94 149 LEU B O 1
ATOM 3482 N N . ASP B 1 150 ? 5.742 -43.219 -3.307 1 95.19 150 ASP B N 1
ATOM 3483 C CA . ASP B 1 150 ? 4.926 -43.844 -2.27 1 95.19 150 ASP B CA 1
ATOM 3484 C C . ASP B 1 150 ? 4.852 -42.938 -1.025 1 95.19 150 ASP B C 1
ATOM 3486 O O . ASP B 1 150 ? 5.848 -42.344 -0.63 1 95.19 150 ASP B O 1
ATOM 3490 N N . LYS B 1 151 ? 3.73 -42.969 -0.404 1 94.94 151 LYS B N 1
ATOM 3491 C CA . LYS B 1 151 ? 3.51 -42.125 0.775 1 94.94 151 LYS B CA 1
ATOM 3492 C C . LYS B 1 151 ? 4.535 -42.438 1.862 1 94.94 151 LYS B C 1
ATOM 3494 O O . LYS B 1 151 ? 4.961 -41.531 2.594 1 94.94 151 LYS B O 1
ATOM 3499 N N . SER B 1 152 ? 4.887 -43.656 1.976 1 94.56 152 SER B N 1
ATOM 3500 C CA . SER B 1 152 ? 5.852 -44.062 2.99 1 94.56 152 SER B CA 1
ATOM 3501 C C . SER B 1 152 ? 7.223 -43.438 2.74 1 94.56 152 SER B C 1
ATOM 3503 O O . SER B 1 152 ? 8.031 -43.312 3.662 1 94.56 152 SER B O 1
ATOM 3505 N N . LEU B 1 153 ? 7.465 -43.062 1.528 1 95 153 LEU B N 1
ATOM 3506 C CA . LEU B 1 153 ? 8.758 -42.5 1.156 1 95 153 LEU B CA 1
ATOM 3507 C C . LEU B 1 153 ? 8.711 -40.969 1.162 1 95 153 LEU B C 1
ATOM 3509 O O . LEU B 1 153 ? 9.727 -40.312 0.908 1 95 153 LEU B O 1
ATOM 3513 N N . GLN B 1 154 ? 7.594 -40.375 1.421 1 95.12 154 GLN B N 1
ATOM 3514 C CA . GLN B 1 154 ? 7.457 -38.906 1.453 1 95.12 154 GLN B CA 1
ATOM 3515 C C . GLN B 1 154 ? 7.836 -38.344 2.822 1 95.12 154 GLN B C 1
ATOM 3517 O O . GLN B 1 154 ? 7.023 -37.688 3.475 1 95.12 154 GLN B O 1
ATOM 3522 N N . THR B 1 155 ? 9.078 -38.562 3.115 1 94.69 155 THR B N 1
ATOM 3523 C CA . THR B 1 155 ? 9.648 -38 4.344 1 94.69 155 THR B CA 1
ATOM 3524 C C . THR B 1 155 ? 10.234 -36.625 4.113 1 94.69 155 THR B C 1
ATOM 3526 O O . THR B 1 155 ? 10.562 -36.25 2.98 1 94.69 155 THR B O 1
ATOM 3529 N N . PRO B 1 156 ? 10.391 -35.844 5.188 1 94.44 156 PRO B N 1
ATOM 3530 C CA . PRO B 1 156 ? 10.953 -34.531 5.039 1 94.44 156 PRO B CA 1
ATOM 3531 C C . PRO B 1 156 ? 12.312 -34.531 4.336 1 94.44 156 PRO B C 1
ATOM 3533 O O . PRO B 1 156 ? 12.586 -33.656 3.508 1 94.44 156 PRO B O 1
ATOM 3536 N N . ASP B 1 157 ? 13.109 -35.469 4.613 1 94.56 157 ASP B N 1
ATOM 3537 C CA . ASP B 1 157 ? 14.438 -35.562 4.027 1 94.56 157 ASP B CA 1
ATOM 3538 C C . ASP B 1 157 ? 14.359 -35.781 2.518 1 94.56 157 ASP B C 1
ATOM 3540 O O . ASP B 1 157 ? 15.023 -35.094 1.745 1 94.56 157 ASP B O 1
ATOM 3544 N N . ILE B 1 158 ? 13.578 -36.719 2.131 1 95.62 158 ILE B N 1
ATOM 3545 C CA . ILE B 1 158 ? 13.461 -37.062 0.718 1 95.62 158 ILE B CA 1
ATOM 3546 C C . ILE B 1 158 ? 12.812 -35.906 -0.04 1 95.62 158 ILE B C 1
ATOM 3548 O O . ILE B 1 158 ? 13.273 -35.531 -1.122 1 95.62 158 ILE B O 1
ATOM 3552 N N . LEU B 1 159 ? 11.797 -35.344 0.551 1 95.69 159 LEU B N 1
ATOM 3553 C CA . LEU B 1 159 ? 11.109 -34.219 -0.08 1 95.69 159 LEU B CA 1
ATOM 3554 C C . LEU B 1 159 ? 12.047 -33.031 -0.253 1 95.69 159 LEU B C 1
ATOM 3556 O O . LEU B 1 159 ? 12.008 -32.344 -1.278 1 95.69 159 LEU B O 1
ATOM 3560 N N . SER B 1 160 ? 12.859 -32.812 0.695 1 95.75 160 SER B N 1
ATOM 3561 C CA . SER B 1 160 ? 13.844 -31.734 0.59 1 95.75 160 SER B CA 1
ATOM 3562 C C . SER B 1 160 ? 14.836 -32 -0.535 1 95.75 160 SER B C 1
ATOM 3564 O O . SER B 1 160 ? 15.195 -31.109 -1.292 1 95.75 160 SER B O 1
ATOM 3566 N N . MET B 1 161 ? 15.297 -33.188 -0.631 1 95.31 161 MET B N 1
ATOM 3567 C CA . MET B 1 161 ? 16.234 -33.562 -1.682 1 95.31 161 MET B CA 1
ATOM 3568 C C . MET B 1 161 ? 15.602 -33.438 -3.061 1 95.31 161 MET B C 1
ATOM 3570 O O . MET B 1 161 ? 16.281 -33.062 -4.023 1 95.31 161 MET B O 1
ATOM 3574 N N . ILE B 1 162 ? 14.328 -33.75 -3.145 1 95.69 162 ILE B N 1
ATOM 3575 C CA . ILE B 1 162 ? 13.609 -33.594 -4.402 1 95.69 162 ILE B CA 1
ATOM 3576 C C . ILE B 1 162 ? 13.531 -32.094 -4.773 1 95.69 162 ILE B C 1
ATOM 3578 O O . ILE B 1 162 ? 13.852 -31.719 -5.902 1 95.69 162 ILE B O 1
ATOM 3582 N N . GLU B 1 163 ? 13.18 -31.297 -3.803 1 93.44 163 GLU B N 1
ATOM 3583 C CA . GLU B 1 163 ? 13.07 -29.859 -4.027 1 93.44 163 GLU B CA 1
ATOM 3584 C C . GLU B 1 163 ? 14.406 -29.266 -4.484 1 93.44 163 GLU B C 1
ATOM 3586 O O . GLU B 1 163 ? 14.438 -28.375 -5.332 1 93.44 163 GLU B O 1
ATOM 3591 N N . GLU B 1 164 ? 15.43 -29.797 -3.957 1 94.44 164 GLU B N 1
ATOM 3592 C CA . GLU B 1 164 ? 16.766 -29.297 -4.262 1 94.44 164 GLU B CA 1
ATOM 3593 C C . GLU B 1 164 ? 17.344 -30 -5.488 1 94.44 164 GLU B C 1
ATOM 3595 O O . GLU B 1 164 ? 18.453 -29.672 -5.93 1 94.44 164 GLU B O 1
ATOM 3600 N N . ARG B 1 165 ? 16.656 -30.891 -5.969 1 94.44 165 ARG B N 1
ATOM 3601 C CA . ARG B 1 165 ? 17.109 -31.688 -7.102 1 94.44 165 ARG B CA 1
ATOM 3602 C C . ARG B 1 165 ? 18.453 -32.344 -6.809 1 94.44 165 ARG B C 1
ATOM 3604 O O . ARG B 1 165 ? 19.344 -32.375 -7.656 1 94.44 165 ARG B O 1
ATOM 3611 N N . ASN B 1 166 ? 18.531 -32.812 -5.617 1 94.81 166 ASN B N 1
ATOM 3612 C CA . ASN B 1 166 ? 19.734 -33.5 -5.176 1 94.81 166 ASN B CA 1
ATOM 3613 C C . ASN B 1 166 ? 19.766 -34.969 -5.648 1 94.81 166 ASN B C 1
ATOM 3615 O O . ASN B 1 166 ? 19.484 -35.875 -4.875 1 94.81 166 ASN B O 1
ATOM 3619 N N . LEU B 1 167 ? 20.297 -35.156 -6.84 1 94.88 167 LEU B N 1
ATOM 3620 C CA . LEU B 1 167 ? 20.25 -36.469 -7.484 1 94.88 167 LEU B CA 1
ATOM 3621 C C . LEU B 1 167 ? 21.094 -37.469 -6.723 1 94.88 167 LEU B C 1
ATOM 3623 O O . LEU B 1 167 ? 20.688 -38.625 -6.531 1 94.88 167 LEU B O 1
ATOM 3627 N N . SER B 1 168 ? 22.281 -37 -6.305 1 94.44 168 SER B N 1
ATOM 3628 C CA . SER B 1 168 ? 23.156 -37.906 -5.578 1 94.44 168 SER B CA 1
ATOM 3629 C C . SER B 1 168 ? 22.516 -38.406 -4.289 1 94.44 168 SER B C 1
ATOM 3631 O O . SER B 1 168 ? 22.594 -39.594 -3.959 1 94.44 168 SER B O 1
ATOM 3633 N N . GLY B 1 169 ? 21.891 -37.562 -3.586 1 95.06 169 GLY B N 1
ATOM 3634 C CA . GLY B 1 169 ? 21.203 -37.938 -2.367 1 95.06 169 GLY B CA 1
ATOM 3635 C C . GLY B 1 169 ? 19.984 -38.812 -2.617 1 95.06 169 GLY B C 1
ATOM 3636 O O . GLY B 1 169 ? 19.766 -39.781 -1.89 1 95.06 169 GLY B O 1
ATOM 3637 N N . LEU B 1 170 ? 19.281 -38.562 -3.668 1 96.38 170 LEU B N 1
ATOM 3638 C CA . LEU B 1 170 ? 18.062 -39.281 -3.98 1 96.38 170 LEU B CA 1
ATOM 3639 C C . LEU B 1 170 ? 18.359 -40.719 -4.375 1 96.38 170 LEU B C 1
ATOM 3641 O O . LEU B 1 170 ? 17.609 -41.656 -4.027 1 96.38 170 LEU B O 1
ATOM 3645 N N . VAL B 1 171 ? 19.453 -40.938 -5.062 1 95.62 171 VAL B N 1
ATOM 3646 C CA . VAL B 1 171 ? 19.828 -42.25 -5.504 1 95.62 171 VAL B CA 1
ATOM 3647 C C . VAL B 1 171 ? 20.109 -43.156 -4.293 1 95.62 171 VAL B C 1
ATOM 3649 O O . VAL B 1 171 ? 19.812 -44.344 -4.309 1 95.62 171 VAL B O 1
ATOM 3652 N N . THR B 1 172 ? 20.594 -42.531 -3.199 1 94.12 172 THR B N 1
ATOM 3653 C CA . THR B 1 172 ? 20.906 -43.281 -1.981 1 94.12 172 THR B CA 1
ATOM 3654 C C . THR B 1 172 ? 19.625 -43.75 -1.293 1 94.12 172 THR B C 1
ATOM 3656 O O . THR B 1 172 ? 19.594 -44.844 -0.732 1 94.12 172 THR B O 1
ATOM 3659 N N . TYR B 1 173 ? 18.578 -43.062 -1.414 1 92.94 173 TYR B N 1
ATOM 3660 C CA . TYR B 1 173 ? 17.359 -43.375 -0.684 1 92.94 173 TYR B CA 1
ATOM 3661 C C . TYR B 1 173 ? 16.359 -44.125 -1.57 1 92.94 173 TYR B C 1
ATOM 3663 O O . TYR B 1 173 ? 15.594 -44.938 -1.088 1 92.94 173 TYR B O 1
ATOM 3671 N N . LEU B 1 174 ? 16.219 -43.906 -2.877 1 94.25 174 LEU B N 1
ATOM 3672 C CA . LEU B 1 174 ? 15.195 -44.438 -3.768 1 94.25 174 LEU B CA 1
ATOM 3673 C C . LEU B 1 174 ? 15.789 -45.438 -4.75 1 94.25 174 LEU B C 1
ATOM 3675 O O . LEU B 1 174 ? 15.07 -46.25 -5.336 1 94.25 174 LEU B O 1
ATOM 3679 N N . SER B 1 175 ? 17.062 -45.312 -5.125 1 93.75 175 SER B N 1
ATOM 3680 C CA . SER B 1 175 ? 17.781 -46.062 -6.129 1 93.75 175 SER B CA 1
ATOM 3681 C C . SER B 1 175 ? 17.844 -45.344 -7.461 1 93.75 175 SER B C 1
ATOM 3683 O O . SER B 1 175 ? 17.094 -44.375 -7.676 1 93.75 175 SER B O 1
ATOM 3685 N N . THR B 1 176 ? 18.656 -45.781 -8.391 1 94.56 176 THR B N 1
ATOM 3686 C CA . THR B 1 176 ? 18.906 -45.125 -9.68 1 94.56 176 THR B CA 1
ATOM 3687 C C . THR B 1 176 ? 17.734 -45.344 -10.625 1 94.56 176 THR B C 1
ATOM 3689 O O . THR B 1 176 ? 17.469 -44.531 -11.492 1 94.56 176 THR B O 1
ATOM 3692 N N . GLU B 1 177 ? 16.969 -46.406 -10.375 1 94.75 177 GLU B N 1
ATOM 3693 C CA . GLU B 1 177 ? 15.914 -46.781 -11.305 1 94.75 177 GLU B CA 1
ATOM 3694 C C . GLU B 1 177 ? 14.586 -46.156 -10.906 1 94.75 177 GLU B C 1
ATOM 3696 O O . GLU B 1 177 ? 13.609 -46.219 -11.664 1 94.75 177 GLU B O 1
ATOM 3701 N N . HIS B 1 178 ? 14.555 -45.562 -9.773 1 96.38 178 HIS B N 1
ATOM 3702 C CA . HIS B 1 178 ? 13.297 -44.969 -9.312 1 96.38 178 HIS B CA 1
ATOM 3703 C C . HIS B 1 178 ? 12.789 -43.906 -10.281 1 96.38 178 HIS B C 1
ATOM 3705 O O . HIS B 1 178 ? 13.578 -43.125 -10.805 1 96.38 178 HIS B O 1
ATOM 3711 N N . PRO B 1 179 ? 11.508 -43.875 -10.469 1 95.75 179 PRO B N 1
ATOM 3712 C CA . PRO B 1 179 ? 10.922 -42.938 -11.445 1 95.75 179 PRO B CA 1
ATOM 3713 C C . PRO B 1 179 ? 11.344 -41.5 -11.211 1 95.75 179 PRO B C 1
ATOM 3715 O O . PRO B 1 179 ? 11.688 -40.781 -12.156 1 95.75 179 PRO B O 1
ATOM 3718 N N . ILE B 1 180 ? 11.367 -40.969 -9.992 1 96.25 180 ILE B N 1
ATOM 3719 C CA . ILE B 1 180 ? 11.727 -39.594 -9.664 1 96.25 180 ILE B CA 1
ATOM 3720 C C . ILE B 1 180 ? 13.148 -39.312 -10.133 1 96.25 180 ILE B C 1
ATOM 3722 O O . ILE B 1 180 ? 13.414 -38.281 -10.758 1 96.25 180 ILE B O 1
ATOM 3726 N N . VAL B 1 181 ? 14.039 -40.219 -9.844 1 96.19 181 VAL B N 1
ATOM 3727 C CA . VAL B 1 181 ? 15.438 -40.062 -10.227 1 96.19 181 VAL B CA 1
ATOM 3728 C C . VAL B 1 181 ? 15.57 -40.062 -11.742 1 96.19 181 VAL B C 1
ATOM 3730 O O . VAL B 1 181 ? 16.266 -39.219 -12.312 1 96.19 181 VAL B O 1
ATOM 3733 N N . GLN B 1 182 ? 14.859 -40.969 -12.391 1 95.69 182 GLN B N 1
ATOM 3734 C CA . GLN B 1 182 ? 14.914 -41.094 -13.844 1 95.69 182 GLN B CA 1
ATOM 3735 C C . GLN B 1 182 ? 14.391 -39.812 -14.516 1 95.69 182 GLN B C 1
ATOM 3737 O O . GLN B 1 182 ? 14.984 -39.344 -15.484 1 95.69 182 GLN B O 1
ATOM 3742 N N . ILE B 1 183 ? 13.336 -39.312 -14.023 1 96 183 ILE B N 1
ATOM 3743 C CA . ILE B 1 183 ? 12.734 -38.125 -14.609 1 96 183 ILE B CA 1
ATOM 3744 C C . ILE B 1 183 ? 13.656 -36.906 -14.391 1 96 183 ILE B C 1
ATOM 3746 O O . ILE B 1 183 ? 13.898 -36.125 -15.312 1 96 183 ILE B O 1
ATOM 3750 N N . LEU B 1 184 ? 14.219 -36.75 -13.188 1 95.38 184 LEU B N 1
ATOM 3751 C CA . LEU B 1 184 ? 15.031 -35.594 -12.828 1 95.38 184 LEU B CA 1
ATOM 3752 C C . LEU B 1 184 ? 16.344 -35.594 -13.617 1 95.38 184 LEU B C 1
ATOM 3754 O O . LEU B 1 184 ? 16.984 -34.562 -13.75 1 95.38 184 LEU B O 1
ATOM 3758 N N . LYS B 1 185 ? 16.734 -36.719 -14.148 1 94 185 LYS B N 1
ATOM 3759 C CA . LYS B 1 185 ? 17.938 -36.812 -14.953 1 94 185 LYS B CA 1
ATOM 3760 C C . LYS B 1 185 ? 17.719 -36.25 -16.344 1 94 185 LYS B C 1
ATOM 3762 O O . LYS B 1 185 ? 18.672 -35.875 -17.047 1 94 185 LYS B O 1
ATOM 3767 N N . GLU B 1 186 ? 16.5 -36.188 -16.75 1 93.75 186 GLU B N 1
ATOM 3768 C CA . GLU B 1 186 ? 16.172 -35.688 -18.078 1 93.75 186 GLU B CA 1
ATOM 3769 C C . GLU B 1 186 ? 16.156 -34.156 -18.078 1 93.75 186 GLU B C 1
ATOM 3771 O O . GLU B 1 186 ? 15.938 -33.531 -17.047 1 93.75 186 GLU B O 1
ATOM 3776 N N . ASN B 1 187 ? 16.406 -33.625 -19.266 1 93.81 187 ASN B N 1
ATOM 3777 C CA . ASN B 1 187 ? 16.172 -32.188 -19.438 1 93.81 187 ASN B CA 1
ATOM 3778 C C . ASN B 1 187 ? 14.727 -31.828 -19.141 1 93.81 187 ASN B C 1
ATOM 3780 O O . ASN B 1 187 ? 13.805 -32.562 -19.5 1 93.81 187 ASN B O 1
ATOM 3784 N N . THR B 1 188 ? 14.531 -30.656 -18.516 1 92.12 188 THR B N 1
ATOM 3785 C CA . THR B 1 188 ? 13.211 -30.266 -18.047 1 92.12 188 THR B CA 1
ATOM 3786 C C . THR B 1 188 ? 12.234 -30.141 -19.219 1 92.12 188 THR B C 1
ATOM 3788 O O . THR B 1 188 ? 11.023 -30.281 -19.047 1 92.12 188 THR B O 1
ATOM 3791 N N . GLN B 1 189 ? 12.656 -29.953 -20.469 1 92.5 189 GLN B N 1
ATOM 3792 C CA . GLN B 1 189 ? 11.805 -29.844 -21.656 1 92.5 189 GLN B CA 1
ATOM 3793 C C . GLN B 1 189 ? 11.297 -31.203 -22.094 1 92.5 189 GLN B C 1
ATOM 3795 O O . GLN B 1 189 ? 10.242 -31.312 -22.734 1 92.5 189 GLN B O 1
ATOM 3800 N N . GLN B 1 190 ? 12.031 -32.219 -21.656 1 92.75 190 GLN B N 1
ATOM 3801 C CA . GLN B 1 190 ? 11.711 -33.562 -22.094 1 92.75 190 GLN B CA 1
ATOM 3802 C C . GLN B 1 190 ? 10.945 -34.312 -21 1 92.75 190 GLN B C 1
ATOM 3804 O O . GLN B 1 190 ? 10.375 -35.375 -21.266 1 92.75 190 GLN B O 1
ATOM 3809 N N . GLN B 1 191 ? 10.898 -33.75 -19.844 1 93.19 191 GLN B N 1
ATOM 3810 C CA . GLN B 1 191 ? 10.359 -34.469 -18.688 1 93.19 191 GLN B CA 1
ATOM 3811 C C . GLN B 1 191 ? 8.883 -34.781 -18.891 1 93.19 191 GLN B C 1
ATOM 3813 O O . GLN B 1 191 ? 8.398 -35.812 -18.469 1 93.19 191 GLN B O 1
ATOM 3818 N N . LEU B 1 192 ? 8.219 -33.875 -19.5 1 91.62 192 LEU B N 1
ATOM 3819 C CA . LEU B 1 192 ? 6.797 -34.125 -19.719 1 91.62 192 LEU B CA 1
ATOM 3820 C C . LEU B 1 192 ? 6.594 -35.375 -20.609 1 91.62 192 LEU B C 1
ATOM 3822 O O . LEU B 1 192 ? 5.699 -36.188 -20.344 1 91.62 192 LEU B O 1
ATOM 3826 N N . ASN B 1 193 ? 7.434 -35.531 -21.562 1 90.88 193 ASN B N 1
ATOM 3827 C CA . ASN B 1 193 ? 7.344 -36.656 -22.469 1 90.88 193 ASN B CA 1
ATOM 3828 C C . ASN B 1 193 ? 7.668 -37.969 -21.781 1 90.88 193 ASN B C 1
ATOM 3830 O O . ASN B 1 193 ? 7.062 -39 -22.078 1 90.88 193 ASN B O 1
ATOM 3834 N N . VAL B 1 194 ? 8.547 -37.938 -20.844 1 93.75 194 VAL B N 1
ATOM 3835 C CA . VAL B 1 194 ? 8.977 -39.156 -20.203 1 93.75 194 VAL B CA 1
ATOM 3836 C C . VAL B 1 194 ? 8.023 -39.5 -19.062 1 93.75 194 VAL B C 1
ATOM 3838 O O . VAL B 1 194 ? 7.914 -40.656 -18.672 1 93.75 194 VAL B O 1
ATOM 3841 N N . LEU B 1 195 ? 7.316 -38.531 -18.562 1 95.25 195 LEU B N 1
ATOM 3842 C CA . LEU B 1 195 ? 6.398 -38.719 -17.453 1 95.25 195 LEU B CA 1
ATOM 3843 C C . LEU B 1 195 ? 5.371 -39.781 -17.766 1 95.25 195 LEU B C 1
ATOM 3845 O O . LEU B 1 195 ? 4.965 -40.531 -16.875 1 95.25 195 LEU B O 1
ATOM 3849 N N . GLU B 1 196 ? 4.98 -39.906 -19.016 1 91.88 196 GLU B N 1
ATOM 3850 C CA . GLU B 1 196 ? 3.951 -40.844 -19.438 1 91.88 196 GLU B CA 1
ATOM 3851 C C . GLU B 1 196 ? 4.41 -42.281 -19.25 1 91.88 196 GLU B C 1
ATOM 3853 O O . GLU B 1 196 ? 3.588 -43.188 -19.219 1 91.88 196 GLU B O 1
ATOM 3858 N N . HIS B 1 197 ? 5.699 -42.5 -19.094 1 94.62 197 HIS B N 1
ATOM 3859 C CA . HIS B 1 197 ? 6.234 -43.812 -18.875 1 94.62 197 HIS B CA 1
ATOM 3860 C C . HIS B 1 197 ? 6.078 -44.25 -17.422 1 94.62 197 HIS B C 1
ATOM 3862 O O . HIS B 1 197 ? 6.184 -45.438 -17.109 1 94.62 197 HIS B O 1
ATOM 3868 N N . TYR B 1 198 ? 5.773 -43.312 -16.594 1 95.56 198 TYR B N 1
ATOM 3869 C CA . TYR B 1 198 ? 5.867 -43.625 -15.172 1 95.56 198 TYR B CA 1
ATOM 3870 C C . TYR B 1 198 ? 4.516 -43.438 -14.484 1 95.56 198 TYR B C 1
ATOM 3872 O O . TYR B 1 198 ? 4.316 -43.906 -13.367 1 95.56 198 TYR B O 1
ATOM 3880 N N . ILE B 1 199 ? 3.621 -42.75 -15.117 1 95.06 199 ILE B N 1
ATOM 3881 C CA . ILE B 1 199 ? 2.277 -42.625 -14.562 1 95.06 199 ILE B CA 1
ATOM 3882 C C . ILE B 1 199 ? 1.247 -42.969 -15.633 1 95.06 199 ILE B C 1
ATOM 3884 O O . ILE B 1 199 ? 1.495 -42.781 -16.828 1 95.06 199 ILE B O 1
ATOM 3888 N N . PRO B 1 200 ? 0.07 -43.5 -15.227 1 95.19 200 PRO B N 1
ATOM 3889 C CA . PRO B 1 200 ? -0.957 -43.875 -16.203 1 95.19 200 PRO B CA 1
ATOM 3890 C C . PRO B 1 200 ? -1.355 -42.719 -17.109 1 95.19 200 PRO B C 1
ATOM 3892 O O . PRO B 1 200 ? -1.447 -41.562 -16.641 1 95.19 200 PRO B O 1
ATOM 3895 N N . ASN B 1 201 ? -1.637 -43 -18.359 1 93.81 201 ASN B N 1
ATOM 3896 C CA . ASN B 1 201 ? -1.97 -42 -19.359 1 93.81 201 ASN B CA 1
ATOM 3897 C C . ASN B 1 201 ? -3.256 -41.25 -19 1 93.81 201 ASN B C 1
ATOM 3899 O O . ASN B 1 201 ? -3.461 -40.125 -19.422 1 93.81 201 ASN B O 1
ATOM 3903 N N . ASP B 1 202 ? -4.066 -41.969 -18.234 1 96.06 202 ASP B N 1
ATOM 3904 C CA . ASP B 1 202 ? -5.344 -41.344 -17.891 1 96.06 202 ASP B CA 1
ATOM 3905 C C . ASP B 1 202 ? -5.277 -40.688 -16.516 1 96.06 202 ASP B C 1
ATOM 3907 O O . ASP B 1 202 ? -6.301 -40.25 -15.984 1 96.06 202 ASP B O 1
ATOM 3911 N N . HIS B 1 203 ? -4.07 -40.656 -15.945 1 96.75 203 HIS B N 1
ATOM 3912 C CA . HIS B 1 203 ? -3.943 -39.906 -14.688 1 96.75 203 HIS B CA 1
ATOM 3913 C C . HIS B 1 203 ? -4.316 -38.438 -14.867 1 96.75 203 HIS B C 1
ATOM 3915 O O . HIS B 1 203 ? -3.85 -37.781 -15.805 1 96.75 203 HIS B O 1
ATOM 3921 N N . PRO B 1 204 ? -5.082 -37.938 -13.984 1 95.94 204 PRO B N 1
ATOM 3922 C CA . PRO B 1 204 ? -5.59 -36.562 -14.156 1 95.94 204 PRO B CA 1
ATOM 3923 C C . PRO B 1 204 ? -4.477 -35.531 -14.305 1 95.94 204 PRO B C 1
ATOM 3925 O O . PRO B 1 204 ? -4.582 -34.625 -15.117 1 95.94 204 PRO B O 1
ATOM 3928 N N . ALA B 1 205 ? -3.428 -35.656 -13.578 1 96.94 205 ALA B N 1
ATOM 3929 C CA . ALA B 1 205 ? -2.316 -34.719 -13.641 1 96.94 205 ALA B CA 1
ATOM 3930 C C . ALA B 1 205 ? -1.667 -34.719 -15.016 1 96.94 205 ALA B C 1
ATOM 3932 O O . ALA B 1 205 ? -1.374 -33.656 -15.578 1 96.94 205 ALA B O 1
ATOM 3933 N N . LEU B 1 206 ? -1.422 -35.875 -15.539 1 97 206 LEU B N 1
ATOM 3934 C CA . LEU B 1 206 ? -0.793 -36 -16.859 1 97 206 LEU B CA 1
ATOM 3935 C C . LEU B 1 206 ? -1.707 -35.469 -17.938 1 97 206 LEU B C 1
ATOM 3937 O O . LEU B 1 206 ? -1.252 -34.75 -18.844 1 97 206 LEU B O 1
ATOM 3941 N N . VAL B 1 207 ? -2.969 -35.781 -17.844 1 97.31 207 VAL B N 1
ATOM 3942 C CA . VAL B 1 207 ? -3.945 -35.344 -18.828 1 97.31 207 VAL B CA 1
ATOM 3943 C C . VAL B 1 207 ? -3.982 -33.812 -18.859 1 97.31 207 VAL B C 1
ATOM 3945 O O . VAL B 1 207 ? -3.895 -33.188 -19.922 1 97.31 207 VAL B O 1
ATOM 3948 N N . GLU B 1 208 ? -4.066 -33.219 -17.703 1 97.19 208 GLU B N 1
ATOM 3949 C CA . GLU B 1 208 ? -4.137 -31.766 -17.609 1 97.19 208 GLU B CA 1
ATOM 3950 C C . GLU B 1 208 ? -2.855 -31.109 -18.125 1 97.19 208 GLU B C 1
ATOM 3952 O O . GLU B 1 208 ? -2.902 -30.109 -18.828 1 97.19 208 GLU B O 1
ATOM 3957 N N . LEU B 1 209 ? -1.75 -31.672 -17.812 1 97.88 209 LEU B N 1
ATOM 3958 C CA . LEU B 1 209 ? -0.466 -31.141 -18.25 1 97.88 209 LEU B CA 1
ATOM 3959 C C . LEU B 1 209 ? -0.365 -31.156 -19.766 1 97.88 209 LEU B C 1
ATOM 3961 O O . LEU B 1 209 ? 0.09 -30.188 -20.375 1 97.88 209 LEU B O 1
ATOM 3965 N N . LYS B 1 210 ? -0.783 -32.219 -20.312 1 96.94 210 LYS B N 1
ATOM 3966 C CA . LYS B 1 210 ? -0.72 -32.344 -21.766 1 96.94 210 LYS B CA 1
ATOM 3967 C C . LYS B 1 210 ? -1.65 -31.359 -22.438 1 96.94 210 LYS B C 1
ATOM 3969 O O . LYS B 1 210 ? -1.303 -30.781 -23.484 1 96.94 210 LYS B O 1
ATOM 3974 N N . ILE B 1 211 ? -2.805 -31.172 -21.906 1 97.44 211 ILE B N 1
ATOM 3975 C CA . ILE B 1 211 ? -3.744 -30.203 -22.438 1 97.44 211 ILE B CA 1
ATOM 3976 C C . ILE B 1 211 ? -3.113 -28.812 -22.422 1 97.44 211 ILE B C 1
ATOM 3978 O O . ILE B 1 211 ? -3.154 -28.078 -23.422 1 97.44 211 ILE B O 1
ATOM 3982 N N . TRP B 1 212 ? -2.484 -28.422 -21.297 1 98.19 212 TRP B N 1
ATOM 3983 C CA . TRP B 1 212 ? -1.87 -27.109 -21.141 1 98.19 212 TRP B CA 1
ATOM 3984 C C . TRP B 1 212 ? -0.659 -26.969 -22.047 1 98.19 212 TRP B C 1
ATOM 3986 O O . TRP B 1 212 ? -0.449 -25.906 -22.656 1 98.19 212 TRP B O 1
ATOM 3996 N N . GLU B 1 213 ? 0.141 -28.016 -22.156 1 97.44 213 GLU B N 1
ATOM 3997 C CA . GLU B 1 213 ? 1.295 -27.953 -23.047 1 97.44 213 GLU B CA 1
ATOM 3998 C C . GLU B 1 213 ? 0.867 -27.703 -24.484 1 97.44 213 GLU B C 1
ATOM 4000 O O . GLU B 1 213 ? 1.44 -26.844 -25.172 1 97.44 213 GLU B O 1
ATOM 4005 N N . ARG B 1 214 ? -0.124 -28.438 -24.938 1 97.06 214 ARG B N 1
ATOM 4006 C CA . ARG B 1 214 ? -0.625 -28.281 -26.297 1 97.06 214 ARG B CA 1
ATOM 4007 C C . ARG B 1 214 ? -1.148 -26.859 -26.531 1 97.06 214 ARG B C 1
ATOM 4009 O O . ARG B 1 214 ? -0.884 -26.25 -27.562 1 97.06 214 ARG B O 1
ATOM 4016 N N . TRP B 1 215 ? -1.918 -26.391 -25.578 1 98.12 215 TRP B N 1
ATOM 4017 C CA . TRP B 1 215 ? -2.465 -25.047 -25.688 1 98.12 215 TRP B CA 1
ATOM 4018 C C . TRP B 1 215 ? -1.349 -24 -25.75 1 98.12 215 TRP B C 1
ATOM 4020 O O . TRP B 1 215 ? -1.396 -23.078 -26.562 1 98.12 215 TRP B O 1
ATOM 4030 N N . LEU B 1 216 ? -0.333 -24.141 -24.922 1 98.19 216 LEU B N 1
ATOM 4031 C CA . LEU B 1 216 ? 0.789 -23.203 -24.891 1 98.19 216 LEU B CA 1
ATOM 4032 C C . LEU B 1 216 ? 1.543 -23.219 -26.219 1 98.19 216 LEU B C 1
ATOM 4034 O O . LEU B 1 216 ? 1.914 -22.172 -26.75 1 98.19 216 LEU B O 1
ATOM 4038 N N . HIS B 1 217 ? 1.7 -24.406 -26.766 1 97.5 217 HIS B N 1
ATOM 4039 C CA . HIS B 1 217 ? 2.336 -24.531 -28.078 1 97.5 217 HIS B CA 1
ATOM 4040 C C . HIS B 1 217 ? 1.538 -23.797 -29.141 1 97.5 217 HIS B C 1
ATOM 4042 O O . HIS B 1 217 ? 2.113 -23.109 -29.984 1 97.5 217 HIS B O 1
ATOM 4048 N N . LYS B 1 218 ? 0.282 -23.953 -29.078 1 97.62 218 LYS B N 1
ATOM 4049 C CA . LYS B 1 218 ? -0.592 -23.297 -30.047 1 97.62 218 LYS B CA 1
ATOM 4050 C C . LYS B 1 218 ? -0.498 -21.781 -29.922 1 97.62 218 LYS B C 1
ATOM 4052 O O . LYS B 1 218 ? -0.638 -21.062 -30.906 1 97.62 218 LYS B O 1
ATOM 4057 N N . GLN B 1 219 ? -0.255 -21.297 -28.672 1 97.5 219 GLN B N 1
ATOM 4058 C CA . GLN B 1 219 ? -0.117 -19.859 -28.438 1 97.5 219 GLN B CA 1
ATOM 4059 C C . GLN B 1 219 ? 1.26 -19.359 -28.875 1 97.5 219 GLN B C 1
ATOM 4061 O O . GLN B 1 219 ? 1.514 -18.156 -28.891 1 97.5 219 GLN B O 1
ATOM 4066 N N . GLY B 1 220 ? 2.215 -20.297 -29.172 1 96.81 220 GLY B N 1
ATOM 4067 C CA . GLY B 1 220 ? 3.516 -19.906 -29.703 1 96.81 220 GLY B CA 1
ATOM 4068 C C . GLY B 1 220 ? 4.641 -20.078 -28.688 1 96.81 220 GLY B C 1
ATOM 4069 O O . GLY B 1 220 ? 5.785 -19.719 -28.969 1 96.81 220 GLY B O 1
ATOM 407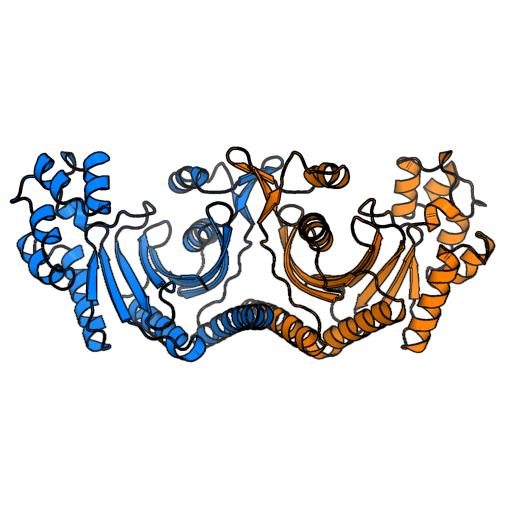0 N N . TYR B 1 221 ? 4.316 -20.609 -27.547 1 96.75 221 TYR B N 1
ATOM 4071 C CA . TYR B 1 221 ? 5.352 -20.844 -26.547 1 96.75 221 TYR B CA 1
ATOM 4072 C C . TYR B 1 221 ? 6.012 -22.203 -26.75 1 96.75 221 TYR B C 1
ATOM 4074 O O . TYR B 1 221 ? 5.344 -23.234 -26.672 1 96.75 221 TYR B O 1
ATOM 4082 N N . LYS B 1 222 ? 7.324 -22.203 -26.938 1 92.75 222 LYS B N 1
ATOM 4083 C CA . LYS B 1 222 ? 8.008 -23.453 -27.297 1 92.75 222 LYS B CA 1
ATOM 4084 C C . LYS B 1 222 ? 8.867 -23.953 -26.156 1 92.75 222 LYS B C 1
ATOM 4086 O O . LYS B 1 222 ? 9.102 -25.156 -26.031 1 92.75 222 LYS B O 1
ATOM 4091 N N . ASP B 1 223 ? 9.344 -23.062 -25.359 1 96.81 223 ASP B N 1
ATOM 4092 C CA . ASP B 1 223 ? 10.227 -23.438 -24.266 1 96.81 223 ASP B CA 1
ATOM 4093 C C . ASP B 1 223 ? 9.43 -23.703 -22.984 1 96.81 223 ASP B C 1
ATOM 4095 O O . ASP B 1 223 ? 9.312 -22.844 -22.125 1 96.81 223 ASP B O 1
ATOM 4099 N N . ILE B 1 224 ? 8.906 -24.891 -22.922 1 97.69 224 ILE B N 1
ATOM 4100 C CA . ILE B 1 224 ? 8.062 -25.312 -21.812 1 97.69 224 ILE B CA 1
ATOM 4101 C C . ILE B 1 224 ? 8.781 -26.375 -20.984 1 97.69 224 ILE B C 1
ATOM 4103 O O . ILE B 1 224 ? 9.25 -27.375 -21.531 1 97.69 224 ILE B O 1
ATOM 4107 N N . HIS B 1 225 ? 8.906 -26.125 -19.672 1 97.62 225 HIS B N 1
ATOM 4108 C CA . HIS B 1 225 ? 9.594 -27.016 -18.75 1 97.62 225 HIS B CA 1
ATOM 4109 C C . HIS B 1 225 ? 8.625 -27.625 -17.734 1 97.62 225 HIS B C 1
ATOM 4111 O O . HIS B 1 225 ? 7.652 -26.969 -17.344 1 97.62 225 HIS B O 1
ATOM 4117 N N . LEU B 1 226 ? 8.914 -28.812 -17.359 1 97.31 226 LEU B N 1
ATOM 4118 C CA . LEU B 1 226 ? 8.133 -29.469 -16.312 1 97.31 226 LEU B CA 1
ATOM 4119 C C . LEU B 1 226 ? 8.836 -29.359 -14.961 1 97.31 226 LEU B C 1
ATOM 4121 O O . LEU B 1 226 ? 10.055 -29.516 -14.875 1 97.31 226 LEU B O 1
ATOM 4125 N N . ASP B 1 227 ? 8.078 -29.031 -13.969 1 96.69 227 ASP B N 1
ATOM 4126 C CA . ASP B 1 227 ? 8.547 -29.109 -12.586 1 96.69 227 ASP B CA 1
ATOM 4127 C C . ASP B 1 227 ? 7.824 -30.203 -11.812 1 96.69 227 ASP B C 1
ATOM 4129 O O . ASP B 1 227 ? 6.66 -30.047 -11.445 1 96.69 227 ASP B O 1
ATOM 4133 N N . ILE B 1 228 ? 8.516 -31.234 -11.461 1 95.31 228 ILE B N 1
ATOM 4134 C CA . ILE B 1 228 ? 7.887 -32.344 -10.734 1 95.31 228 ILE B CA 1
ATOM 4135 C C . ILE B 1 228 ? 8.219 -32.219 -9.25 1 95.31 228 ILE B C 1
ATOM 4137 O O . ILE B 1 228 ? 7.785 -33.062 -8.445 1 95.31 228 ILE B O 1
ATOM 4141 N N . THR B 1 229 ? 9.008 -31.203 -8.883 1 94.69 229 THR B N 1
ATOM 4142 C CA . THR B 1 229 ? 9.555 -31.156 -7.539 1 94.69 229 THR B CA 1
ATOM 4143 C C . THR B 1 229 ? 8.727 -30.25 -6.645 1 94.69 229 THR B C 1
ATOM 4145 O O . THR B 1 229 ? 8.898 -30.234 -5.422 1 94.69 229 THR B O 1
ATOM 4148 N N . ALA B 1 230 ? 7.832 -29.578 -7.18 1 93.12 230 ALA B N 1
ATOM 4149 C CA . ALA B 1 230 ? 7.133 -28.516 -6.461 1 93.12 230 ALA B CA 1
ATOM 4150 C C . ALA B 1 230 ? 6.246 -29.094 -5.359 1 93.12 230 ALA B C 1
ATOM 4152 O O . ALA B 1 230 ? 5.574 -30.109 -5.562 1 93.12 230 ALA B O 1
ATOM 4153 N N . GLN B 1 231 ? 6.324 -28.453 -4.219 1 91.44 231 GLN B N 1
ATOM 4154 C CA . GLN B 1 231 ? 5.406 -28.719 -3.115 1 91.44 231 GLN B CA 1
ATOM 4155 C C . GLN B 1 231 ? 4.402 -27.578 -2.953 1 91.44 231 GLN B C 1
ATOM 4157 O O . GLN B 1 231 ? 4.746 -26.406 -3.113 1 91.44 231 GLN B O 1
ATOM 4162 N N . PRO B 1 232 ? 3.182 -28.016 -2.646 1 89.75 232 PRO B N 1
ATOM 4163 C CA . PRO B 1 232 ? 2.178 -26.953 -2.508 1 89.75 232 PRO B CA 1
ATOM 4164 C C . PRO B 1 232 ? 2.473 -26.016 -1.345 1 89.75 232 PRO B C 1
ATOM 4166 O O . PRO B 1 232 ? 2.754 -26.469 -0.233 1 89.75 232 PRO B O 1
ATOM 4169 N N . PRO B 1 233 ? 2.348 -24.703 -1.64 1 85.44 233 PRO B N 1
ATOM 4170 C CA . PRO B 1 233 ? 2.578 -23.75 -0.553 1 85.44 233 PRO B CA 1
ATOM 4171 C C . PRO B 1 233 ? 1.478 -23.781 0.506 1 85.44 233 PRO B C 1
ATOM 4173 O O . PRO B 1 233 ? 1.709 -23.406 1.654 1 85.44 233 PRO B O 1
ATOM 4176 N N . ARG B 1 234 ? 0.289 -24.203 0.076 1 86.94 234 ARG B N 1
ATOM 4177 C CA . ARG B 1 234 ? -0.874 -24.391 0.937 1 86.94 234 ARG B CA 1
ATOM 4178 C C . ARG B 1 234 ? -1.623 -25.672 0.564 1 86.94 234 ARG B C 1
ATOM 4180 O O . ARG B 1 234 ? -1.491 -26.172 -0.555 1 86.94 234 ARG B O 1
ATOM 4187 N N . SER B 1 235 ? -2.451 -26.016 1.507 1 86.62 235 SER B N 1
ATOM 4188 C CA . SER B 1 235 ? -3.104 -27.312 1.326 1 86.62 235 SER B CA 1
ATOM 4189 C C . SER B 1 235 ? -4.172 -27.25 0.239 1 86.62 235 SER B C 1
ATOM 4191 O O . SER B 1 235 ? -4.512 -28.266 -0.368 1 86.62 235 SER B O 1
ATOM 4193 N N . TYR B 1 236 ? -4.57 -26.031 -0.028 1 89.25 236 TYR B N 1
ATOM 4194 C CA . TYR B 1 236 ? -5.676 -25.953 -0.977 1 89.25 236 TYR B CA 1
ATOM 4195 C C . TYR B 1 236 ? -5.16 -25.906 -2.41 1 89.25 236 TYR B C 1
ATOM 4197 O O . TYR B 1 236 ? -5.945 -26 -3.359 1 89.25 236 TYR B O 1
ATOM 4205 N N . TYR B 1 237 ? -3.896 -25.891 -2.506 1 91.62 237 TYR B N 1
ATOM 4206 C CA . TYR B 1 237 ? -3.311 -26 -3.838 1 91.62 237 TYR B CA 1
ATOM 4207 C C . TYR B 1 237 ? -3.119 -27.469 -4.234 1 91.62 237 TYR B C 1
ATOM 4209 O O . TYR B 1 237 ? -2.168 -28.109 -3.791 1 91.62 237 TYR B O 1
ATOM 4217 N N . THR B 1 238 ? -3.998 -27.938 -5.129 1 90.88 238 THR B N 1
ATOM 4218 C CA . THR B 1 238 ? -3.996 -29.375 -5.418 1 90.88 238 THR B CA 1
ATOM 4219 C C . THR B 1 238 ? -3.879 -29.625 -6.918 1 90.88 238 THR B C 1
ATOM 4221 O O . THR B 1 238 ? -3.818 -30.766 -7.359 1 90.88 238 THR B O 1
ATOM 4224 N N . GLY B 1 239 ? -3.871 -28.594 -7.688 1 95.56 239 GLY B N 1
ATOM 4225 C CA . GLY B 1 239 ? -3.934 -28.781 -9.125 1 95.56 239 GLY B CA 1
ATOM 4226 C C . GLY B 1 239 ? -2.697 -28.281 -9.852 1 95.56 239 GLY B C 1
ATOM 4227 O O . GLY B 1 239 ? -1.593 -28.328 -9.305 1 95.56 239 GLY B O 1
ATOM 4228 N N . LEU B 1 240 ? -2.889 -28.062 -11.102 1 97.75 240 LEU B N 1
ATOM 4229 C CA . LEU B 1 240 ? -1.833 -27.562 -11.984 1 97.75 240 LEU B CA 1
ATOM 4230 C C . LEU B 1 240 ? -1.374 -26.172 -11.562 1 97.75 240 LEU B C 1
ATOM 4232 O O . LEU B 1 240 ? -2.188 -25.359 -11.141 1 97.75 240 LEU B O 1
ATOM 4236 N N . PHE B 1 241 ? -0.067 -25.906 -11.68 1 98.19 241 PHE B N 1
ATOM 4237 C CA . PHE B 1 241 ? 0.463 -24.562 -11.555 1 98.19 241 PHE B CA 1
ATOM 4238 C C . PHE B 1 241 ? 1.324 -24.203 -12.766 1 98.19 241 PHE B C 1
ATOM 4240 O O . PHE B 1 241 ? 1.778 -25.094 -13.492 1 98.19 241 PHE B O 1
ATOM 4247 N N . ILE B 1 242 ? 1.491 -22.969 -12.969 1 98.69 242 ILE B N 1
ATOM 4248 C CA . ILE B 1 242 ? 2.236 -22.453 -14.117 1 98.69 242 ILE B CA 1
ATOM 4249 C C . ILE B 1 242 ? 3.082 -21.25 -13.688 1 98.69 242 ILE B C 1
ATOM 4251 O O . ILE B 1 242 ? 2.66 -20.453 -12.852 1 98.69 242 ILE B O 1
ATOM 4255 N N . GLN B 1 243 ? 4.246 -21.141 -14.219 1 98.44 243 GLN B N 1
ATOM 4256 C CA . GLN B 1 243 ? 5.113 -19.984 -14.086 1 98.44 243 GLN B CA 1
ATOM 4257 C C . GLN B 1 243 ? 5.594 -19.5 -15.453 1 98.44 243 GLN B C 1
ATOM 4259 O O . GLN B 1 243 ? 6.121 -20.266 -16.25 1 98.44 243 GLN B O 1
ATOM 4264 N N . CYS B 1 244 ? 5.34 -18.281 -15.766 1 98.75 244 CYS B N 1
ATOM 4265 C CA . CYS B 1 244 ? 5.887 -17.656 -16.953 1 98.75 244 CYS B CA 1
ATOM 4266 C C . CYS B 1 244 ? 7.055 -16.734 -16.609 1 98.75 244 CYS B C 1
ATOM 4268 O O . CYS B 1 244 ? 6.887 -15.766 -15.867 1 98.75 244 CYS B O 1
ATOM 4270 N N . HIS B 1 245 ? 8.188 -17.078 -17.094 1 98.5 245 HIS B N 1
ATOM 4271 C CA . HIS B 1 245 ? 9.391 -16.266 -16.891 1 98.5 245 HIS B CA 1
ATOM 4272 C C . HIS B 1 245 ? 9.633 -15.352 -18.078 1 98.5 245 HIS B C 1
ATOM 4274 O O . HIS B 1 245 ? 9.445 -15.75 -19.234 1 98.5 245 HIS B O 1
ATOM 4280 N N . PHE B 1 246 ? 10.07 -14.133 -17.797 1 98 246 PHE B N 1
ATOM 4281 C CA . PHE B 1 246 ? 10.102 -13.133 -18.859 1 98 246 PHE B CA 1
ATOM 4282 C C . PHE B 1 246 ? 11.539 -12.789 -19.234 1 98 246 PHE B C 1
ATOM 4284 O O . PHE B 1 246 ? 12.469 -13.047 -18.469 1 98 246 PHE B O 1
ATOM 4291 N N . ALA B 1 247 ? 11.695 -12.188 -20.391 1 97 247 ALA B N 1
ATOM 4292 C CA . ALA B 1 247 ? 12.992 -12.047 -21.047 1 97 247 ALA B CA 1
ATOM 4293 C C . ALA B 1 247 ? 13.711 -10.781 -20.594 1 97 247 ALA B C 1
ATOM 4295 O O . ALA B 1 247 ? 14.922 -10.797 -20.359 1 97 247 ALA B O 1
ATOM 4296 N N . GLU B 1 248 ? 13.055 -9.648 -20.453 1 95.38 248 GLU B N 1
ATOM 4297 C CA . GLU B 1 248 ? 13.68 -8.352 -20.188 1 95.38 248 GLU B CA 1
ATOM 4298 C C . GLU B 1 248 ? 14.008 -8.203 -18.703 1 95.38 248 GLU B C 1
ATOM 4300 O O . GLU B 1 248 ? 15.07 -7.68 -18.344 1 95.38 248 GLU B O 1
ATOM 4305 N N . ASN B 1 249 ? 13.086 -8.617 -17.875 1 93.25 249 ASN B N 1
ATOM 4306 C CA . ASN B 1 249 ? 13.25 -8.625 -16.438 1 93.25 249 ASN B CA 1
ATOM 4307 C C . ASN B 1 249 ? 13.242 -10.039 -15.875 1 93.25 249 ASN B C 1
ATOM 4309 O O . ASN B 1 249 ? 12.18 -10.617 -15.633 1 93.25 249 ASN B O 1
ATOM 4313 N N . GLU B 1 250 ? 14.352 -10.539 -15.477 1 91.06 250 GLU B N 1
ATOM 4314 C CA . GLU B 1 250 ? 14.516 -11.938 -15.078 1 91.06 250 GLU B CA 1
ATOM 4315 C C . GLU B 1 250 ? 13.836 -12.203 -13.734 1 91.06 250 GLU B C 1
ATOM 4317 O O . GLU B 1 250 ? 13.539 -13.352 -13.398 1 91.06 250 GLU B O 1
ATOM 4322 N N . SER B 1 251 ? 13.656 -11.172 -12.992 1 92.25 251 SER B N 1
ATOM 4323 C CA . SER B 1 251 ? 13.016 -11.336 -11.688 1 92.25 251 SER B CA 1
ATOM 4324 C C . SER B 1 251 ? 11.5 -11.367 -11.82 1 92.25 251 SER B C 1
ATOM 4326 O O . SER B 1 251 ? 10.797 -11.703 -10.859 1 92.25 251 SER B O 1
ATOM 4328 N N . ARG B 1 252 ? 11.094 -11.094 -13.078 1 94.25 252 ARG B N 1
ATOM 4329 C CA . ARG B 1 252 ? 9.656 -11.078 -13.32 1 94.25 252 ARG B CA 1
ATOM 4330 C C . ARG B 1 252 ? 9.133 -12.477 -13.617 1 94.25 252 ARG B C 1
ATOM 4332 O O . ARG B 1 252 ? 9.539 -13.102 -14.594 1 94.25 252 ARG B O 1
ATOM 4339 N N . VAL B 1 253 ? 8.203 -12.883 -12.742 1 98.31 253 VAL B N 1
ATOM 4340 C CA . VAL B 1 253 ? 7.574 -14.195 -12.914 1 98.31 253 VAL B CA 1
ATOM 4341 C C . VAL B 1 253 ? 6.07 -14.078 -12.664 1 98.31 253 VAL B C 1
ATOM 4343 O O . VAL B 1 253 ? 5.645 -13.68 -11.578 1 98.31 253 VAL B O 1
ATOM 4346 N N . LEU B 1 254 ? 5.332 -14.375 -13.742 1 98.69 254 LEU B N 1
ATOM 4347 C CA . LEU B 1 254 ? 3.891 -14.539 -13.578 1 98.69 254 LEU B CA 1
ATOM 4348 C C . LEU B 1 254 ? 3.559 -15.945 -13.102 1 98.69 254 LEU B C 1
ATOM 4350 O O . LEU B 1 254 ? 3.932 -16.938 -13.742 1 98.69 254 LEU B O 1
ATOM 4354 N N . THR B 1 255 ? 2.922 -16.031 -11.93 1 98.06 255 THR B N 1
ATOM 4355 C CA . THR B 1 255 ? 2.615 -17.344 -11.352 1 98.06 255 THR B CA 1
ATOM 4356 C C . THR B 1 255 ? 1.106 -17.562 -11.289 1 98.06 255 THR B C 1
ATOM 4358 O O . THR B 1 255 ? 0.344 -16.641 -11.016 1 98.06 255 THR B O 1
ATOM 4361 N N . GLY B 1 256 ? 0.713 -18.797 -11.539 1 97.62 256 GLY B N 1
ATOM 4362 C CA . GLY B 1 256 ? -0.691 -19.156 -11.461 1 97.62 256 GLY B CA 1
ATOM 4363 C C . GLY B 1 256 ? -0.909 -20.609 -11.07 1 97.62 256 GLY B C 1
ATOM 4364 O O . GLY B 1 256 ? 0.008 -21.422 -11.172 1 97.62 256 GLY B O 1
ATOM 4365 N N . GLY B 1 257 ? -2.162 -20.859 -10.641 1 97.31 257 GLY B N 1
ATOM 4366 C CA . GLY B 1 257 ? -2.482 -22.234 -10.305 1 97.31 257 GLY B CA 1
ATOM 4367 C C . GLY B 1 257 ? -3.914 -22.422 -9.836 1 97.31 257 GLY B C 1
ATOM 4368 O O . GLY B 1 257 ? -4.582 -21.453 -9.477 1 97.31 257 GLY B O 1
ATOM 4369 N N . TYR B 1 258 ? -4.305 -23.719 -9.906 1 97.44 258 TYR B N 1
ATOM 4370 C CA . TYR B 1 258 ? -5.617 -24.109 -9.406 1 97.44 258 TYR B CA 1
ATOM 4371 C C . TYR B 1 258 ? -5.586 -24.312 -7.898 1 97.44 258 TYR B C 1
ATOM 4373 O O . TYR B 1 258 ? -4.59 -24.797 -7.355 1 97.44 258 TYR B O 1
ATOM 4381 N N . TYR B 1 259 ? -6.691 -23.922 -7.262 1 94.94 259 TYR B N 1
ATOM 4382 C CA . TYR B 1 259 ? -6.863 -24.219 -5.84 1 94.94 259 TYR B CA 1
ATOM 4383 C C . TYR B 1 259 ? -8.297 -24.625 -5.535 1 94.94 259 TYR B C 1
ATOM 4385 O O . TYR B 1 259 ? -9.219 -24.266 -6.277 1 94.94 259 TYR B O 1
ATOM 4393 N N . LYS B 1 260 ? -8.391 -25.438 -4.547 1 91.69 260 LYS B N 1
ATOM 4394 C CA . LYS B 1 260 ? -9.711 -25.875 -4.094 1 91.69 260 LYS B CA 1
ATOM 4395 C C . LYS B 1 260 ? -9.875 -25.656 -2.594 1 91.69 260 LYS B C 1
ATOM 4397 O O . LYS B 1 260 ? -9.68 -26.578 -1.8 1 91.69 260 LYS B O 1
ATOM 4402 N N . GLY B 1 261 ? -10.289 -24.516 -2.23 1 83.06 261 GLY B N 1
ATOM 4403 C CA . GLY B 1 261 ? -10.672 -24.203 -0.862 1 83.06 261 GLY B CA 1
ATOM 4404 C C . GLY B 1 261 ? -12.18 -24.094 -0.674 1 83.06 261 GLY B C 1
ATOM 4405 O O . GLY B 1 261 ? -12.93 -24.953 -1.137 1 83.06 261 GLY B O 1
ATOM 4406 N N . SER B 1 262 ? -12.547 -23.094 0.09 1 82.19 262 SER B N 1
ATOM 4407 C CA . SER B 1 262 ? -13.977 -22.828 0.198 1 82.19 262 SER B CA 1
ATOM 4408 C C . SER B 1 262 ? -14.586 -22.5 -1.164 1 82.19 262 SER B C 1
ATOM 4410 O O . SER B 1 262 ? -15.773 -22.734 -1.39 1 82.19 262 SER B O 1
ATOM 4412 N N . ILE B 1 263 ? -13.703 -21.984 -1.957 1 88.31 263 ILE B N 1
ATOM 4413 C CA . ILE B 1 263 ? -14.039 -21.766 -3.359 1 88.31 263 ILE B CA 1
ATOM 4414 C C . ILE B 1 263 ? -12.961 -22.375 -4.254 1 88.31 263 ILE B C 1
ATOM 4416 O O . ILE B 1 263 ? -11.773 -22.359 -3.908 1 88.31 263 ILE B O 1
ATOM 4420 N N . GLU B 1 264 ? -13.445 -22.969 -5.277 1 94.25 264 GLU B N 1
ATOM 4421 C CA . GLU B 1 264 ? -12.492 -23.406 -6.293 1 94.25 264 GLU B CA 1
ATOM 4422 C C . GLU B 1 264 ? -12.141 -22.266 -7.25 1 94.25 264 GLU B C 1
ATOM 4424 O O . GLU B 1 264 ? -13.008 -21.484 -7.629 1 94.25 264 GLU B O 1
ATOM 4429 N N . GLY B 1 265 ? -10.867 -22.25 -7.543 1 96.38 265 GLY B N 1
ATOM 4430 C CA . GLY B 1 265 ? -10.492 -21.156 -8.422 1 96.38 265 GLY B CA 1
ATOM 4431 C C . GLY B 1 265 ? -9.109 -21.312 -9.031 1 96.38 265 GLY B C 1
ATOM 4432 O O . GLY B 1 265 ? -8.469 -22.359 -8.844 1 96.38 265 GLY B O 1
ATOM 4433 N N . PHE B 1 266 ? -8.797 -20.453 -9.898 1 97.88 266 PHE B N 1
ATOM 4434 C CA . PHE B 1 266 ? -7.48 -20.312 -10.508 1 97.88 266 PHE B CA 1
ATOM 4435 C C . PHE B 1 266 ? -6.965 -18.891 -10.328 1 97.88 266 PHE B C 1
ATOM 4437 O O . PHE B 1 266 ? -7.621 -17.922 -10.742 1 97.88 266 PHE B O 1
ATOM 4444 N N . GLY B 1 267 ? -5.797 -18.781 -9.727 1 98.06 267 GLY B N 1
ATOM 4445 C CA . GLY B 1 267 ? -5.207 -17.469 -9.477 1 98.06 267 GLY B CA 1
ATOM 4446 C C . GLY B 1 267 ? -4 -17.203 -10.359 1 98.06 267 GLY B C 1
ATOM 4447 O O . GLY B 1 267 ? -3.264 -18.109 -10.719 1 98.06 267 GLY B O 1
ATOM 4448 N N . LEU B 1 268 ? -3.838 -15.953 -10.734 1 98.69 268 LEU B N 1
ATOM 4449 C CA . LEU B 1 268 ? -2.654 -15.43 -11.406 1 98.69 268 LEU B CA 1
ATOM 4450 C C . LEU B 1 268 ? -2.107 -14.211 -10.664 1 98.69 268 LEU B C 1
ATOM 4452 O O . LEU B 1 268 ? -2.869 -13.32 -10.281 1 98.69 268 LEU B O 1
ATOM 4456 N N . GLY B 1 269 ? -0.824 -14.188 -10.422 1 98.44 269 GLY B N 1
ATOM 4457 C CA . GLY B 1 269 ? -0.238 -13.07 -9.703 1 98.44 269 GLY B CA 1
ATOM 4458 C C . GLY B 1 269 ? 1.136 -12.68 -10.219 1 98.44 269 GLY B C 1
ATOM 4459 O O . GLY B 1 269 ? 1.893 -13.539 -10.68 1 98.44 269 GLY B O 1
ATOM 4460 N N . LEU B 1 270 ? 1.443 -11.422 -10.141 1 98.56 270 LEU B N 1
ATOM 4461 C CA . LEU B 1 270 ? 2.719 -10.836 -10.539 1 98.56 270 LEU B CA 1
ATOM 4462 C C . LEU B 1 270 ? 3.18 -9.789 -9.539 1 98.56 270 LEU B C 1
ATOM 4464 O O . LEU B 1 270 ? 2.408 -8.906 -9.164 1 98.56 270 LEU B O 1
ATOM 4468 N N . THR B 1 271 ? 4.383 -9.953 -9.062 1 97.19 271 THR B N 1
ATOM 4469 C CA . THR B 1 271 ? 4.977 -8.898 -8.25 1 97.19 271 THR B CA 1
ATOM 4470 C C . THR B 1 271 ? 5.609 -7.824 -9.125 1 97.19 271 THR B C 1
ATOM 4472 O O . THR B 1 271 ? 6.371 -8.133 -10.047 1 97.19 271 THR B O 1
ATOM 4475 N N . LEU B 1 272 ? 5.23 -6.609 -8.898 1 95.19 272 LEU B N 1
ATOM 4476 C CA . LEU B 1 272 ? 5.734 -5.512 -9.719 1 95.19 272 LEU B CA 1
ATOM 4477 C C . LEU B 1 272 ? 7.062 -4.996 -9.172 1 95.19 272 LEU B C 1
ATOM 4479 O O . LEU B 1 272 ? 7.285 -4.992 -7.961 1 95.19 272 LEU B O 1
#

InterPro domains:
  IPR004517 ATP phosphoribosyltransferase regulatory subunit [MF_00125] (5-271)
  IPR041715 Class II Histidinyl-tRNA synthetase (HisRS)-like catalytic core domain [PF13393] (9-267)
  IPR045864 Class II Aminoacyl-tRNA synthetase/Biotinyl protein ligase (BPL) and lipoyl protein ligase (LPL) [G3DSA:3.30.930.10] (2-271)
  IPR045864 Class II Aminoacyl-tRNA synthetase/Biotinyl protein ligase (BPL) and lipoyl protein ligase (LPL) [SSF55681] (13-264)

pLDDT: mean 92.94, std 7.42, range [53.06, 98.88]

Secondary structure (DSSP, 8-state):
--HHHHHHHHHHHHHHHHHHHHHTTPEE----SEEEE-GGG--HHHHHHTTTS-EEEETTEEEEE-S-HHHHHHHHHHHS----SEEEEEEEEEETTEEEEEEEEEEES--HHHHHHHHHHHHHHHHHHS---EEEEEEEETTHHHHHS-GGG--HHHHHHHHTT-HHHHHHHH-TTSHHHHHHHS-TTTHHHHHTTTS-TT-HHHHHHHHHHHHHHHHT---EEEE-----SSTT--SEEEEEEESS-TT-EEEEEEEESSSEEEEEEEE-/--HHHHHHHHHHHHHHHHHHHHHTTPEE----SEEEE-GGG--HHHHHHTTTS-EEEETTEEEEE-S-HHHHHHHHHHHS----SEEEEEEEEEETTEEEEEEEEEEES--HHHHHHHHHHHHHHHHHHS---EEEEEEEETTHHHHHS-GGG--HHHHHHHHTT-HHHHHHHH-TTSHHHHHHHS-TTTHHHHHTTTS-TT-HHHHHHHHHHHHHHHHT---EEEE-----SSTT--SEEEEEEESS-TT-EEEEEEEESSSEEEEEEEE-

Sequence (544 aa):
MNNSEQLIALKESETAFLKYFNKADYELVDFSVVEKLDWKQLNHEDLQQMGERNFWQHEHQIYALRNDFTDQLLRYYSMYPTAATKVAYTGLIIRNNEAAVQVGLENYAPSLANVQQSLKLFIQFIQQQLRDNVHFVVLGHYQLLDALLDKSLQTPDILSMIEERNLSGLVTYLSTEHPIVQILKENTQQQLNVLEHYIPNDHPALVELKIWERWLHKQGYKDIHLDITAQPPRSYYTGLFIQCHFAENESRVLTGGYYKGSIEGFGLGLTLMNNSEQLIALKESETAFLKYFNKADYELVDFSVVEKLDWKQLNHEDLQQMGERNFWQHEHQIYALRNDFTDQLLRYYSMYPTAATKVAYTGLIIRNNEAAVQVGLENYAPSLANVQQSLKLFIQFIQQQLRDNVHFVVLGHYQLLDALLDKSLQTPDILSMIEERNLSGLVTYLSTEHPIVQILKENTQQQLNVLEHYIPNDHPALVELKIWERWLHKQGYKDIHLDITAQPPRSYYTGLFIQCHFAENESRVLTGGYYKGSIEGFGLGLTL